Protein AF-0000000078763127 (afdb_homodimer)

Sequence (392 aa):
SCHGTSLQPAVGTAPSAMACILKPLQLDCDLCAIVSNSGQMVGQKVGSEIDRSSCIWRMNNAPTKGYEEDVGRMTMIRVVSHTSVPLLLKNPDYFFKEANTTIYVIWGPFRNMRKDGNGIVYNMLKKTVDVYPNAQIYVTTEKRMSYCDGIFKKETGKDRVQSGSYLSTGWFTFLLAMDACYGIHVYGMINDTYCKSCHGTSLQPAVGTAPSAMACILKPLQLDCDLCAIVSNSGQMVGQKVGSEIDRSSCIWRMNNAPTKGYEEDVGRMTMIRVVSHTSVPLLLKNPDYFFKEANTTIYVIWGPFRNMRKDGNGIVYNMLKKTVDVYPNAQIYVTTEKRMSYCDGIFKKETGKDRVQSGSYLSTGWFTFLLAMDACYGIHVYGMINDTYCK

Secondary structure (DSSP, 8-state):
----------------GGGTT-S-----EEEEEEE---GGGTT---HHHHHTSSEEEEETT---TT-HHHH-S--SEEEEEGGGHHHHHTSHIIIIIS---PEEEEE--HHHH-TTTT-HHHHHHHHHHHH-TT-EEEE--HHHHHHHHHHHHHHHSS-HHHHT----HHHHHHHHHHHHEEEEEEESSS-GGG--/----------------GGGTT-S-----EEEEEEE---GGGTT---HHHHHTSSEEEEETT---TT-HHHH-S--SEEEEEGGGHHHHHTSHIIIIIS---PEEEEE--HHHH-TTTT-HHHHHHHHHHHH-TT-EEEE--HHHHHHHHHHHHHHHSS-HHHHT----HHHHHHHHHHHHEEEEEEESSS-GGGT-

Radius of gyration: 25.95 Å; Cα contacts (8 Å, |Δi|>4): 675; chains: 2; bounding box: 50×141×51 Å

InterPro domains:
  IPR001675 Glycosyl transferase family 29 [PF00777] (26-191)
  IPR038578 GT29-like superfamiliy [G3DSA:3.90.1480.20] (5-196)

Foldseek 3Di:
DCPDDPPPPDPPPDPPLQVVFPPQPLQAFEEAEEEELAPLLQPQQCLVVNQPGRAYEYEQCRDCVVRNRRHHDAHAEYEYELVRLVVCVVCVCVPQPDLHNHAYEYEDDVQLCDDPPRRVSVVVVSVSCVVRVSHHYHYDDPVLVVVLQVVVCVVPVDRCVVVVHDDDSVSSRVVSCVVNYNHYDYHDPDNPPVVD/DCPDPPPPPPPPPDPPLQVVFPPLPLQAFEEAEEEELDPLLQPQQCLVVNQPGRAYEYEQCRDCVPRNRRHHDAHAEYEYELVRLVVCVVCVCVPQPDLRNHAYEYEDDVQLCDDPPRRVSVVVVSVSCVVRVSHHYHYDDPVLVVVLQVVVCVVPVDRCVVVVHDDDSVSSRVVSCVVNYNHYDYHDPDNPPVVD

Solvent-accessible surface area (backbone atoms only — not comparable to full-atom values): 21867 Å² total; per-residue (Å²): 136,85,87,75,84,82,75,78,78,80,80,77,76,73,80,61,71,62,68,67,22,71,56,47,71,80,45,89,32,48,53,22,30,38,42,48,66,39,76,66,35,68,84,59,62,41,2,68,65,46,57,66,36,68,35,30,36,34,38,56,82,53,77,30,85,95,34,35,57,26,62,8,77,68,59,40,32,34,38,27,38,59,86,44,48,67,63,49,60,73,47,41,58,77,73,41,53,60,90,49,84,33,34,35,39,36,38,71,62,57,68,36,54,33,84,84,76,72,2,62,54,36,52,53,50,52,54,48,38,70,76,28,72,79,47,43,54,21,54,64,49,63,68,56,51,49,49,54,42,50,53,44,21,68,41,24,74,41,53,42,75,83,69,67,39,48,80,28,61,66,56,52,45,48,58,52,44,60,73,31,24,59,22,39,25,75,40,43,76,64,71,72,64,69,61,100,138,84,83,75,81,82,74,76,75,77,80,72,74,72,78,60,71,63,69,66,22,71,56,48,72,79,45,90,32,48,52,22,32,38,40,48,67,39,76,66,35,67,84,59,62,41,2,69,64,47,57,66,37,69,35,30,37,35,37,57,83,54,77,31,86,96,36,36,58,26,63,8,76,67,57,40,33,35,39,27,40,57,85,43,47,67,64,50,58,73,47,40,59,78,71,41,53,58,93,48,82,33,35,34,40,37,38,68,62,57,70,36,56,32,83,86,76,72,3,61,54,37,53,54,50,53,54,47,40,71,76,28,72,78,46,43,54,20,53,62,50,64,68,57,52,50,49,54,42,49,52,45,21,69,41,25,73,40,53,41,77,85,68,69,39,48,80,28,61,65,56,53,47,49,57,51,44,61,72,33,24,58,22,41,25,75,39,43,77,64,69,73,63,71,63,100

Nearest PDB structures (foldseek):
  6qvs-assembly2_B  TM=7.611E-01  e=1.438E-09  Homo sapiens
  6qvt-assembly2_B  TM=7.717E-01  e=7.309E-09  Homo sapiens
  6qvt-assembly1_A  TM=7.559E-01  e=7.781E-09  Homo sapiens
  4mps-assembly2_B  TM=7.723E-01  e=6.059E-09  Rattus norvegicus
  4mps-assembly1_A  TM=7.742E-01  e=3.278E-08  Rattus norvegicus

pLDDT: mean 81.13, std 21.85, range [22.25, 97.31]

Organism: Ictidomys tridecemlineatus (NCBI:txid43179)

Structure (mmCIF, N/CA/C/O backbone):
data_AF-0000000078763127-model_v1
#
loop_
_entity.id
_entity.type
_entity.pdbx_description
1 polymer 'ST6 N-acetylgalactosaminide alpha-2,6-sialyltransferase 3'
#
loop_
_atom_site.group_PDB
_atom_site.id
_atom_site.type_symbol
_atom_site.label_atom_id
_atom_site.label_alt_id
_atom_site.label_comp_id
_atom_site.label_asym_id
_atom_site.label_entity_id
_atom_site.label_seq_id
_atom_site.pdbx_PDB_ins_code
_atom_site.Cartn_x
_atom_site.Cartn_y
_atom_site.Cartn_z
_atom_site.occupancy
_atom_site.B_iso_or_equiv
_atom_site.auth_seq_id
_atom_site.auth_comp_id
_atom_site.auth_asym_id
_atom_site.auth_atom_id
_atom_site.pdbx_PDB_model_num
ATOM 1 N N . SER A 1 1 ? 3.279 74.5 -10.93 1 23.67 1 SER A N 1
ATOM 2 C CA . SER A 1 1 ? 2.697 74.062 -9.672 1 23.67 1 SER A CA 1
ATOM 3 C C . SER A 1 1 ? 1.88 72.812 -9.844 1 23.67 1 SER A C 1
ATOM 5 O O . SER A 1 1 ? 0.742 72.875 -10.32 1 23.67 1 SER A O 1
ATOM 7 N N . CYS A 1 2 ? 2.537 71.688 -10.336 1 25.42 2 CYS A N 1
ATOM 8 C CA . CYS A 1 2 ? 2.113 70.375 -10.891 1 25.42 2 CYS A CA 1
ATOM 9 C C . CYS A 1 2 ? 1.298 69.625 -9.875 1 25.42 2 CYS A C 1
ATOM 11 O O . CYS A 1 2 ? 1.786 69.312 -8.789 1 25.42 2 CYS A O 1
ATOM 13 N N . HIS A 1 3 ? -0.023 69.812 -9.422 1 25.89 3 HIS A N 1
ATOM 14 C CA . HIS A 1 3 ? -1.045 69.375 -8.484 1 25.89 3 HIS A CA 1
ATOM 15 C C . HIS A 1 3 ? -1.305 67.875 -8.609 1 25.89 3 HIS A C 1
ATOM 17 O O . HIS A 1 3 ? -1.914 67.438 -9.586 1 25.89 3 HIS A O 1
ATOM 23 N N . GLY A 1 4 ? -0.318 66.875 -8.398 1 22.66 4 GLY A N 1
ATOM 24 C CA . GLY A 1 4 ? 0.001 65.5 -8.719 1 22.66 4 GLY A CA 1
ATOM 25 C C . GLY A 1 4 ? -0.936 64.5 -8.062 1 22.66 4 GLY A C 1
ATOM 26 O O . GLY A 1 4 ? -1.376 64.75 -6.93 1 22.66 4 GLY A O 1
ATOM 27 N N . THR A 1 5 ? -1.699 63.625 -8.773 1 28.03 5 THR A N 1
ATOM 28 C CA . THR A 1 5 ? -2.752 62.625 -8.617 1 28.03 5 THR A CA 1
ATOM 29 C C . THR A 1 5 ? -2.289 61.469 -7.715 1 28.03 5 THR A C 1
ATOM 31 O O . THR A 1 5 ? -1.273 60.844 -7.988 1 28.03 5 THR A O 1
ATOM 34 N N . SER A 1 6 ? -2.436 61.469 -6.379 1 25.45 6 SER A N 1
ATOM 35 C CA . SER A 1 6 ? -1.948 60.625 -5.281 1 25.45 6 SER A CA 1
ATOM 36 C C . SER A 1 6 ? -2.404 59.188 -5.434 1 25.45 6 SER A C 1
ATOM 38 O O . SER A 1 6 ? -3.592 58.875 -5.285 1 25.45 6 SER A O 1
ATOM 40 N N . LEU A 1 7 ? -1.985 58.375 -6.457 1 28.83 7 LEU A N 1
ATOM 41 C CA . LEU A 1 7 ? -2.375 57 -6.727 1 28.83 7 LEU A CA 1
ATOM 42 C C . LEU A 1 7 ? -2.062 56.094 -5.535 1 28.83 7 LEU A C 1
ATOM 44 O O . LEU A 1 7 ? -0.902 55.969 -5.141 1 28.83 7 LEU A O 1
ATOM 48 N N . GLN A 1 8 ? -2.994 55.938 -4.516 1 26.72 8 GLN A N 1
ATOM 49 C CA . GLN A 1 8 ? -2.818 55.094 -3.35 1 26.72 8 GLN A CA 1
ATOM 50 C C . GLN A 1 8 ? -2.434 53.656 -3.764 1 26.72 8 GLN A C 1
ATOM 52 O O . GLN A 1 8 ? -3.076 53.062 -4.633 1 26.72 8 GLN A O 1
ATOM 57 N N . PRO A 1 9 ? -1.165 53.156 -3.596 1 25.45 9 PRO A N 1
ATOM 58 C CA . PRO A 1 9 ? -0.71 51.844 -4.078 1 25.45 9 PRO A CA 1
ATOM 59 C C . PRO A 1 9 ? -1.559 50.688 -3.549 1 25.45 9 PRO A C 1
ATOM 61 O O . PRO A 1 9 ? -2.057 50.75 -2.422 1 25.45 9 PRO A O 1
ATOM 64 N N . ALA A 1 10 ? -2.217 49.906 -4.418 1 29.31 10 ALA A N 1
ATOM 65 C CA . ALA A 1 10 ? -3.047 48.719 -4.176 1 29.31 10 ALA A CA 1
ATOM 66 C C . ALA A 1 10 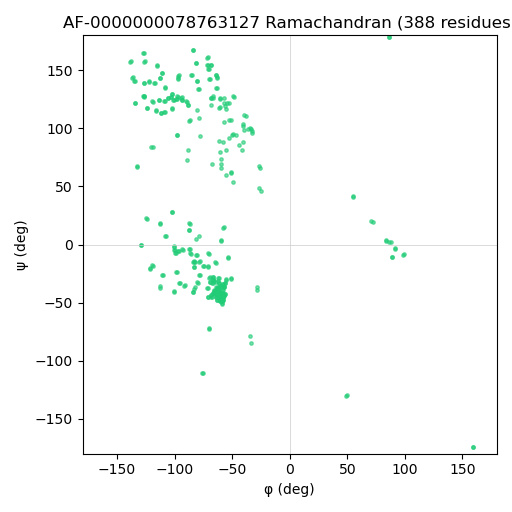? -2.363 47.75 -3.209 1 29.31 10 ALA A C 1
ATOM 68 O O . ALA A 1 10 ? -1.207 47.375 -3.414 1 29.31 10 ALA A O 1
ATOM 69 N N . VAL A 1 11 ? -2.582 47.75 -1.885 1 29.3 11 VAL A N 1
ATOM 70 C CA . VAL A 1 11 ? -2.102 46.812 -0.872 1 29.3 11 VAL A CA 1
ATOM 71 C C . VAL A 1 11 ? -2.258 45.406 -1.375 1 29.3 11 VAL A C 1
ATOM 73 O O . VAL A 1 11 ? -3.371 44.938 -1.652 1 29.3 11 VAL A O 1
ATOM 76 N N . GLY A 1 12 ? -1.366 44.781 -2.133 1 27.16 12 GLY A N 1
ATOM 77 C CA . GLY A 1 12 ? -1.33 43.406 -2.613 1 27.16 12 GLY A CA 1
ATOM 78 C C . GLY A 1 12 ? -1.547 42.375 -1.515 1 27.16 12 GLY A C 1
ATOM 79 O O . GLY A 1 12 ? -0.861 42.406 -0.491 1 27.16 12 GLY A O 1
ATOM 80 N N . THR A 1 13 ? -2.76 41.875 -1.244 1 28.45 13 THR A N 1
ATOM 81 C CA . THR A 1 13 ? -3.232 40.844 -0.329 1 28.45 13 THR A CA 1
ATOM 82 C C . THR A 1 13 ? -2.264 39.656 -0.298 1 28.45 13 THR A C 1
ATOM 84 O O . THR A 1 13 ? -1.812 39.188 -1.345 1 28.45 13 THR A O 1
ATOM 87 N N . ALA A 1 14 ? -1.562 39.438 0.807 1 30.5 14 ALA A N 1
ATOM 88 C CA . ALA A 1 14 ? -0.663 38.312 1.109 1 30.5 14 ALA A CA 1
ATOM 89 C C . ALA A 1 14 ? -1.241 37 0.62 1 30.5 14 ALA A C 1
ATOM 91 O O . ALA A 1 14 ? -2.422 36.719 0.833 1 30.5 14 ALA A O 1
ATOM 92 N N . PRO A 1 15 ? -0.805 36.375 -0.482 1 32.75 15 PRO A N 1
ATOM 93 C CA . PRO A 1 15 ? -1.324 35.094 -0.936 1 32.75 15 PRO A CA 1
ATOM 94 C C . PRO A 1 15 ? -1.583 34.125 0.215 1 32.75 15 PRO A C 1
ATOM 96 O O . PRO A 1 15 ? -0.762 34 1.13 1 32.75 15 PRO A O 1
ATOM 99 N N . SER A 1 16 ? -2.77 33.938 0.73 1 29.69 16 SER A N 1
ATOM 100 C CA . SER A 1 16 ? -3.275 33.094 1.817 1 29.69 16 SER A CA 1
ATOM 101 C C . SER A 1 16 ? -2.506 31.797 1.912 1 29.69 16 SER A C 1
ATOM 103 O O . SER A 1 16 ? -2.354 31.078 0.916 1 29.69 16 SER A O 1
ATOM 105 N N . ALA A 1 17 ? -1.456 31.578 2.756 1 33.31 17 ALA A N 1
ATOM 106 C CA . ALA A 1 17 ? -0.673 30.406 3.148 1 33.31 17 ALA A CA 1
ATOM 107 C C . ALA A 1 17 ? -1.505 29.141 3.051 1 33.31 17 ALA A C 1
ATOM 109 O O . ALA A 1 17 ? -0.969 28.047 2.795 1 33.31 17 ALA A O 1
ATOM 110 N N . MET A 1 18 ? -2.785 29.234 3.432 1 33.66 18 MET A N 1
ATOM 111 C CA . MET A 1 18 ? -3.631 28.047 3.426 1 33.66 18 MET A CA 1
ATOM 112 C C . MET A 1 18 ? -3.779 27.484 2.012 1 33.66 18 MET A C 1
ATOM 114 O O . MET A 1 18 ? -4.273 26.375 1.826 1 33.66 18 MET A O 1
ATOM 118 N N . ALA A 1 19 ? -3.734 28.438 0.986 1 33.75 19 ALA A N 1
ATOM 119 C CA . ALA A 1 19 ? -3.99 28.109 -0.414 1 33.75 19 ALA A CA 1
ATOM 120 C C . ALA A 1 19 ? -2.889 27.203 -0.978 1 33.75 19 ALA A C 1
ATOM 122 O O . ALA A 1 19 ? -2.963 26.766 -2.129 1 33.75 19 ALA A O 1
ATOM 123 N N . CYS A 1 20 ? -1.677 27.422 -0.365 1 33.25 20 CYS A N 1
ATOM 124 C CA . CYS A 1 20 ? -0.642 26.609 -0.999 1 33.25 20 CYS A CA 1
ATOM 125 C C . CYS A 1 20 ? -0.972 25.125 -0.896 1 33.25 20 CYS A C 1
ATOM 127 O O . CYS A 1 20 ? -0.252 24.359 -0.242 1 33.25 20 CYS A O 1
ATOM 129 N N . ILE A 1 21 ? -2.096 24.859 -0.34 1 35.88 21 ILE A N 1
ATOM 130 C CA . ILE A 1 21 ? -2.611 23.547 0.032 1 35.88 21 ILE A CA 1
ATOM 131 C C . ILE A 1 21 ? -2.156 22.5 -0.989 1 35.88 21 ILE A C 1
ATOM 133 O O . ILE A 1 21 ? -1.687 21.422 -0.618 1 35.88 21 ILE A O 1
ATOM 137 N N . LEU A 1 22 ? -2.869 22.438 -2.238 1 39.31 22 LEU A N 1
ATOM 138 C CA . LEU A 1 22 ? -2.834 21.266 -3.102 1 39.31 22 LEU A CA 1
ATOM 139 C C . LEU A 1 22 ? -1.568 21.25 -3.951 1 39.31 22 LEU A C 1
ATOM 141 O O . LEU A 1 22 ? -1.617 20.922 -5.141 1 39.31 22 LEU A O 1
ATOM 145 N N . LYS A 1 23 ? -0.681 22.188 -3.736 1 40.56 23 LYS A N 1
ATOM 146 C CA . LYS A 1 23 ? 0.364 21.781 -4.672 1 40.56 23 LYS A CA 1
ATOM 147 C C . LYS A 1 23 ? 0.786 20.344 -4.438 1 40.56 23 LYS A C 1
ATOM 149 O O . LYS A 1 23 ? 0.894 19.891 -3.293 1 40.56 23 LYS A O 1
ATOM 154 N N . PRO A 1 24 ? 0.656 19.547 -5.469 1 48.72 24 PRO A N 1
ATOM 155 C CA . PRO A 1 24 ? 1.229 18.203 -5.352 1 48.72 24 PRO A CA 1
ATOM 156 C C . PRO A 1 24 ? 2.508 18.172 -4.516 1 48.72 24 PRO A C 1
ATOM 158 O O . PRO A 1 24 ? 3.332 19.094 -4.617 1 48.72 24 PRO A O 1
ATOM 161 N N . LEU A 1 25 ? 2.33 17.766 -3.221 1 56.22 25 LEU A N 1
ATOM 162 C CA . LEU A 1 25 ? 3.562 17.562 -2.463 1 56.22 25 LEU A CA 1
ATOM 163 C C . LEU A 1 25 ? 4.723 17.234 -3.391 1 56.22 25 LEU A C 1
ATOM 165 O O . LEU A 1 25 ? 4.688 16.219 -4.098 1 56.22 25 LEU A O 1
ATOM 169 N N . GLN A 1 26 ? 5.152 18.141 -4.227 1 60.44 26 GLN A N 1
ATOM 170 C CA . GLN A 1 26 ? 6.32 17.844 -5.055 1 60.44 26 GLN A CA 1
ATOM 171 C C . GLN A 1 26 ? 7.477 17.328 -4.211 1 60.44 26 GLN A C 1
ATOM 173 O O . GLN A 1 26 ? 8.43 18.062 -3.928 1 60.44 26 GLN A O 1
ATOM 178 N N . LEU A 1 27 ? 7.191 16.219 -3.604 1 66.81 27 LEU A N 1
ATOM 179 C CA . LEU A 1 27 ? 8.25 15.57 -2.844 1 66.81 27 LEU A CA 1
ATOM 180 C C . LEU A 1 27 ? 9.055 14.617 -3.729 1 66.81 27 LEU A C 1
ATOM 182 O O . LEU A 1 27 ? 8.484 13.859 -4.516 1 66.81 27 LEU A O 1
ATOM 186 N N . ASP A 1 28 ? 10.023 15.133 -4.504 1 69.81 28 ASP A N 1
ATOM 187 C CA . ASP A 1 28 ? 10.883 14.219 -5.254 1 69.81 28 ASP A CA 1
ATOM 188 C C . ASP A 1 28 ? 11.766 13.406 -4.312 1 69.81 28 ASP A C 1
ATOM 190 O O . ASP A 1 28 ? 12.992 13.562 -4.309 1 69.81 28 ASP A O 1
ATOM 194 N N . CYS A 1 29 ? 11.008 12.5 -3.586 1 81.75 29 CYS A N 1
ATOM 195 C CA . CYS A 1 29 ? 11.734 11.711 -2.594 1 81.75 29 CYS A CA 1
ATOM 196 C C . CYS A 1 29 ? 12.117 10.344 -3.152 1 81.75 29 CYS A C 1
ATOM 198 O O . CYS A 1 29 ? 11.398 9.789 -3.982 1 81.75 29 CYS A O 1
ATOM 200 N N . ASP A 1 30 ? 13.219 9.859 -2.777 1 89.19 30 ASP A N 1
ATOM 201 C CA . ASP A 1 30 ? 13.672 8.523 -3.141 1 89.19 30 ASP A CA 1
ATOM 202 C C . ASP A 1 30 ? 12.922 7.457 -2.342 1 89.19 30 ASP A C 1
ATOM 204 O O . ASP A 1 30 ? 11.711 7.293 -2.5 1 89.19 30 ASP A O 1
ATOM 208 N N . LEU A 1 31 ? 13.672 6.773 -1.402 1 90.88 31 LEU A N 1
ATOM 209 C CA . LEU A 1 31 ? 13.016 5.809 -0.526 1 90.88 31 LEU A CA 1
ATOM 210 C C . LEU A 1 31 ? 12.492 6.488 0.735 1 90.88 31 LEU A C 1
ATOM 212 O O . LEU A 1 31 ? 13.273 7.055 1.508 1 90.88 31 LEU A O 1
ATOM 216 N N . CYS A 1 32 ? 11.195 6.367 0.866 1 94.56 32 CYS A N 1
ATOM 217 C CA . CYS A 1 32 ? 10.531 7.055 1.967 1 94.56 32 CYS A CA 1
ATOM 218 C C . CYS A 1 32 ? 10.008 6.055 2.994 1 94.56 32 CYS A C 1
ATOM 220 O O . CYS A 1 32 ? 9.711 4.91 2.656 1 94.56 32 CYS A O 1
ATOM 222 N N . ALA A 1 33 ? 10.031 6.523 4.207 1 95.62 33 ALA A N 1
ATOM 223 C CA . ALA A 1 33 ? 9.492 5.711 5.293 1 95.62 33 ALA A CA 1
ATOM 224 C C . ALA A 1 33 ? 8.07 6.129 5.645 1 95.62 33 ALA A C 1
ATOM 226 O O . ALA A 1 33 ? 7.793 7.316 5.836 1 95.62 33 ALA A O 1
ATOM 227 N N . ILE A 1 34 ? 7.168 5.16 5.605 1 94.81 34 ILE A N 1
ATOM 228 C CA . ILE A 1 34 ? 5.84 5.344 6.176 1 94.81 34 ILE A CA 1
ATOM 229 C C . ILE A 1 34 ? 5.758 4.648 7.535 1 94.81 34 ILE A C 1
ATOM 231 O O . ILE A 1 34 ? 5.895 3.426 7.621 1 94.81 34 ILE A O 1
ATOM 235 N N . VAL A 1 35 ? 5.547 5.426 8.578 1 94.69 35 VAL A N 1
ATOM 236 C CA . VAL A 1 35 ? 5.543 4.883 9.93 1 94.69 35 VAL A CA 1
ATOM 237 C C . VAL A 1 35 ? 4.121 4.871 10.477 1 94.69 35 VAL A C 1
ATOM 239 O O . VAL A 1 35 ? 3.504 5.926 10.648 1 94.69 35 VAL A O 1
ATOM 242 N N . SER A 1 36 ? 3.629 3.658 10.688 1 87.69 36 SER A N 1
ATOM 243 C CA . SER A 1 36 ? 2.275 3.535 11.219 1 87.69 36 SER A CA 1
ATOM 244 C C . SER A 1 36 ? 2.215 3.965 12.68 1 87.69 36 SER A C 1
ATOM 246 O O . SER A 1 36 ? 3.244 4.027 13.359 1 87.69 36 SER A O 1
ATOM 248 N N . ASN A 1 37 ? 0.956 4.262 13.102 1 80.06 37 ASN A N 1
ATOM 249 C CA . ASN A 1 37 ? 0.7 4.609 14.492 1 80.06 37 ASN A CA 1
ATOM 250 C C . ASN A 1 37 ? 0.438 3.367 15.344 1 80.06 37 ASN A C 1
ATOM 252 O O . ASN A 1 37 ? -0.054 3.471 16.469 1 80.06 37 ASN A O 1
ATOM 256 N N . SER A 1 38 ? 0.812 2.352 14.852 1 73.81 38 SER A N 1
ATOM 257 C CA . SER A 1 38 ? 0.461 1.114 15.539 1 73.81 38 SER A CA 1
ATOM 258 C C . SER A 1 38 ? 1.404 0.843 16.703 1 73.81 38 SER A C 1
ATOM 260 O O . SER A 1 38 ? 2.572 1.238 16.672 1 73.81 38 SER A O 1
ATOM 262 N N . GLY A 1 39 ? 0.829 0.349 17.781 1 76.25 39 GLY A N 1
ATOM 263 C CA . GLY A 1 39 ? 1.627 -0.127 18.906 1 76.25 39 GLY A CA 1
ATOM 264 C C . GLY A 1 39 ? 2.666 -1.156 18.5 1 76.25 39 GLY A C 1
ATOM 265 O O . GLY A 1 39 ? 3.59 -1.445 19.266 1 76.25 39 GLY A O 1
ATOM 266 N N . GLN A 1 40 ? 2.547 -1.598 17.312 1 74.88 40 GLN A N 1
ATOM 267 C CA . GLN A 1 40 ? 3.482 -2.598 16.812 1 74.88 40 GLN A CA 1
ATOM 268 C C . GLN A 1 40 ? 4.895 -2.031 16.719 1 74.88 40 GLN A C 1
ATOM 270 O O . GLN A 1 40 ? 5.867 -2.783 16.625 1 74.88 40 GLN A O 1
ATOM 275 N N . MET A 1 41 ? 5.043 -0.769 16.781 1 87.69 41 MET A N 1
ATOM 276 C CA . MET A 1 41 ? 6.359 -0.154 16.609 1 87.69 41 MET A CA 1
ATOM 277 C C . MET A 1 41 ? 7.137 -0.158 17.922 1 87.69 41 MET A C 1
ATOM 279 O O . MET A 1 41 ? 8.352 0.062 17.938 1 87.69 41 MET A O 1
ATOM 283 N N . VAL A 1 42 ? 6.414 -0.414 19.016 1 87.19 42 VAL A N 1
ATOM 284 C CA . VAL A 1 42 ? 7.098 -0.419 20.312 1 87.19 42 VAL A CA 1
ATOM 285 C C . VAL A 1 42 ? 8.078 -1.589 20.375 1 87.19 42 VAL A C 1
ATOM 287 O O . VAL A 1 42 ? 7.711 -2.73 20.078 1 87.19 42 VAL A O 1
ATOM 290 N N . GLY A 1 43 ? 9.281 -1.336 20.672 1 90.75 43 GLY A N 1
ATOM 291 C CA . GLY A 1 43 ? 10.305 -2.359 20.812 1 90.75 43 GLY A CA 1
ATOM 292 C C . GLY A 1 43 ? 11 -2.695 19.516 1 90.75 43 GLY A C 1
ATOM 293 O O . GLY A 1 43 ? 11.922 -3.516 19.484 1 90.75 43 GLY A O 1
ATOM 294 N N . GLN A 1 44 ? 10.727 -2.107 18.484 1 90.88 44 GLN A N 1
ATOM 295 C CA . GLN A 1 44 ? 11.273 -2.453 17.172 1 90.88 44 GLN A CA 1
ATOM 296 C C . GLN A 1 44 ? 12.695 -1.917 17.016 1 90.88 44 GLN A C 1
ATOM 298 O O . GLN A 1 44 ? 13.484 -2.449 16.234 1 90.88 44 GLN A O 1
ATOM 303 N N . LYS A 1 45 ? 13.055 -0.863 17.719 1 95.44 45 LYS A N 1
ATOM 304 C CA . LYS A 1 45 ? 14.406 -0.312 17.75 1 95.44 45 LYS A CA 1
ATOM 305 C C . LYS A 1 45 ? 14.898 0.005 16.344 1 95.44 45 LYS A C 1
ATOM 307 O O . LYS A 1 45 ? 16.047 -0.309 15.992 1 95.44 45 LYS A O 1
ATOM 312 N N . VAL A 1 46 ? 14.016 0.57 15.516 1 95.69 46 VAL A N 1
ATOM 313 C CA . VAL A 1 46 ? 14.375 0.882 14.141 1 95.69 46 VAL A CA 1
ATOM 314 C C . VAL A 1 46 ? 14.406 2.396 13.945 1 95.69 46 VAL A C 1
ATOM 316 O O . VAL A 1 46 ? 14.352 2.881 12.812 1 95.69 46 VAL A O 1
ATOM 319 N N . GLY A 1 47 ? 14.477 3.09 14.984 1 96.75 47 GLY A N 1
ATOM 320 C CA . GLY A 1 47 ? 14.414 4.543 14.93 1 96.75 47 GLY A CA 1
ATOM 321 C C . GLY A 1 47 ? 15.5 5.148 14.062 1 96.75 47 GLY A C 1
ATOM 322 O O . GLY A 1 47 ? 15.234 6.031 13.242 1 96.75 47 GLY A O 1
ATOM 323 N N . SER A 1 48 ? 16.688 4.68 14.203 1 97.31 48 SER A N 1
ATOM 324 C CA . SER A 1 48 ? 17.797 5.215 13.438 1 97.31 48 SER A CA 1
ATOM 325 C C . SER A 1 48 ? 17.625 4.953 11.945 1 97.31 48 SER A C 1
ATOM 327 O O . SER A 1 48 ? 17.953 5.805 11.117 1 97.31 48 SER A O 1
ATOM 329 N N . GLU A 1 49 ? 17.188 3.855 11.633 1 96.38 49 GLU A N 1
ATOM 330 C CA . GLU A 1 49 ? 16.922 3.508 10.242 1 96.38 49 GLU A CA 1
ATOM 331 C C . GLU A 1 49 ? 15.859 4.43 9.633 1 96.38 49 GLU A C 1
ATOM 333 O O . GLU A 1 49 ? 16.031 4.934 8.523 1 96.38 49 GLU A O 1
ATOM 338 N N . ILE A 1 50 ? 14.852 4.676 10.375 1 95.88 50 ILE A N 1
ATOM 339 C CA . ILE A 1 50 ? 13.773 5.543 9.914 1 95.88 50 ILE A CA 1
ATOM 340 C C . ILE A 1 50 ? 14.305 6.957 9.695 1 95.88 50 ILE A C 1
ATOM 342 O O . ILE A 1 50 ? 14.039 7.574 8.664 1 95.88 50 ILE A O 1
ATOM 346 N N . ASP A 1 51 ? 15.109 7.391 10.57 1 96.19 51 ASP A N 1
ATOM 347 C CA . ASP A 1 51 ? 15.594 8.766 10.516 1 96.19 51 ASP A CA 1
ATOM 348 C C . ASP A 1 51 ? 16.562 8.969 9.344 1 96.19 51 ASP A C 1
ATOM 350 O O . ASP A 1 51 ? 16.891 10.102 8.992 1 96.19 51 ASP A O 1
ATOM 354 N N . ARG A 1 52 ? 16.969 7.938 8.664 1 95.19 52 ARG A N 1
ATOM 355 C CA . ARG A 1 52 ? 17.875 8.039 7.527 1 95.19 52 ARG A CA 1
ATOM 356 C C . ARG A 1 52 ? 17.109 8.062 6.211 1 95.19 52 ARG A C 1
ATOM 358 O O . ARG A 1 52 ? 17.703 8.25 5.145 1 95.19 52 ARG A O 1
ATOM 365 N N . SER A 1 53 ? 15.883 7.883 6.277 1 94.12 53 SER A N 1
ATOM 366 C CA . SER A 1 53 ? 15.062 7.887 5.066 1 94.12 53 SER A CA 1
ATOM 367 C C . SER A 1 53 ? 14.992 9.281 4.453 1 94.12 53 SER A C 1
ATOM 369 O O . SER A 1 53 ? 15.18 10.281 5.148 1 94.12 53 SER A O 1
ATOM 371 N N . SER A 1 54 ? 14.734 9.266 3.072 1 91.19 54 SER A N 1
ATOM 372 C CA . SER A 1 54 ? 14.641 10.531 2.342 1 91.19 54 SER A CA 1
ATOM 373 C C . SER A 1 54 ? 13.461 11.367 2.83 1 91.19 54 SER A C 1
ATOM 375 O O . SER A 1 54 ? 13.57 12.578 2.98 1 91.19 54 SER A O 1
ATOM 377 N N . CYS A 1 55 ? 12.359 10.734 2.988 1 93.5 55 CYS A N 1
ATOM 378 C CA . CYS A 1 55 ? 11.172 11.352 3.557 1 93.5 55 CYS A CA 1
ATOM 379 C C . CYS A 1 55 ? 10.5 10.422 4.562 1 93.5 55 CYS A C 1
ATOM 381 O O . CYS A 1 55 ? 10.516 9.203 4.395 1 93.5 55 CYS A O 1
ATOM 383 N N . ILE A 1 56 ? 9.977 11.055 5.582 1 95 56 ILE A N 1
ATOM 384 C CA . ILE A 1 56 ? 9.359 10.281 6.652 1 95 56 ILE A CA 1
ATOM 385 C C . ILE A 1 56 ? 7.91 10.727 6.852 1 95 56 ILE A C 1
ATOM 387 O O . ILE A 1 56 ? 7.66 11.883 7.211 1 95 56 ILE A O 1
ATOM 391 N N . TRP A 1 57 ? 7.02 9.766 6.617 1 94.69 57 TRP A N 1
ATOM 392 C CA . TRP A 1 57 ? 5.582 9.992 6.738 1 94.69 57 TRP A CA 1
ATOM 393 C C . TRP A 1 57 ? 5.047 9.406 8.039 1 94.69 57 TRP A C 1
ATOM 395 O O . TRP A 1 57 ? 5.328 8.25 8.367 1 94.69 57 TRP A O 1
ATOM 405 N N . ARG A 1 58 ? 4.32 10.172 8.781 1 95.44 58 ARG A N 1
ATOM 406 C CA . ARG A 1 58 ? 3.617 9.695 9.969 1 95.44 58 ARG A CA 1
ATOM 407 C C . ARG A 1 58 ? 2.139 10.062 9.914 1 95.44 58 ARG A C 1
ATOM 409 O O . ARG A 1 58 ? 1.734 10.906 9.109 1 95.44 58 ARG A O 1
ATOM 416 N N . MET A 1 59 ? 1.384 9.391 10.797 1 95.06 59 MET A N 1
ATOM 417 C CA . MET A 1 59 ? -0.067 9.539 10.719 1 95.06 59 MET A CA 1
ATOM 418 C C . MET A 1 59 ? -0.633 10.055 12.039 1 95.06 59 MET A C 1
ATOM 420 O O . MET A 1 59 ? -0.174 9.664 13.109 1 95.06 59 MET A O 1
ATOM 424 N N . ASN A 1 60 ? -1.537 10.891 11.875 1 95.06 60 ASN A N 1
ATOM 425 C CA . ASN A 1 60 ? -2.297 11.445 12.992 1 95.06 60 ASN A CA 1
ATOM 426 C C . ASN A 1 60 ? -1.379 11.93 14.109 1 95.06 60 ASN A C 1
ATOM 428 O O . ASN A 1 60 ? -0.51 12.773 13.883 1 95.06 60 ASN A O 1
ATOM 432 N N . ASN A 1 61 ? -1.627 11.539 15.328 1 92.81 61 ASN A N 1
ATOM 433 C CA . ASN A 1 61 ? -0.822 12.039 16.438 1 92.81 61 ASN A CA 1
ATOM 434 C C . ASN A 1 61 ? 0.213 11.008 16.891 1 92.81 61 ASN A C 1
ATOM 436 O O . ASN A 1 61 ? 0.573 10.953 18.062 1 92.81 61 ASN A O 1
ATOM 440 N N . ALA A 1 62 ? 0.645 10.164 15.977 1 90.81 62 ALA A N 1
ATOM 441 C CA . ALA A 1 62 ? 1.676 9.188 16.312 1 90.81 62 ALA A CA 1
ATOM 442 C C . ALA A 1 62 ? 2.848 9.852 17.031 1 90.81 62 ALA A C 1
ATOM 444 O O . ALA A 1 62 ? 3.465 10.781 16.5 1 90.81 62 ALA A O 1
ATOM 445 N N . PRO A 1 63 ? 3.184 9.336 18.125 1 89.88 63 PRO A N 1
ATOM 446 C CA . PRO A 1 63 ? 4.207 10.023 18.922 1 89.88 63 PRO A CA 1
ATOM 447 C C . PRO A 1 63 ? 5.629 9.641 18.516 1 89.88 63 PRO A C 1
ATOM 449 O O . PRO A 1 63 ? 5.863 8.516 18.062 1 89.88 63 PRO A O 1
ATOM 452 N N . THR A 1 64 ? 6.547 10.578 18.609 1 92.69 64 THR A N 1
ATOM 453 C CA . THR A 1 64 ? 7.969 10.273 18.484 1 92.69 64 THR A CA 1
ATOM 454 C C . THR A 1 64 ? 8.695 10.484 19.797 1 92.69 64 THR A C 1
ATOM 456 O O . THR A 1 64 ? 9.594 9.719 20.141 1 92.69 64 THR A O 1
ATOM 459 N N . LYS A 1 65 ? 8.25 11.508 20.516 1 91.06 65 LYS A N 1
ATOM 460 C CA . LYS A 1 65 ? 8.898 11.812 21.797 1 91.06 65 LYS A CA 1
ATOM 461 C C . LYS A 1 65 ? 8.789 10.641 22.766 1 91.06 65 LYS A C 1
ATOM 463 O O . LYS A 1 65 ? 7.688 10.141 23 1 91.06 65 LYS A O 1
ATOM 468 N N . GLY A 1 66 ? 9.891 10.172 23.281 1 93.19 66 GLY A N 1
ATOM 469 C CA . GLY A 1 66 ? 9.906 9.047 24.203 1 93.19 66 GLY A CA 1
ATOM 470 C C . GLY A 1 66 ? 10.016 7.703 23.516 1 93.19 66 GLY A C 1
ATOM 471 O O . GLY A 1 66 ? 10.211 6.68 24.172 1 93.19 66 GLY A O 1
ATOM 472 N N . TYR A 1 67 ? 9.852 7.758 22.203 1 94.5 67 TYR A N 1
ATOM 473 C CA . TYR A 1 67 ? 9.883 6.516 21.438 1 94.5 67 TYR A CA 1
ATOM 474 C C . TYR A 1 67 ? 10.938 6.574 20.344 1 94.5 67 TYR A C 1
ATOM 476 O O . TYR A 1 67 ? 10.875 5.809 19.375 1 94.5 67 TYR A O 1
ATOM 484 N N . GLU A 1 68 ? 11.898 7.398 20.469 1 96.19 68 GLU A N 1
ATOM 485 C CA . GLU A 1 68 ? 12.852 7.711 19.406 1 96.19 68 GLU A CA 1
ATOM 486 C C . GLU A 1 68 ? 13.633 6.473 18.984 1 96.19 68 GLU A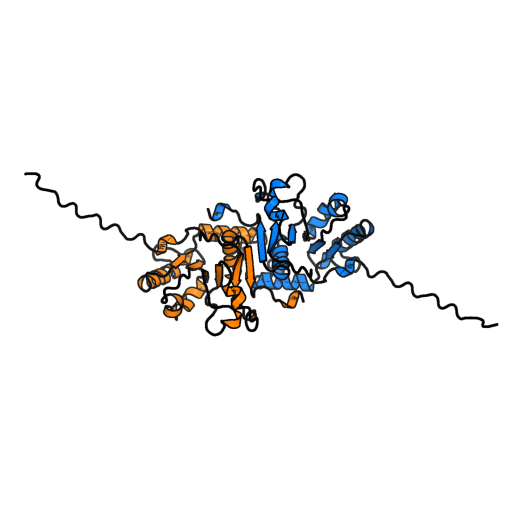 C 1
ATOM 488 O O . GLU A 1 68 ? 13.953 6.297 17.812 1 96.19 68 GLU A O 1
ATOM 493 N N . GLU A 1 69 ? 13.875 5.648 19.875 1 96.88 69 GLU A N 1
ATOM 494 C CA . GLU A 1 69 ? 14.633 4.438 19.562 1 96.88 69 GLU A CA 1
ATOM 495 C C . GLU A 1 69 ? 13.836 3.512 18.656 1 96.88 69 GLU A C 1
ATOM 497 O O . GLU A 1 69 ? 14.414 2.826 17.812 1 96.88 69 GLU A O 1
ATOM 502 N N . ASP A 1 70 ? 12.594 3.549 18.859 1 95.69 70 ASP A N 1
ATOM 503 C CA . ASP A 1 70 ? 11.734 2.611 18.141 1 95.69 70 ASP A CA 1
ATOM 504 C C . ASP A 1 70 ? 11.242 3.213 16.828 1 95.69 70 ASP A C 1
ATOM 506 O O . ASP A 1 70 ? 11.164 2.52 15.805 1 95.69 70 ASP A O 1
ATOM 510 N N . VAL A 1 71 ? 10.992 4.5 16.797 1 96 71 VAL A N 1
ATOM 511 C CA . VAL A 1 71 ? 10.242 5.008 15.648 1 96 71 VAL A CA 1
ATOM 512 C C . VAL A 1 71 ? 10.977 6.203 15.047 1 96 71 VAL A C 1
ATOM 514 O O . VAL A 1 71 ? 10.555 6.75 14.023 1 96 71 VAL A O 1
ATOM 517 N N . GLY A 1 72 ? 12.055 6.617 15.539 1 95.75 72 GLY A N 1
ATOM 518 C CA . GLY A 1 72 ? 12.781 7.766 15.031 1 95.75 72 GLY A CA 1
ATOM 519 C C . GLY A 1 72 ? 12.312 9.086 15.617 1 95.75 72 GLY 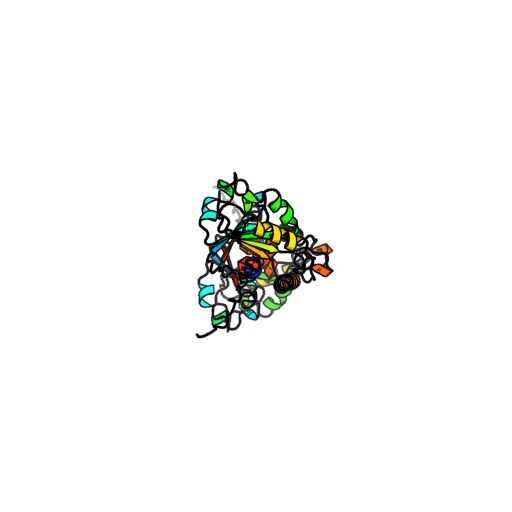A C 1
ATOM 520 O O . GLY A 1 72 ? 11.367 9.109 16.406 1 95.75 72 GLY A O 1
ATOM 521 N N . ARG A 1 73 ? 12.961 10.148 15.203 1 93.88 73 ARG A N 1
ATOM 522 C CA . ARG A 1 73 ? 12.727 11.477 15.75 1 93.88 73 ARG A CA 1
ATOM 523 C C . ARG A 1 73 ? 12.047 12.383 14.727 1 93.88 73 ARG A C 1
ATOM 525 O O . ARG A 1 73 ? 11.297 13.289 15.094 1 93.88 73 ARG A O 1
ATOM 532 N N . MET A 1 74 ? 12.266 12.07 13.539 1 92.75 74 MET A N 1
ATOM 533 C CA . MET A 1 74 ? 11.93 13.031 12.492 1 92.75 74 MET A CA 1
ATOM 534 C C . MET A 1 74 ? 10.562 12.719 11.891 1 92.75 74 MET A C 1
ATOM 536 O O . MET A 1 74 ? 10.18 11.555 11.766 1 92.75 74 MET A O 1
ATOM 540 N N . THR A 1 75 ? 9.836 13.766 11.578 1 93.75 75 THR A N 1
ATOM 541 C CA . THR A 1 75 ? 8.617 13.719 10.781 1 93.75 75 THR A CA 1
ATOM 542 C C . THR A 1 75 ? 8.617 14.812 9.719 1 93.75 75 THR A C 1
ATOM 544 O O . THR A 1 75 ? 8.758 16 10.039 1 93.75 75 THR A O 1
ATOM 547 N N . MET A 1 76 ? 8.508 14.367 8.508 1 92 76 MET A N 1
ATOM 548 C CA . MET A 1 76 ? 8.508 15.352 7.434 1 92 76 MET A CA 1
ATOM 549 C C . MET A 1 76 ? 7.09 15.625 6.941 1 92 76 MET A C 1
ATOM 551 O O . MET A 1 76 ? 6.746 16.766 6.621 1 92 76 MET A O 1
ATOM 555 N N . ILE A 1 77 ? 6.352 14.602 6.852 1 93.38 77 ILE A N 1
ATOM 556 C CA . ILE A 1 77 ? 4.949 14.734 6.461 1 93.38 77 ILE A CA 1
ATOM 557 C C . ILE A 1 77 ? 4.062 14.039 7.488 1 93.38 77 ILE A C 1
ATOM 559 O O . ILE A 1 77 ? 4.312 12.891 7.855 1 93.38 77 ILE A O 1
ATOM 563 N N . ARG A 1 78 ? 3.105 14.734 7.98 1 94.81 78 ARG A N 1
ATOM 564 C CA . ARG A 1 78 ? 2.105 14.156 8.867 1 94.81 78 ARG A CA 1
ATOM 565 C C . ARG A 1 78 ? 0.719 14.203 8.242 1 94.81 78 ARG A C 1
ATOM 567 O O . ARG A 1 78 ? 0.195 15.281 7.953 1 94.81 78 ARG A O 1
ATOM 574 N N . VAL A 1 79 ? 0.224 12.969 8 1 94.88 79 VAL A N 1
ATOM 575 C CA . VAL A 1 79 ? -1.113 12.859 7.426 1 94.88 79 VAL A CA 1
ATOM 576 C C . VAL A 1 79 ? -2.143 12.695 8.547 1 94.88 79 VAL A C 1
ATOM 578 O O . VAL A 1 79 ? -2.043 11.773 9.359 1 94.88 79 VAL A O 1
ATOM 581 N N . VAL A 1 80 ? -3.129 13.625 8.516 1 95.75 80 VAL A N 1
ATOM 582 C CA . VAL A 1 80 ? -4.043 13.703 9.648 1 95.75 80 VAL A CA 1
ATOM 583 C C . VAL A 1 80 ? -5.488 13.617 9.148 1 95.75 80 VAL A C 1
ATOM 585 O O . VAL A 1 80 ? -5.891 14.375 8.266 1 95.75 80 VAL A O 1
ATOM 588 N N . SER A 1 81 ? -6.188 12.672 9.781 1 96.06 81 SER A N 1
ATOM 589 C CA . SER A 1 81 ? -7.617 12.617 9.492 1 96.06 81 SER A CA 1
ATOM 590 C C . SER A 1 81 ? -8.352 13.805 10.109 1 96.06 81 SER A C 1
ATOM 592 O O . SER A 1 81 ? -7.965 14.297 11.172 1 96.06 81 SER A O 1
ATOM 594 N N . HIS A 1 82 ? -9.422 14.195 9.5 1 95.81 82 HIS A N 1
ATOM 595 C CA . HIS A 1 82 ? -10.25 15.273 10.016 1 95.81 82 HIS A CA 1
ATOM 596 C C . HIS A 1 82 ? -10.695 14.984 11.453 1 95.81 82 HIS A C 1
ATOM 598 O O . HIS A 1 82 ? -10.797 15.898 12.266 1 95.81 82 HIS A O 1
ATOM 604 N N . THR A 1 83 ? -10.844 13.75 11.812 1 95.69 83 THR A N 1
ATOM 605 C CA . THR A 1 83 ? -11.32 13.367 13.141 1 95.69 83 THR A CA 1
ATOM 606 C C . THR A 1 83 ? -10.195 13.477 14.164 1 95.69 83 THR A C 1
ATOM 608 O O . THR A 1 83 ? -10.453 13.477 15.375 1 95.69 83 THR A O 1
ATOM 611 N N . SER A 1 84 ? -9.016 13.578 13.742 1 96.12 84 SER A N 1
ATOM 612 C CA . SER A 1 84 ? -7.871 13.641 14.648 1 96.12 84 SER A CA 1
ATOM 613 C C . SER A 1 84 ? -7.406 15.078 14.859 1 96.12 84 SER A C 1
ATOM 615 O O . SER A 1 84 ? -6.574 15.344 15.727 1 96.12 84 SER A O 1
ATOM 617 N N . VAL A 1 85 ? -7.961 16.016 14.117 1 96.94 85 VAL A N 1
ATOM 618 C CA . VAL A 1 85 ? -7.516 17.406 14.18 1 96.94 85 VAL A CA 1
ATOM 619 C C . VAL A 1 85 ? -7.738 17.953 15.578 1 96.94 85 VAL A C 1
ATOM 621 O O . VAL A 1 85 ? -6.832 18.547 16.172 1 96.94 85 VAL A O 1
ATOM 624 N N . PRO A 1 86 ? -8.914 17.734 16.172 1 96.62 86 PRO A N 1
ATOM 625 C CA . PRO A 1 86 ? -9.102 18.25 17.531 1 96.62 86 PRO A CA 1
ATOM 626 C C . PRO A 1 86 ? -8.055 17.734 18.516 1 96.62 86 PRO A C 1
ATOM 628 O O . PRO A 1 86 ? -7.633 18.453 19.422 1 96.62 86 PRO A O 1
ATOM 631 N N . LEU A 1 87 ? -7.672 16.516 18.359 1 95.31 87 LEU A N 1
ATOM 632 C CA . LEU A 1 87 ? -6.672 15.93 19.25 1 95.31 87 LEU A CA 1
ATOM 633 C C . LEU A 1 87 ? -5.328 16.625 19.078 1 95.31 87 LEU A C 1
ATOM 635 O O . LEU A 1 87 ? -4.641 16.906 20.062 1 95.31 87 LEU A O 1
ATOM 639 N N . LEU A 1 88 ? -4.898 16.953 17.859 1 93.94 88 LEU A N 1
ATOM 640 C CA . LEU A 1 88 ? -3.672 17.703 17.625 1 93.94 88 LEU A CA 1
ATOM 641 C C . LEU A 1 88 ? -3.738 19.078 18.297 1 93.94 88 LEU A C 1
ATOM 643 O O . LEU A 1 88 ? -2.738 19.547 18.828 1 93.94 88 LEU A O 1
ATOM 647 N N . LEU A 1 89 ? -4.922 19.578 18.266 1 95.25 89 LEU A N 1
ATOM 648 C CA . LEU A 1 89 ? -5.082 20.953 18.719 1 95.25 89 LEU A CA 1
ATOM 649 C C . LEU A 1 89 ? -5.152 21.016 20.25 1 95.25 89 LEU A C 1
ATOM 651 O O . LEU A 1 89 ? -5.137 22.109 20.828 1 95.25 89 LEU A O 1
ATOM 655 N N . LYS A 1 90 ? -5.238 19.906 20.891 1 95.38 90 LYS A N 1
ATOM 656 C CA . LYS A 1 90 ? -5.113 19.875 22.344 1 95.38 90 LYS A CA 1
ATOM 657 C C . LYS A 1 90 ? -3.711 20.281 22.781 1 95.38 90 LYS A C 1
ATOM 659 O O . LYS A 1 90 ? -3.52 20.781 23.891 1 95.38 90 LYS A O 1
ATOM 664 N N . ASN A 1 91 ? -2.727 19.984 21.984 1 92 91 ASN A N 1
ATOM 665 C CA . ASN A 1 91 ? -1.351 20.406 22.219 1 92 91 ASN A CA 1
ATOM 666 C C . ASN A 1 91 ? -0.73 21 20.953 1 92 91 ASN A C 1
ATOM 668 O O . ASN A 1 91 ? 0.25 20.469 20.422 1 92 91 ASN A O 1
ATOM 672 N N . PRO A 1 92 ? -1.276 22.141 20.578 1 92.69 92 PRO A N 1
ATOM 673 C CA . PRO A 1 92 ? -0.865 22.688 19.281 1 92.69 92 PRO A CA 1
ATOM 674 C C . PRO A 1 92 ? 0.599 23.125 19.266 1 92.69 92 PRO A C 1
ATOM 676 O O . PRO A 1 92 ? 1.248 23.062 18.219 1 92.69 92 PRO A O 1
ATOM 679 N N . ASP A 1 93 ? 1.114 23.5 20.422 1 91.12 93 ASP A N 1
ATOM 680 C CA . ASP A 1 93 ? 2.516 23.906 20.469 1 91.12 93 ASP A CA 1
ATOM 681 C C . ASP A 1 93 ? 3.436 22.75 20.094 1 91.12 93 ASP A C 1
ATOM 683 O O . ASP A 1 93 ? 4.465 22.938 19.453 1 91.12 93 ASP A O 1
ATOM 687 N N . TYR A 1 94 ? 3.035 21.641 20.531 1 89 94 TYR A N 1
ATOM 688 C CA . TYR A 1 94 ? 3.82 20.453 20.219 1 89 94 TYR A CA 1
ATOM 689 C C . TYR A 1 94 ? 3.865 20.219 18.719 1 89 94 TYR A C 1
ATOM 691 O O . TYR A 1 94 ? 4.914 19.859 18.172 1 89 94 TYR A O 1
ATOM 699 N N . PHE A 1 95 ? 2.887 20.469 18.062 1 91.75 95 PHE A N 1
ATOM 700 C CA . PHE A 1 95 ? 2.783 20.094 16.656 1 91.75 95 PHE A CA 1
ATOM 701 C C . PHE A 1 95 ? 3.168 21.25 15.75 1 91.75 95 PHE A C 1
ATOM 703 O O . PHE A 1 95 ? 3.791 21.062 14.703 1 91.75 95 PHE A O 1
ATOM 710 N N . PHE A 1 96 ? 2.857 22.516 16.219 1 90.25 96 PHE A N 1
ATOM 711 C CA . PHE A 1 96 ? 2.916 23.578 15.227 1 90.25 96 PHE A CA 1
ATOM 712 C C . PHE A 1 96 ? 3.951 24.625 15.609 1 90.25 96 PHE A C 1
ATOM 714 O O . PHE A 1 96 ? 4.27 25.516 14.82 1 90.25 96 PHE A O 1
ATOM 721 N N . LYS A 1 97 ? 4.336 24.656 16.797 1 80.19 97 LYS A N 1
ATOM 722 C CA . LYS A 1 97 ? 5.215 25.734 17.234 1 80.19 97 LYS A CA 1
ATOM 723 C C . LYS A 1 97 ? 6.605 25.594 16.625 1 80.19 97 LYS A C 1
ATOM 725 O O . LYS A 1 97 ? 7.152 26.547 16.078 1 80.19 97 LYS A O 1
ATOM 730 N N . GLU A 1 98 ? 7.324 24.547 17.172 1 58.22 98 GLU A N 1
ATOM 731 C CA . GLU A 1 98 ? 8.719 24.547 16.734 1 58.22 98 GLU A CA 1
ATOM 732 C C . GLU A 1 98 ? 8.828 24.484 15.211 1 58.22 98 GLU A C 1
ATOM 734 O O . GLU A 1 98 ? 8 23.844 14.555 1 58.22 98 GLU A O 1
ATOM 739 N N . ALA A 1 99 ? 9.523 25.562 14.602 1 51.34 99 ALA A N 1
ATOM 740 C CA . ALA A 1 99 ? 9.867 25.672 13.188 1 51.34 99 ALA A CA 1
ATOM 741 C C . ALA A 1 99 ? 9.969 24.297 12.539 1 51.34 99 ALA A C 1
ATOM 743 O O . ALA A 1 99 ? 11.055 23.719 12.453 1 51.34 99 ALA A O 1
ATOM 744 N N . ASN A 1 100 ? 9.008 23.578 12.859 1 60.81 100 ASN A N 1
ATOM 745 C CA . ASN A 1 100 ? 9.125 22.219 12.336 1 60.81 100 ASN A CA 1
ATOM 746 C C . ASN A 1 100 ? 8.703 22.141 10.875 1 60.81 100 ASN A C 1
ATOM 748 O O . ASN A 1 100 ? 7.879 22.938 10.422 1 60.81 100 ASN A O 1
ATOM 752 N N . THR A 1 101 ? 9.703 21.797 10.016 1 80.5 101 THR A N 1
ATOM 753 C CA . THR A 1 101 ? 9.641 21.594 8.57 1 80.5 101 THR A CA 1
ATOM 754 C C . THR A 1 101 ? 8.609 20.531 8.211 1 80.5 101 THR A C 1
ATOM 756 O O . THR A 1 101 ? 8.469 20.172 7.043 1 80.5 101 THR A O 1
ATOM 759 N N . THR A 1 102 ? 7.77 20.281 9.289 1 91.38 102 THR A N 1
ATOM 760 C CA . THR A 1 102 ? 6.801 19.234 9 1 91.38 102 THR A CA 1
ATOM 761 C C . THR A 1 102 ? 5.637 19.781 8.188 1 91.38 102 THR A C 1
ATOM 763 O O . THR A 1 102 ? 5.121 20.859 8.477 1 91.38 102 THR A O 1
ATOM 766 N N . ILE A 1 103 ? 5.316 19.047 7.195 1 91.81 103 ILE A N 1
ATOM 767 C CA . ILE A 1 103 ? 4.133 19.344 6.391 1 91.81 103 ILE A CA 1
ATOM 768 C C . ILE A 1 103 ? 2.941 18.547 6.906 1 91.81 103 ILE A C 1
ATOM 770 O O . ILE A 1 103 ? 3.031 17.328 7.07 1 91.81 103 ILE A O 1
ATOM 774 N N . TYR A 1 104 ? 1.87 19.266 7.199 1 93.38 104 TYR A N 1
ATOM 775 C CA . TYR A 1 104 ? 0.641 18.609 7.633 1 93.38 104 TYR A CA 1
ATOM 776 C C . TYR A 1 104 ? -0.363 18.516 6.488 1 93.38 104 TYR A C 1
ATOM 778 O O . TYR A 1 104 ? -0.713 19.531 5.883 1 93.38 104 TYR A O 1
ATOM 786 N N . VAL A 1 105 ? -0.774 17.25 6.238 1 93.19 105 VAL A N 1
ATOM 787 C CA . VAL A 1 105 ? -1.814 17.031 5.238 1 93.19 105 VAL A CA 1
ATOM 788 C C . VAL A 1 105 ? -3.09 16.547 5.922 1 93.19 105 VAL A C 1
ATOM 790 O O . VAL A 1 105 ? -3.137 15.422 6.434 1 93.19 105 VAL A O 1
ATOM 793 N N . ILE A 1 106 ? -4.09 17.391 5.863 1 95.5 106 ILE A N 1
ATOM 794 C CA . ILE A 1 106 ? -5.359 17.078 6.512 1 95.5 106 ILE A CA 1
ATOM 795 C C . ILE A 1 106 ? -6.336 16.5 5.484 1 95.5 106 ILE A C 1
ATOM 797 O O . ILE A 1 106 ? -6.57 17.109 4.438 1 95.5 106 ILE A O 1
ATOM 801 N N . TRP A 1 107 ? -6.871 15.312 5.859 1 94.25 107 TRP A N 1
ATOM 802 C CA . TRP A 1 107 ? -7.812 14.711 4.93 1 94.25 107 TRP A CA 1
ATOM 803 C C . TRP A 1 107 ? -9.133 14.391 5.617 1 94.25 107 TRP A C 1
ATOM 805 O O . TRP A 1 107 ? -9.195 14.297 6.848 1 94.25 107 TRP A O 1
ATOM 815 N N . GLY A 1 108 ? -10.258 14.266 4.828 1 93.44 108 GLY A N 1
ATOM 816 C CA . GLY A 1 108 ? -11.594 13.984 5.309 1 93.44 108 GLY A CA 1
ATOM 817 C C . GLY A 1 108 ? -12.68 14.398 4.336 1 93.44 108 GLY A C 1
ATOM 818 O O . GLY A 1 108 ? -12.391 14.828 3.219 1 93.44 108 GLY A O 1
ATOM 819 N N . PRO A 1 109 ? -13.898 14.258 4.824 1 91.75 109 PRO A N 1
ATOM 820 C CA . PRO A 1 109 ? -15.016 14.641 3.959 1 91.75 109 PRO A CA 1
ATOM 821 C C . PRO A 1 109 ? -15.008 16.125 3.604 1 91.75 109 PRO A C 1
ATOM 823 O O . PRO A 1 109 ? -14.664 16.953 4.441 1 91.75 109 PRO A O 1
ATOM 826 N N . PHE A 1 110 ? -15.422 16.344 2.371 1 90 110 PHE A N 1
ATOM 827 C CA . PHE A 1 110 ? -15.406 17.703 1.844 1 90 110 PHE A CA 1
ATOM 828 C C . PHE A 1 110 ? -16.234 18.625 2.721 1 90 110 PHE A C 1
ATOM 830 O O . PHE A 1 110 ? -15.875 19.797 2.906 1 90 110 PHE A O 1
ATOM 837 N N . ARG A 1 111 ? -17.281 18.203 3.262 1 94 111 ARG A N 1
ATOM 838 C CA . ARG A 1 111 ? -18.172 19.031 4.066 1 94 111 ARG A CA 1
ATOM 839 C C . ARG A 1 111 ? -17.422 19.688 5.219 1 94 111 ARG A C 1
ATOM 841 O O . ARG A 1 111 ? -17.734 20.797 5.633 1 94 111 ARG A O 1
ATOM 848 N N . ASN A 1 112 ? -16.422 19 5.75 1 95.44 112 ASN A N 1
ATOM 849 C CA . ASN A 1 112 ? -15.648 19.516 6.875 1 95.44 112 ASN A CA 1
ATOM 850 C C . ASN A 1 112 ? -14.547 20.453 6.41 1 95.44 112 ASN A C 1
ATOM 852 O O . ASN A 1 112 ? -13.961 21.188 7.219 1 95.44 112 ASN A O 1
ATOM 856 N N . MET A 1 113 ? -14.273 20.422 5.074 1 93.81 113 MET A N 1
ATOM 857 C CA . MET A 1 113 ? -13.102 21.109 4.551 1 93.81 113 MET A CA 1
ATOM 858 C C . MET A 1 113 ? -13.516 22.359 3.76 1 93.81 113 MET A C 1
ATOM 860 O O . MET A 1 113 ? -12.664 23.016 3.158 1 93.81 113 MET A O 1
ATOM 864 N N . ARG A 1 114 ? -14.789 22.656 3.832 1 93.19 114 ARG A N 1
ATOM 865 C CA . ARG A 1 114 ? -15.297 23.781 3.055 1 93.19 114 ARG A CA 1
ATOM 866 C C . ARG A 1 114 ? -14.672 25.094 3.529 1 93.19 114 ARG A C 1
ATOM 868 O O . ARG A 1 114 ? -14.492 25.312 4.73 1 93.19 114 ARG A O 1
ATOM 875 N N . LYS A 1 115 ? -14.477 25.984 2.564 1 91.69 115 LYS A N 1
ATOM 876 C CA . LYS A 1 115 ? -13.766 27.234 2.842 1 91.69 115 LYS A CA 1
ATOM 877 C C . LYS A 1 115 ? -14.742 28.391 3.029 1 91.69 115 LYS A C 1
ATOM 879 O O . LYS A 1 115 ? -14.336 29.516 3.328 1 91.69 115 LYS A O 1
ATOM 884 N N . ASP A 1 116 ? -15.938 28.188 2.904 1 93.62 116 ASP A N 1
ATOM 885 C CA . ASP A 1 116 ? -16.938 29.266 2.939 1 93.62 116 ASP A CA 1
ATOM 886 C C . ASP A 1 116 ? -17.391 29.547 4.371 1 93.62 116 ASP A C 1
ATOM 888 O O . ASP A 1 116 ? -18.391 30.219 4.586 1 93.62 116 ASP A O 1
ATOM 892 N N . GLY A 1 117 ? -16.719 29.031 5.289 1 93.38 117 GLY A N 1
ATOM 893 C CA . GLY A 1 117 ? -17.062 29.266 6.684 1 93.38 117 GLY A CA 1
ATOM 894 C C . GLY A 1 117 ? -17.859 28.125 7.297 1 93.38 117 GLY A C 1
ATOM 895 O O . GLY A 1 117 ? -18.016 28.047 8.516 1 93.38 117 GLY A O 1
ATOM 896 N N . ASN A 1 118 ? -18.281 27.172 6.523 1 96.44 118 ASN A N 1
ATOM 897 C CA . ASN A 1 118 ? -19.141 26.094 7.023 1 96.44 118 ASN A CA 1
ATOM 898 C C . ASN A 1 118 ? -18.328 24.828 7.277 1 96.44 118 ASN A C 1
ATOM 900 O O . ASN A 1 118 ? -18.875 23.844 7.789 1 96.44 118 ASN A O 1
ATOM 904 N N . GLY A 1 119 ? -17.109 24.812 6.969 1 95.94 119 GLY A N 1
ATOM 905 C CA . GLY A 1 119 ? -16.25 23.672 7.234 1 95.94 119 GLY A CA 1
ATOM 906 C C . GLY A 1 119 ? -15.625 23.703 8.617 1 95.94 119 GLY A C 1
ATOM 907 O O . GLY A 1 119 ? -14.633 24.406 8.844 1 95.94 119 GLY A O 1
ATOM 908 N N . ILE A 1 120 ? -16.078 22.922 9.414 1 96.88 120 ILE A N 1
ATOM 909 C CA . ILE A 1 120 ? -15.703 22.969 10.82 1 96.88 120 ILE A CA 1
ATOM 910 C C . ILE A 1 120 ? -14.195 22.734 10.961 1 96.88 120 ILE A C 1
ATOM 912 O O . ILE A 1 120 ? -13.516 23.469 11.688 1 96.88 120 ILE A O 1
ATOM 916 N N . VAL A 1 121 ? -13.703 21.781 10.242 1 96.62 121 VAL A N 1
ATOM 917 C CA . VAL A 1 121 ? -12.281 21.469 10.344 1 96.62 121 VAL A CA 1
ATOM 918 C C . VAL A 1 121 ? -11.461 22.578 9.703 1 96.62 121 VAL A C 1
ATOM 920 O O . VAL A 1 121 ? -10.461 23.031 10.266 1 96.62 121 VAL A O 1
ATOM 923 N N . TYR A 1 122 ? -11.891 23 8.539 1 94.62 122 TYR A N 1
ATOM 924 C CA . TYR A 1 122 ? -11.195 24.094 7.883 1 94.62 122 TYR A CA 1
ATOM 925 C C . TYR A 1 122 ? -11.133 25.328 8.789 1 94.62 122 TYR A C 1
ATOM 927 O O . TYR A 1 122 ? -10.086 25.969 8.898 1 94.62 122 TYR A O 1
ATOM 935 N N . ASN A 1 123 ? -12.195 25.625 9.438 1 95.44 123 ASN A N 1
ATOM 936 C CA . ASN A 1 123 ? -12.25 26.766 10.344 1 95.44 123 ASN A CA 1
ATOM 937 C C . ASN A 1 123 ? -11.258 26.609 11.492 1 95.44 123 ASN A C 1
ATOM 939 O O . ASN A 1 123 ? -10.602 27.562 11.891 1 95.44 123 ASN A O 1
ATOM 943 N N . MET A 1 124 ? -11.211 25.406 12.062 1 96.38 124 MET A N 1
ATOM 944 C CA . MET A 1 124 ? -10.242 25.109 13.109 1 96.38 124 MET A CA 1
ATOM 945 C C . MET A 1 124 ? -8.82 25.359 12.625 1 96.38 124 MET A C 1
ATOM 947 O O . MET A 1 124 ? -8.016 25.969 13.328 1 96.38 124 MET A O 1
ATOM 951 N N . LEU A 1 125 ? -8.539 24.938 11.445 1 94.81 125 LEU A N 1
ATOM 952 C CA . LEU A 1 125 ? -7.191 25.031 10.891 1 94.81 125 LEU A CA 1
ATOM 953 C C . LEU A 1 125 ? -6.84 26.484 10.555 1 94.81 125 LEU A C 1
ATOM 955 O O . LEU A 1 125 ? -5.691 26.906 10.719 1 94.81 125 LEU A O 1
ATOM 959 N N . LYS A 1 126 ? -7.809 27.188 10.086 1 94.06 126 LYS A N 1
ATOM 960 C CA . LYS A 1 126 ? -7.594 28.609 9.82 1 94.06 126 LYS A CA 1
ATOM 961 C C . LYS A 1 126 ? -7.168 29.359 11.086 1 94.06 126 LYS A C 1
ATOM 963 O O . LYS A 1 126 ? -6.223 30.141 11.055 1 94.06 126 LYS A O 1
ATOM 968 N N . LYS A 1 127 ? -7.84 29.094 12.156 1 94.44 127 LYS A N 1
ATOM 969 C CA . LYS A 1 127 ? -7.465 29.703 13.43 1 94.44 127 LYS A CA 1
ATOM 970 C C . LYS A 1 127 ? -6.055 29.281 13.844 1 94.44 127 LYS A C 1
ATOM 972 O O . LYS A 1 127 ? -5.293 30.094 14.375 1 94.44 127 LYS A O 1
ATOM 977 N N . THR A 1 128 ? -5.754 28.047 13.648 1 93.38 128 THR A N 1
ATOM 978 C CA . THR A 1 128 ? -4.441 27.516 14 1 93.38 128 THR A CA 1
ATOM 979 C C . THR A 1 128 ? -3.34 28.25 13.234 1 93.38 128 THR A C 1
ATOM 981 O O . THR A 1 128 ? -2.316 28.609 13.812 1 93.38 128 THR A O 1
ATOM 984 N N . VAL A 1 129 ? -3.545 28.5 11.953 1 91.69 129 VAL A N 1
ATOM 985 C CA . VAL A 1 129 ? -2.537 29.156 11.133 1 91.69 129 VAL A CA 1
ATOM 986 C C . VAL A 1 129 ? -2.391 30.609 11.555 1 91.69 129 VAL A C 1
ATOM 988 O O . VAL A 1 129 ? -1.322 31.219 11.391 1 91.69 129 VAL A O 1
ATOM 991 N N . ASP A 1 130 ? -3.436 31.188 12.078 1 92.06 130 ASP A N 1
ATOM 992 C CA . ASP A 1 130 ? -3.334 32.562 12.617 1 92.06 130 ASP A CA 1
ATOM 993 C C . ASP A 1 130 ? -2.375 32.594 13.805 1 92.06 130 ASP A C 1
ATOM 995 O O . ASP A 1 130 ? -1.644 33.562 13.977 1 92.06 130 ASP A O 1
ATOM 999 N N . VAL A 1 131 ? -2.4 31.578 14.562 1 92.06 131 VAL A N 1
ATOM 1000 C CA . VAL A 1 131 ? -1.575 31.5 15.766 1 92.06 131 VAL A CA 1
ATOM 1001 C C . VAL A 1 131 ? -0.172 31.031 15.398 1 92.06 131 VAL A C 1
ATOM 1003 O O . VAL A 1 131 ? 0.817 31.484 15.969 1 92.06 131 VAL A O 1
ATOM 1006 N N . TYR A 1 132 ? -0.135 30.109 14.461 1 91.31 132 TYR A N 1
ATOM 1007 C CA . TYR A 1 132 ? 1.131 29.562 13.992 1 91.31 132 TYR A CA 1
ATOM 1008 C C . TYR A 1 132 ? 1.334 29.828 12.508 1 91.31 132 TYR A C 1
ATOM 1010 O O . TYR A 1 132 ? 1.164 28.938 11.672 1 91.31 132 TYR A O 1
ATOM 1018 N N . PRO A 1 133 ? 1.815 30.969 12.148 1 88.06 133 PRO A N 1
ATOM 1019 C CA . PRO A 1 133 ? 1.834 31.406 10.75 1 88.06 133 PRO A CA 1
ATOM 1020 C C . PRO A 1 133 ? 2.844 30.641 9.906 1 88.06 133 PRO A C 1
ATOM 1022 O O . PRO A 1 133 ? 2.75 30.641 8.672 1 88.06 133 PRO A O 1
ATOM 1025 N N . ASN A 1 134 ? 3.791 30 10.555 1 87.56 134 ASN A N 1
ATOM 1026 C CA . ASN A 1 134 ? 4.793 29.266 9.781 1 87.56 134 ASN A CA 1
ATOM 1027 C C . ASN A 1 134 ? 4.406 27.812 9.609 1 87.56 134 ASN A C 1
ATOM 1029 O O . ASN A 1 134 ? 5.117 27.047 8.945 1 87.56 134 ASN A O 1
ATOM 1033 N N . ALA A 1 135 ? 3.305 27.422 10.219 1 89.81 135 ALA A N 1
ATOM 1034 C CA . ALA A 1 135 ? 2.848 26.047 10.07 1 89.81 135 ALA A CA 1
ATOM 1035 C C . ALA A 1 135 ? 2.48 25.75 8.617 1 89.81 135 ALA A C 1
ATOM 1037 O O . ALA A 1 135 ? 1.868 26.578 7.941 1 89.81 135 ALA A O 1
ATOM 1038 N N . GLN A 1 136 ? 2.965 24.562 8.141 1 89.81 136 GLN A N 1
ATOM 1039 C CA . GLN A 1 136 ? 2.625 24.109 6.801 1 89.81 136 GLN A CA 1
ATOM 1040 C C . GLN A 1 136 ? 1.477 23.109 6.832 1 89.81 136 GLN A C 1
ATOM 1042 O O . GLN A 1 136 ? 1.699 21.906 7.016 1 89.81 136 GLN A O 1
ATOM 1047 N N . ILE A 1 137 ? 0.286 23.672 6.641 1 91.75 137 ILE A N 1
ATOM 1048 C CA . ILE A 1 137 ? -0.917 22.859 6.734 1 91.75 137 ILE A CA 1
ATOM 1049 C C . ILE A 1 137 ? -1.661 22.875 5.402 1 91.75 137 ILE A C 1
ATOM 1051 O O . ILE A 1 137 ? -2.027 23.953 4.906 1 91.75 137 ILE A O 1
ATOM 1055 N N . TYR A 1 138 ? -1.857 21.656 4.883 1 90.38 138 TYR A N 1
ATOM 1056 C CA . TYR A 1 138 ? -2.576 21.5 3.625 1 90.38 138 TYR A CA 1
ATOM 1057 C C . TYR A 1 138 ? -3.85 20.688 3.822 1 90.38 138 TYR A C 1
ATOM 1059 O O . TYR A 1 138 ? -3.85 19.688 4.543 1 90.38 138 TYR A O 1
ATOM 1067 N N . VAL A 1 139 ? -4.852 21.156 3.162 1 91.88 139 VAL A N 1
ATOM 1068 C CA . VAL A 1 139 ? -6.129 20.453 3.217 1 91.88 139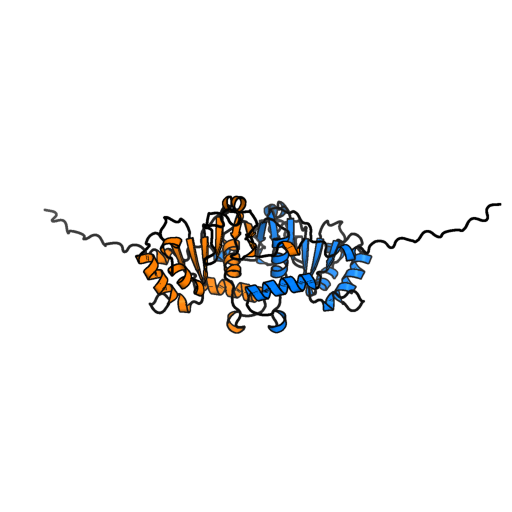 VAL A CA 1
ATOM 1069 C C . VAL A 1 139 ? -6.402 19.766 1.876 1 91.88 139 VAL A C 1
ATOM 1071 O O . VAL A 1 139 ? -6.199 20.375 0.817 1 91.88 139 VAL A O 1
ATOM 1074 N N . THR A 1 140 ? -6.844 18.547 2.004 1 89 140 THR A N 1
ATOM 1075 C CA . THR A 1 140 ? -7.078 17.781 0.781 1 89 140 THR A CA 1
ATOM 1076 C C . THR A 1 140 ? -8.281 18.328 0.026 1 89 140 THR A C 1
ATOM 1078 O O . THR A 1 140 ? -9.289 18.703 0.636 1 89 140 THR A O 1
ATOM 1081 N N . THR A 1 141 ? -8.18 18.328 -1.259 1 86 141 THR A N 1
ATOM 1082 C CA . THR A 1 141 ? -9.25 18.812 -2.115 1 86 141 THR A CA 1
ATOM 1083 C C . THR A 1 141 ? -10.289 17.719 -2.359 1 86 141 THR A C 1
ATOM 1085 O O . THR A 1 141 ? -10.039 16.547 -2.094 1 86 141 THR A O 1
ATOM 1088 N N . GLU A 1 142 ? -11.391 18.219 -2.896 1 87.12 142 GLU A N 1
ATOM 1089 C CA . GLU A 1 142 ? -12.438 17.281 -3.293 1 87.12 142 GLU A CA 1
ATOM 1090 C C . GLU A 1 142 ? -11.953 16.344 -4.406 1 87.12 142 GLU A C 1
ATOM 1092 O O . GLU A 1 142 ? -12.281 15.156 -4.414 1 87.12 142 GLU A O 1
ATOM 1097 N N . LYS A 1 143 ? -11.289 16.891 -5.34 1 87.12 143 LYS A N 1
ATOM 1098 C CA . LYS A 1 143 ? -10.773 16.109 -6.457 1 87.12 143 LYS A CA 1
ATOM 1099 C C . LYS A 1 143 ? -9.852 14.992 -5.965 1 87.12 143 LYS A C 1
ATOM 1101 O O . LYS A 1 143 ? -9.945 13.852 -6.434 1 87.12 143 LYS A O 1
ATOM 1106 N N . ARG A 1 144 ? -9 15.289 -5.008 1 84.69 144 ARG A N 1
ATOM 1107 C CA . ARG A 1 144 ? -8.094 14.289 -4.461 1 84.69 144 ARG A CA 1
ATOM 1108 C C . ARG A 1 144 ? -8.859 13.203 -3.713 1 84.69 144 ARG A C 1
ATOM 1110 O O . ARG A 1 144 ? -8.539 12.016 -3.832 1 84.69 144 ARG A O 1
ATOM 1117 N N . MET A 1 145 ? -9.859 13.617 -2.951 1 88.75 145 MET A N 1
ATOM 1118 C CA . MET A 1 145 ? -10.672 12.641 -2.23 1 88.75 145 MET A CA 1
ATOM 1119 C C . MET A 1 145 ? -11.414 11.727 -3.199 1 88.75 145 MET A C 1
ATOM 1121 O O . MET A 1 145 ? -11.508 10.523 -2.973 1 88.75 145 MET A O 1
ATOM 1125 N N . SER A 1 146 ? -11.859 12.336 -4.25 1 88.94 146 SER A N 1
ATOM 1126 C CA . SER A 1 146 ? -12.562 11.555 -5.266 1 88.94 146 SER A CA 1
ATOM 1127 C C . SER A 1 146 ? -11.625 10.547 -5.93 1 88.94 146 SER A C 1
ATOM 1129 O O . SER A 1 146 ? -12.023 9.422 -6.227 1 88.94 146 SER A O 1
ATOM 1131 N N . TYR A 1 147 ? -10.484 11.016 -6.172 1 87.62 147 TYR A N 1
ATOM 1132 C CA . TYR A 1 147 ? -9.477 10.125 -6.734 1 87.62 147 TYR A CA 1
ATOM 1133 C C . TYR A 1 147 ? -9.227 8.938 -5.805 1 87.62 147 TYR A C 1
ATOM 1135 O O . TYR A 1 147 ? -9.234 7.785 -6.246 1 87.62 147 TYR A O 1
ATOM 1143 N N . CYS A 1 148 ? -8.977 9.141 -4.566 1 88.25 148 CYS A N 1
ATOM 1144 C CA . CYS A 1 148 ? -8.75 8.078 -3.592 1 88.25 148 CYS A CA 1
ATOM 1145 C C . CYS A 1 148 ? -9.953 7.145 -3.521 1 88.25 148 CYS A C 1
ATOM 1147 O O . CYS A 1 148 ? -9.789 5.926 -3.428 1 88.25 148 CYS A O 1
ATOM 1149 N N . ASP A 1 149 ? -11.117 7.727 -3.605 1 89.56 149 ASP A N 1
ATOM 1150 C CA . ASP A 1 149 ? -12.336 6.914 -3.611 1 89.56 149 ASP A CA 1
ATOM 1151 C C . ASP A 1 149 ? -12.391 6.016 -4.844 1 89.56 149 ASP A C 1
ATOM 1153 O O . ASP A 1 149 ? -12.875 4.887 -4.773 1 89.56 149 ASP A O 1
ATOM 1157 N N . GLY A 1 150 ? -12.016 6.566 -5.926 1 89.62 150 GLY A N 1
ATOM 1158 C CA . GLY A 1 150 ? -11.961 5.762 -7.137 1 89.62 150 GLY A CA 1
ATOM 1159 C C . GLY A 1 150 ? -11.031 4.566 -7.012 1 89.62 150 GLY A C 1
ATOM 1160 O O . GLY A 1 150 ? -11.383 3.457 -7.422 1 89.62 150 GLY A O 1
ATOM 1161 N N . ILE A 1 151 ? -9.836 4.801 -6.449 1 86.31 151 ILE A N 1
ATOM 1162 C CA . ILE A 1 151 ? -8.891 3.715 -6.234 1 86.31 151 ILE A CA 1
ATOM 1163 C C . ILE A 1 151 ? -9.492 2.684 -5.285 1 86.31 151 ILE A C 1
ATOM 1165 O O . ILE A 1 151 ? -9.383 1.478 -5.512 1 86.31 151 ILE A O 1
ATOM 1169 N N . PHE A 1 152 ? -10.164 3.18 -4.254 1 88.94 152 PHE A N 1
ATOM 1170 C CA . PHE A 1 152 ? -10.828 2.307 -3.297 1 88.94 152 PHE A CA 1
ATOM 1171 C C . PHE A 1 152 ? -11.844 1.403 -3.996 1 88.94 152 PHE A C 1
ATOM 1173 O O . PHE A 1 152 ? -11.867 0.194 -3.756 1 88.94 152 PHE A O 1
ATOM 1180 N N . LYS A 1 153 ? -12.602 1.989 -4.793 1 91.19 153 LYS A N 1
ATOM 1181 C CA . LYS A 1 153 ? -13.617 1.227 -5.516 1 91.19 153 LYS A CA 1
ATOM 1182 C C . LYS A 1 153 ? -12.977 0.186 -6.426 1 91.19 153 LYS A C 1
ATOM 1184 O O . LYS A 1 153 ? -13.438 -0.954 -6.5 1 91.19 153 LYS A O 1
ATOM 1189 N N . LYS A 1 154 ? -11.969 0.575 -7.086 1 87.12 154 LYS A N 1
ATOM 1190 C CA . LYS A 1 154 ? -11.273 -0.346 -7.98 1 87.12 154 LYS A CA 1
ATOM 1191 C C . LYS A 1 154 ? -10.695 -1.53 -7.211 1 87.12 154 LYS A C 1
ATOM 1193 O O . LYS A 1 154 ? -10.766 -2.672 -7.672 1 87.12 154 LYS A O 1
ATOM 1198 N N . GLU A 1 155 ? -10.164 -1.28 -6.031 1 84 155 GLU A N 1
ATOM 1199 C CA . GLU A 1 155 ? -9.453 -2.299 -5.262 1 84 155 GLU A CA 1
ATOM 1200 C C . GLU A 1 155 ? -10.422 -3.164 -4.465 1 84 155 GLU A C 1
ATOM 1202 O O . GLU A 1 155 ? -10.086 -4.281 -4.07 1 84 155 GLU A O 1
ATOM 1207 N N . THR A 1 156 ? -11.656 -2.654 -4.242 1 87.44 156 THR A N 1
ATOM 1208 C CA . THR A 1 156 ? -12.531 -3.383 -3.334 1 87.44 156 THR A CA 1
ATOM 1209 C C . THR A 1 156 ? -13.828 -3.783 -4.035 1 87.44 156 THR A C 1
ATOM 1211 O O . THR A 1 156 ? -14.578 -4.621 -3.535 1 87.44 156 THR A O 1
ATOM 1214 N N . GLY A 1 157 ? -14.141 -3.105 -5.102 1 88.88 157 GLY A N 1
ATOM 1215 C CA . GLY A 1 157 ? -15.375 -3.338 -5.828 1 88.88 157 GLY A CA 1
ATOM 1216 C C . GLY A 1 157 ? -16.562 -2.596 -5.242 1 88.88 157 GLY A C 1
ATOM 1217 O O . GLY A 1 157 ? -17.688 -2.742 -5.719 1 88.88 157 GLY A O 1
ATOM 1218 N N . LYS A 1 158 ? -16.297 -1.784 -4.191 1 92.69 158 LYS A N 1
ATOM 1219 C CA . LYS A 1 158 ? -17.391 -1.095 -3.512 1 92.69 158 LYS A CA 1
ATOM 1220 C C . LYS A 1 158 ? -17.125 0.406 -3.436 1 92.69 158 LYS A C 1
ATOM 1222 O O . LYS A 1 158 ? -15.992 0.834 -3.217 1 92.69 158 LYS A O 1
ATOM 1227 N N . ASP A 1 159 ? -18.219 1.127 -3.67 1 92.81 159 ASP A N 1
ATOM 1228 C CA . ASP A 1 159 ? -18.156 2.559 -3.391 1 92.81 159 ASP A CA 1
ATOM 1229 C C . ASP A 1 159 ? -18.047 2.82 -1.892 1 92.81 159 ASP A C 1
ATOM 1231 O O . ASP A 1 159 ? -18.875 2.367 -1.107 1 92.81 159 ASP A O 1
ATOM 1235 N N . ARG A 1 160 ? -17.062 3.555 -1.589 1 90.75 160 ARG A N 1
ATOM 1236 C CA . ARG A 1 160 ? -16.75 3.746 -0.178 1 90.75 160 ARG A CA 1
ATOM 1237 C C . ARG A 1 160 ? -17.906 4.395 0.562 1 90.75 160 ARG A C 1
ATOM 1239 O O . ARG A 1 160 ? -18.328 3.922 1.625 1 90.75 160 ARG A O 1
ATOM 1246 N N . VAL A 1 161 ? -18.422 5.449 0.019 1 89.75 161 VAL A N 1
ATOM 1247 C CA . VAL A 1 161 ? -19.484 6.211 0.677 1 89.75 161 VAL A CA 1
ATOM 1248 C C . VAL A 1 161 ? -20.766 5.391 0.708 1 89.75 161 VAL A C 1
ATOM 1250 O O . VAL A 1 161 ? -21.391 5.246 1.76 1 89.75 161 VAL A O 1
ATOM 1253 N N . GLN A 1 162 ? -21.109 4.73 -0.395 1 91.69 162 GLN A N 1
ATOM 1254 C CA . GLN A 1 162 ? -22.344 3.963 -0.493 1 91.69 162 GLN A CA 1
ATOM 1255 C C . GLN A 1 162 ? -22.297 2.723 0.395 1 91.69 162 GLN A C 1
ATOM 1257 O O . GLN A 1 162 ? -23.312 2.311 0.949 1 91.69 162 GLN A O 1
ATOM 1262 N N . SER A 1 163 ? -21.141 2.164 0.563 1 92.25 163 SER A N 1
ATOM 1263 C CA . SER A 1 163 ? -21 0.939 1.346 1 92.25 163 SER A CA 1
ATOM 1264 C C . SER A 1 163 ? -20.828 1.249 2.828 1 92.25 163 SER A C 1
ATOM 1266 O O . SER A 1 163 ? -20.859 0.342 3.664 1 92.25 163 SER A O 1
ATOM 1268 N N . GLY A 1 164 ? -20.688 2.523 3.158 1 90.38 164 GLY A N 1
ATOM 1269 C CA . GLY A 1 164 ? -20.453 2.912 4.543 1 90.38 164 GLY A CA 1
ATOM 1270 C C . GLY A 1 164 ? -19.078 2.531 5.059 1 90.38 164 GLY A C 1
ATOM 1271 O O . GLY A 1 164 ? -18.891 2.346 6.262 1 90.38 164 GLY A O 1
ATOM 1272 N N . SER A 1 165 ? -18.188 2.305 4.105 1 89.62 165 SER A N 1
ATOM 1273 C CA . SER A 1 165 ? -16.797 2.02 4.477 1 89.62 165 SER A CA 1
ATOM 1274 C C . SER A 1 165 ? -16.031 3.305 4.781 1 89.62 165 SER A C 1
ATOM 1276 O O . SER A 1 165 ? -16.484 4.398 4.441 1 89.62 165 SER A O 1
ATOM 1278 N N . TYR A 1 166 ? -15.016 3.152 5.547 1 85.12 166 TYR A N 1
ATOM 1279 C CA . TYR A 1 166 ? -14.141 4.305 5.738 1 85.12 166 TYR A CA 1
ATOM 1280 C C . TYR A 1 166 ? -12.758 4.039 5.164 1 85.12 166 TYR A C 1
ATOM 1282 O O . TYR A 1 166 ? -12.391 2.887 4.91 1 85.12 166 TYR A O 1
ATOM 1290 N N . LEU A 1 167 ? -12.117 5.113 4.816 1 86.5 167 LEU A N 1
ATOM 1291 C CA . LEU A 1 167 ? -10.688 5.066 4.508 1 86.5 167 LEU A CA 1
ATOM 1292 C C . LEU A 1 167 ? -9.852 5.316 5.758 1 86.5 167 LEU A C 1
ATOM 1294 O O . LEU A 1 167 ? -10.062 6.309 6.461 1 86.5 167 LEU A O 1
ATOM 1298 N N . SER A 1 168 ? -9 4.375 6.055 1 89.81 168 SER A N 1
ATOM 1299 C CA . SER A 1 168 ? -8.078 4.668 7.148 1 89.81 168 SER A CA 1
ATOM 1300 C C . SER A 1 168 ? -7.039 5.699 6.738 1 89.81 168 SER A C 1
ATOM 1302 O O . SER A 1 168 ? -6.793 5.902 5.547 1 89.81 168 SER A O 1
ATOM 1304 N N . THR A 1 169 ? -6.527 6.395 7.773 1 93.19 169 THR A N 1
ATOM 1305 C CA . THR A 1 169 ? -5.449 7.328 7.473 1 93.19 169 THR A CA 1
ATOM 1306 C C . THR A 1 169 ? -4.273 6.605 6.816 1 93.19 169 THR A C 1
ATOM 1308 O O . THR A 1 169 ? -3.605 7.16 5.945 1 93.19 169 THR A O 1
ATOM 1311 N N . GLY A 1 170 ? -4.07 5.375 7.219 1 90.06 170 GLY A N 1
ATOM 1312 C CA . GLY A 1 170 ? -3.021 4.574 6.605 1 90.06 170 GLY A CA 1
ATOM 1313 C C . GLY A 1 170 ? -3.217 4.383 5.113 1 90.06 170 GLY A C 1
ATOM 1314 O O . GLY A 1 170 ? -2.271 4.531 4.336 1 90.06 170 GLY A O 1
ATOM 1315 N N . TRP A 1 171 ? -4.414 4.066 4.742 1 87.81 171 TRP A N 1
ATOM 1316 C CA . TRP A 1 171 ? -4.73 3.9 3.328 1 87.81 171 TRP A CA 1
ATOM 1317 C C . TRP A 1 171 ? -4.477 5.195 2.561 1 87.81 171 TRP A C 1
ATOM 1319 O O . TRP A 1 171 ? -3.846 5.184 1.503 1 87.81 171 TRP A O 1
ATOM 1329 N N . PHE A 1 172 ? -4.934 6.234 3.049 1 90.12 172 PHE A N 1
ATOM 1330 C CA . PHE A 1 172 ? -4.758 7.535 2.416 1 90.12 172 PHE A CA 1
ATOM 1331 C C . PHE A 1 172 ? -3.277 7.883 2.297 1 90.12 172 PHE A C 1
ATOM 1333 O O . PHE A 1 172 ? -2.822 8.328 1.242 1 90.12 172 PHE A O 1
ATOM 1340 N N . THR A 1 173 ? -2.547 7.699 3.352 1 91.88 173 THR A N 1
ATOM 1341 C CA . THR A 1 173 ? -1.116 7.98 3.369 1 91.88 173 THR A CA 1
ATOM 1342 C C . THR A 1 173 ? -0.392 7.168 2.301 1 91.88 173 THR A C 1
ATOM 1344 O O . THR A 1 173 ? 0.449 7.695 1.572 1 91.88 173 THR A O 1
ATOM 1347 N N . PHE A 1 174 ? -0.754 5.977 2.227 1 88.25 174 PHE A N 1
ATOM 1348 C CA . PHE A 1 174 ? -0.144 5.086 1.243 1 88.25 174 PHE A CA 1
ATOM 1349 C C . PHE A 1 174 ? -0.344 5.625 -0.169 1 88.25 174 PHE A C 1
ATOM 1351 O O . PHE A 1 174 ? 0.601 5.68 -0.958 1 88.25 174 PHE A O 1
ATOM 1358 N N . LEU A 1 175 ? -1.507 5.992 -0.487 1 87.5 175 LEU A N 1
ATOM 1359 C CA . LEU A 1 175 ? -1.808 6.5 -1.821 1 87.5 175 LEU A CA 1
ATOM 1360 C C . LEU A 1 175 ? -1.021 7.773 -2.107 1 87.5 175 LEU A C 1
ATOM 1362 O O . LEU A 1 175 ? -0.466 7.934 -3.197 1 87.5 175 LEU A O 1
ATOM 1366 N N . LEU A 1 176 ? -0.939 8.602 -1.138 1 88.31 176 LEU A N 1
ATOM 1367 C CA . LEU A 1 176 ? -0.206 9.844 -1.323 1 88.31 176 LEU A CA 1
ATOM 1368 C C . LEU A 1 176 ? 1.287 9.578 -1.484 1 88.31 176 LEU A C 1
ATOM 1370 O O . LEU A 1 176 ? 1.936 10.172 -2.354 1 88.31 176 LEU A O 1
ATOM 1374 N N . ALA A 1 177 ? 1.796 8.734 -0.644 1 90.12 177 ALA A N 1
ATOM 1375 C CA . ALA A 1 177 ? 3.227 8.438 -0.669 1 90.12 177 ALA A CA 1
ATOM 1376 C C . ALA A 1 177 ? 3.621 7.742 -1.968 1 90.12 177 ALA A C 1
ATOM 1378 O O . ALA A 1 177 ? 4.691 8 -2.52 1 90.12 177 ALA A O 1
ATOM 1379 N N . MET A 1 178 ? 2.766 6.844 -2.406 1 86.94 178 MET A N 1
ATOM 1380 C CA . MET A 1 178 ? 3.057 6.152 -3.656 1 86.94 178 MET A CA 1
ATOM 1381 C C . MET A 1 178 ? 3.127 7.133 -4.82 1 86.94 178 MET A C 1
ATOM 1383 O O . MET A 1 178 ? 3.861 6.91 -5.785 1 86.94 178 MET A O 1
ATOM 1387 N N . ASP A 1 179 ? 2.445 8.141 -4.711 1 82.19 179 ASP A N 1
ATOM 1388 C CA . ASP A 1 179 ? 2.432 9.172 -5.742 1 82.19 179 ASP A CA 1
ATOM 1389 C C . ASP A 1 179 ? 3.652 10.086 -5.625 1 82.19 179 ASP A C 1
ATOM 1391 O O . ASP A 1 179 ? 4.207 10.523 -6.637 1 82.19 179 ASP A O 1
ATOM 1395 N N . ALA A 1 180 ? 4.086 10.281 -4.445 1 85.69 180 ALA A N 1
ATOM 1396 C CA . ALA A 1 180 ? 5.098 11.305 -4.199 1 85.69 180 ALA A CA 1
ATOM 1397 C C . ALA A 1 180 ? 6.488 10.688 -4.113 1 85.69 180 ALA A C 1
ATOM 1399 O O . ALA A 1 180 ? 7.492 11.375 -4.332 1 85.69 180 ALA A O 1
ATOM 1400 N N . CYS A 1 181 ? 6.555 9.414 -3.779 1 88.69 181 CYS A N 1
ATOM 1401 C CA . CYS A 1 181 ? 7.836 8.789 -3.484 1 88.69 181 CYS A CA 1
ATOM 1402 C C . CYS A 1 181 ? 8.195 7.75 -4.543 1 88.69 181 CYS A C 1
ATOM 1404 O O . CYS A 1 181 ? 7.324 7.023 -5.023 1 88.69 181 CYS A O 1
ATOM 1406 N N . TYR A 1 182 ? 9.508 7.688 -4.844 1 88.12 182 TYR A N 1
ATOM 1407 C CA . TYR A 1 182 ? 9.953 6.637 -5.754 1 88.12 182 TYR A CA 1
ATOM 1408 C C . TYR A 1 182 ? 9.711 5.258 -5.156 1 88.12 182 TYR A C 1
ATOM 1410 O O . TYR A 1 182 ? 9.18 4.367 -5.824 1 88.12 182 TYR A O 1
ATOM 1418 N N . GLY A 1 183 ? 10.094 5.121 -3.947 1 91.06 183 GLY A N 1
ATOM 1419 C CA . GLY A 1 183 ? 9.875 3.9 -3.188 1 91.06 183 GLY A CA 1
ATOM 1420 C C . GLY A 1 183 ? 9.445 4.16 -1.757 1 91.06 183 GLY A C 1
ATOM 1421 O O . GLY A 1 183 ? 9.75 5.211 -1.191 1 91.06 183 GLY A O 1
ATOM 1422 N N . ILE A 1 184 ? 8.789 3.105 -1.229 1 92.56 184 ILE A N 1
ATOM 1423 C CA . ILE A 1 184 ? 8.32 3.291 0.141 1 92.56 184 ILE A CA 1
ATOM 1424 C C . ILE A 1 184 ? 8.656 2.055 0.973 1 92.56 184 ILE A C 1
ATOM 1426 O O . ILE A 1 184 ? 8.656 0.935 0.458 1 92.56 184 ILE A O 1
ATOM 1430 N N . HIS A 1 185 ? 9.039 2.303 2.18 1 93.25 185 HIS A N 1
ATOM 1431 C CA . HIS A 1 185 ? 9.125 1.292 3.227 1 93.25 185 HIS A CA 1
ATOM 1432 C C . HIS A 1 185 ? 8.109 1.561 4.332 1 93.25 185 HIS A C 1
ATOM 1434 O O . HIS A 1 185 ? 8.102 2.641 4.93 1 93.25 185 HIS A O 1
ATOM 1440 N N . VAL A 1 186 ? 7.289 0.519 4.566 1 90.81 186 VAL A N 1
ATOM 1441 C CA . VAL A 1 186 ? 6.211 0.695 5.535 1 90.81 186 VAL A CA 1
ATOM 1442 C C . VAL A 1 186 ? 6.578 0.008 6.848 1 90.81 186 VAL A C 1
ATOM 1444 O O . VAL A 1 186 ? 6.922 -1.176 6.859 1 90.81 186 VAL A O 1
ATOM 1447 N N . TYR A 1 187 ? 6.484 0.797 7.906 1 91.31 187 TYR A N 1
ATOM 1448 C CA . TYR A 1 187 ? 6.785 0.282 9.234 1 91.31 187 TYR A CA 1
ATOM 1449 C C . TYR A 1 187 ? 5.516 0.157 10.07 1 91.31 187 TYR A C 1
ATOM 1451 O O . TYR A 1 187 ? 4.758 1.122 10.211 1 91.31 187 TYR A O 1
ATOM 1459 N N . GLY A 1 188 ? 5.254 -1.072 10.578 1 83.81 188 GLY A N 1
ATOM 1460 C CA . GLY A 1 188 ? 4.23 -1.23 11.602 1 83.81 188 GLY A CA 1
ATOM 1461 C C . GLY A 1 188 ? 2.857 -1.527 11.031 1 83.81 188 GLY A C 1
ATOM 1462 O O . GLY A 1 188 ? 1.863 -1.526 11.758 1 83.81 188 GLY A O 1
ATOM 1463 N N . MET A 1 189 ? 2.648 -1.554 9.781 1 73.75 189 MET A N 1
ATOM 1464 C CA . MET A 1 189 ? 1.327 -1.849 9.234 1 73.75 189 MET A CA 1
ATOM 1465 C C . MET A 1 189 ? 1.098 -3.354 9.141 1 73.75 189 MET A C 1
ATOM 1467 O O . MET A 1 189 ? -0.035 -3.822 9.273 1 73.75 189 MET A O 1
ATOM 1471 N N . ILE A 1 190 ? 2.096 -4.039 8.75 1 62.12 190 ILE A N 1
ATOM 1472 C CA . ILE A 1 190 ? 1.992 -5.488 8.641 1 62.12 190 ILE A CA 1
ATOM 1473 C C . ILE A 1 190 ? 2.756 -6.152 9.781 1 62.12 190 ILE A C 1
ATOM 1475 O O . ILE A 1 190 ? 3.816 -5.672 10.188 1 62.12 190 ILE A O 1
ATOM 1479 N N . ASN A 1 191 ? 1.989 -7.035 10.477 1 57.19 191 ASN A N 1
ATOM 1480 C CA . ASN A 1 191 ? 2.639 -7.75 11.57 1 57.19 191 ASN A CA 1
ATOM 1481 C C . ASN A 1 191 ? 3.799 -8.609 11.07 1 57.19 191 ASN A C 1
ATOM 1483 O O . ASN A 1 191 ? 3.668 -9.312 10.07 1 57.19 191 ASN A O 1
ATOM 1487 N N . ASP A 1 192 ? 4.984 -8.219 11.578 1 51.53 192 ASP A N 1
ATOM 1488 C CA . ASP A 1 192 ? 6.207 -8.938 11.227 1 51.53 192 ASP A CA 1
ATOM 1489 C C . ASP A 1 192 ? 6.039 -10.438 11.445 1 51.53 192 ASP A C 1
ATOM 1491 O O . ASP A 1 192 ? 6.688 -11.242 10.773 1 51.53 192 ASP A O 1
ATOM 1495 N N . THR A 1 193 ? 5.238 -10.812 12.336 1 43.25 193 THR A N 1
ATOM 1496 C CA . THR A 1 193 ? 5.211 -12.219 12.711 1 43.25 193 THR A CA 1
ATOM 1497 C C . THR A 1 193 ? 4.516 -13.055 11.641 1 43.25 193 THR A C 1
ATOM 1499 O O . THR A 1 193 ? 4.562 -14.289 11.672 1 43.25 193 THR A O 1
ATOM 1502 N N . TYR A 1 194 ? 3.887 -12.43 10.961 1 40.75 194 TYR A N 1
ATOM 1503 C CA . TYR A 1 194 ? 3.123 -13.289 10.062 1 40.75 194 TYR A CA 1
ATOM 1504 C C . TYR A 1 194 ? 4.047 -14.039 9.117 1 40.75 194 TYR A C 1
ATOM 1506 O O . TYR A 1 194 ? 3.773 -15.188 8.758 1 40.75 194 TYR A O 1
ATOM 1514 N N . CYS A 1 195 ? 5.078 -13.523 8.578 1 37.44 195 CYS A N 1
ATOM 1515 C CA . CYS A 1 195 ? 5.93 -14.297 7.672 1 37.44 195 CYS A CA 1
ATOM 1516 C C . CYS A 1 195 ? 6.988 -15.07 8.445 1 37.44 195 CYS A C 1
ATOM 1518 O O . CYS A 1 195 ? 7.785 -15.797 7.855 1 37.44 195 CYS A O 1
ATOM 1520 N N . LYS A 1 196 ? 7.043 -14.906 9.594 1 33.97 196 LYS A N 1
ATOM 1521 C CA . LYS A 1 196 ? 8.047 -15.734 10.258 1 33.97 196 LYS A CA 1
ATOM 1522 C C . LYS A 1 196 ? 7.492 -17.125 10.562 1 33.97 196 LYS A C 1
ATOM 1524 O O . LYS A 1 196 ? 6.309 -17.266 10.883 1 33.97 196 LYS A O 1
ATOM 1529 N N . SER B 1 1 ? 28.734 -67.062 9.445 1 22.34 1 SER B N 1
ATOM 1530 C CA . SER B 1 1 ? 27.812 -67.125 8.312 1 22.34 1 SER B CA 1
ATOM 1531 C C . SER B 1 1 ? 26.594 -66.25 8.562 1 22.34 1 SER B C 1
ATOM 1533 O O . SER B 1 1 ? 25.672 -66.688 9.273 1 22.34 1 SER B O 1
ATOM 1535 N N . CYS B 1 2 ? 26.797 -64.875 8.797 1 23.22 2 CYS B N 1
ATOM 1536 C CA . CYS B 1 2 ? 26.094 -63.594 8.898 1 23.22 2 CYS B CA 1
ATOM 1537 C C . CYS B 1 2 ? 25.172 -63.406 7.711 1 23.22 2 CYS B C 1
ATOM 1539 O O . CYS B 1 2 ? 25.625 -63.062 6.613 1 23.22 2 CYS B O 1
ATOM 1541 N N . HIS B 1 3 ? 24.219 -64.25 7.27 1 24.2 3 HIS B N 1
ATOM 1542 C CA . HIS B 1 3 ? 23.234 -64.25 6.188 1 24.2 3 HIS B CA 1
ATOM 1543 C C . HIS B 1 3 ? 22.391 -62.969 6.219 1 24.2 3 HIS B C 1
ATOM 1545 O O . HIS B 1 3 ? 21.766 -62.656 7.242 1 24.2 3 HIS B O 1
ATOM 1551 N N . GLY B 1 4 ? 22.672 -61.781 5.516 1 22.25 4 GLY B N 1
ATOM 1552 C CA . GLY B 1 4 ? 22.5 -60.344 5.535 1 22.25 4 GLY B CA 1
ATOM 1553 C C . GLY B 1 4 ? 21.109 -59.906 5.098 1 22.25 4 GLY B C 1
ATOM 1554 O O . GLY B 1 4 ? 20.641 -60.281 4.023 1 22.25 4 GLY B O 1
ATOM 1555 N N . THR B 1 5 ? 20.109 -59.688 5.934 1 28.89 5 THR B N 1
ATOM 1556 C CA . THR B 1 5 ? 18.703 -59.438 5.688 1 28.89 5 THR B CA 1
ATOM 1557 C C . THR B 1 5 ? 18.531 -58.219 4.781 1 28.89 5 THR B C 1
ATOM 1559 O O . THR B 1 5 ? 19.141 -57.156 5.02 1 28.89 5 THR B O 1
ATOM 1562 N N . SER B 1 6 ? 18.188 -58.312 3.479 1 26.06 6 SER B N 1
ATOM 1563 C CA . SER B 1 6 ? 18.094 -57.375 2.375 1 26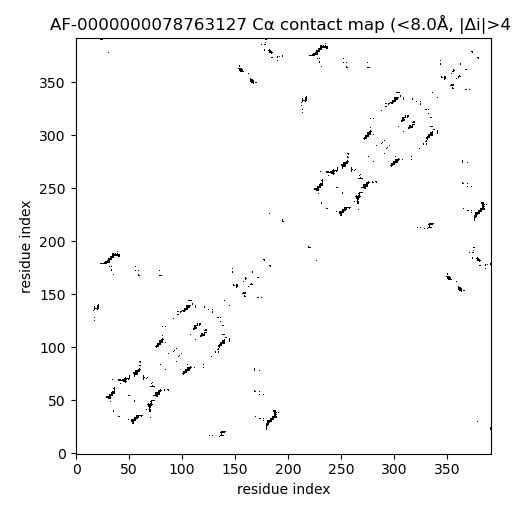.06 6 SER B CA 1
ATOM 1564 C C . SER B 1 6 ? 17.078 -56.281 2.686 1 26.06 6 SER B C 1
ATOM 1566 O O . SER B 1 6 ? 15.898 -56.562 2.869 1 26.06 6 SER B O 1
ATOM 1568 N N . LEU B 1 7 ? 17.406 -55.219 3.5 1 27.45 7 LEU B N 1
ATOM 1569 C CA . LEU B 1 7 ? 16.656 -54.031 3.896 1 27.45 7 LEU B CA 1
ATOM 1570 C C . LEU B 1 7 ? 16.172 -53.25 2.674 1 27.45 7 LEU B C 1
ATOM 1572 O O . LEU B 1 7 ? 16.969 -52.75 1.881 1 27.45 7 LEU B O 1
ATOM 1576 N N . GLN B 1 8 ? 15.031 -53.656 2.031 1 27.27 8 GLN B N 1
ATOM 1577 C CA . GLN B 1 8 ? 14.508 -52.875 0.916 1 27.27 8 GLN B CA 1
ATOM 1578 C C . GLN B 1 8 ? 14.375 -51.406 1.292 1 27.27 8 GLN B C 1
ATOM 1580 O O . GLN B 1 8 ? 13.828 -51.094 2.346 1 27.27 8 GLN B O 1
ATOM 1585 N N . PRO B 1 9 ? 15.25 -50.5 0.783 1 25.14 9 PRO B N 1
ATOM 1586 C CA . PRO B 1 9 ? 15.266 -49.094 1.201 1 25.14 9 PRO B CA 1
ATOM 1587 C C . PRO B 1 9 ? 13.914 -48.406 1.029 1 25.14 9 PRO B C 1
ATOM 1589 O O . PRO B 1 9 ? 13.148 -48.75 0.125 1 25.14 9 PRO B O 1
ATOM 1592 N N . ALA B 1 10 ? 13.312 -47.969 2.127 1 31.91 10 ALA B N 1
ATOM 1593 C CA . ALA B 1 10 ? 12.086 -47.156 2.182 1 31.91 10 ALA B CA 1
ATOM 1594 C C . ALA B 1 10 ? 12.078 -46.094 1.101 1 31.91 10 ALA B C 1
ATOM 1596 O O . ALA B 1 10 ? 13.008 -45.281 1.011 1 31.91 10 ALA B O 1
ATOM 1597 N N . VAL B 1 11 ? 11.57 -46.344 -0.169 1 28.97 11 VAL B N 1
ATOM 1598 C CA . VAL B 1 11 ? 11.383 -45.344 -1.213 1 28.97 11 VAL B CA 1
ATOM 1599 C C . VAL B 1 11 ? 10.828 -44.062 -0.605 1 28.97 11 VAL B C 1
ATOM 1601 O O . VAL B 1 11 ? 9.727 -44.031 -0.059 1 28.97 11 VAL B O 1
ATOM 1604 N N . GLY B 1 12 ? 11.57 -43.188 -0.008 1 26.94 12 GLY B N 1
ATOM 1605 C CA . GLY B 1 12 ? 11.203 -41.875 0.553 1 26.94 12 GLY B CA 1
ATOM 1606 C C . GLY B 1 12 ? 10.414 -41.031 -0.412 1 26.94 12 GLY B C 1
ATOM 1607 O O . GLY B 1 12 ? 10.836 -40.812 -1.55 1 26.94 12 GLY B O 1
ATOM 1608 N N . THR B 1 13 ? 9.07 -41 -0.395 1 27.91 13 THR B N 1
ATOM 1609 C CA . THR B 1 13 ? 8.109 -40.188 -1.137 1 27.91 13 THR B CA 1
ATOM 1610 C C . THR B 1 13 ? 8.625 -38.781 -1.295 1 27.91 13 THR B C 1
ATOM 1612 O O . THR B 1 13 ? 9.086 -38.156 -0.328 1 27.91 13 THR B O 1
ATOM 1615 N N . ALA B 1 14 ? 8.992 -38.375 -2.494 1 30.92 14 ALA B N 1
ATOM 1616 C CA . ALA B 1 14 ? 9.414 -37.031 -2.883 1 30.92 14 ALA B CA 1
ATOM 1617 C C . ALA B 1 14 ? 8.555 -35.969 -2.213 1 30.92 14 ALA B C 1
ATOM 1619 O O . ALA B 1 14 ? 7.324 -36.094 -2.191 1 30.92 14 ALA B O 1
ATOM 1620 N N . PRO B 1 15 ? 8.969 -35.281 -1.153 1 32.53 15 PRO B N 1
ATOM 1621 C CA . PRO B 1 15 ? 8.164 -34.219 -0.55 1 32.53 15 PRO B CA 1
ATOM 1622 C C . PRO B 1 15 ? 7.387 -33.406 -1.586 1 32.53 15 PRO B C 1
ATOM 1624 O O . PRO B 1 15 ? 7.934 -33.062 -2.641 1 32.53 15 PRO B O 1
ATOM 1627 N N . SER B 1 16 ? 6.113 -33.625 -1.838 1 29.16 16 SER B N 1
ATOM 1628 C CA . SER B 1 16 ? 5.18 -33.031 -2.771 1 29.16 16 SER B CA 1
ATOM 1629 C C . SER B 1 16 ? 5.504 -31.547 -2.994 1 29.16 16 SER B C 1
ATOM 1631 O O . SER B 1 16 ? 5.672 -30.797 -2.035 1 29.16 16 SER B O 1
ATOM 1633 N N . ALA B 1 17 ? 6.223 -31.078 -4.051 1 32.97 17 ALA B N 1
ATOM 1634 C CA . ALA B 1 17 ? 6.527 -29.75 -4.562 1 32.97 17 ALA B CA 1
ATOM 1635 C C . ALA B 1 17 ? 5.414 -28.766 -4.219 1 32.97 17 ALA B C 1
ATOM 1637 O O . ALA B 1 17 ? 5.66 -27.562 -4.062 1 32.97 17 ALA B O 1
ATOM 1638 N N . MET B 1 18 ? 4.164 -29.25 -4.262 1 33.59 18 MET B N 1
ATOM 1639 C CA . MET B 1 18 ? 3.039 -28.344 -4 1 33.59 18 MET B CA 1
ATOM 1640 C C . MET B 1 18 ? 3.086 -27.812 -2.572 1 33.59 18 MET B C 1
ATOM 1642 O O . MET B 1 18 ? 2.367 -26.875 -2.23 1 33.59 18 MET B O 1
ATOM 1646 N N . ALA B 1 19 ? 3.619 -28.688 -1.638 1 33.66 19 ALA B N 1
ATOM 1647 C CA . ALA B 1 19 ? 3.627 -28.406 -0.206 1 33.66 19 ALA B CA 1
ATOM 1648 C C . ALA B 1 19 ? 4.543 -27.234 0.111 1 33.66 19 ALA B C 1
ATOM 1650 O O . ALA B 1 19 ? 4.609 -26.781 1.257 1 33.66 19 ALA B O 1
ATOM 1651 N N . CYS B 1 20 ? 5.605 -27.125 -0.75 1 33.34 20 CYS B N 1
ATOM 1652 C CA . CYS B 1 20 ? 6.5 -26.047 -0.355 1 33.34 20 CYS B CA 1
ATOM 1653 C C . CYS B 1 20 ? 5.762 -24.719 -0.333 1 33.34 20 CYS B C 1
ATOM 1655 O O . CYS B 1 20 ? 6.066 -23.828 -1.127 1 33.34 20 CYS B O 1
ATOM 1657 N N . ILE B 1 21 ? 4.496 -24.797 -0.582 1 35.75 21 ILE B N 1
ATOM 1658 C CA . ILE B 1 21 ? 3.596 -23.656 -0.75 1 35.75 21 ILE B CA 1
ATOM 1659 C C . ILE B 1 21 ? 4.039 -22.516 0.153 1 35.75 21 ILE B C 1
ATOM 1661 O O . ILE B 1 21 ? 4.148 -21.375 -0.296 1 35.75 21 ILE B O 1
ATOM 1665 N N . LEU B 1 22 ? 3.568 -22.531 1.527 1 39.03 22 LEU B N 1
ATOM 1666 C CA . LEU B 1 22 ? 3.545 -21.344 2.359 1 39.03 22 LEU B CA 1
ATOM 1667 C C . LEU B 1 22 ? 4.934 -21.031 2.9 1 39.03 22 LEU B C 1
ATOM 1669 O O . LEU B 1 22 ? 5.137 -20.984 4.117 1 39.03 22 LEU B O 1
ATOM 1673 N N . LYS B 1 23 ? 5.961 -21.734 2.465 1 40.66 23 LYS B N 1
ATOM 1674 C CA . LYS B 1 23 ? 7.055 -21.047 3.145 1 40.66 23 LYS B CA 1
ATOM 1675 C C . LYS B 1 23 ? 7.008 -19.547 2.875 1 40.66 23 LYS B C 1
ATOM 1677 O O . LYS B 1 23 ? 6.734 -19.125 1.75 1 40.66 23 LYS B O 1
ATOM 1682 N N . PRO B 1 24 ? 6.906 -18.797 3.953 1 48.91 24 PRO B N 1
ATOM 1683 C CA . PRO B 1 24 ? 7.059 -17.359 3.754 1 48.91 24 PRO B CA 1
ATOM 1684 C C . PRO B 1 24 ? 8.062 -17.016 2.656 1 48.91 24 PRO B C 1
ATOM 1686 O O . PRO B 1 24 ? 9.094 -17.688 2.527 1 48.91 24 PRO B O 1
ATOM 1689 N N . LEU B 1 25 ? 7.508 -16.688 1.449 1 57.03 25 LEU B N 1
ATOM 1690 C CA . LEU B 1 25 ? 8.43 -16.203 0.433 1 57.03 25 LEU B CA 1
ATOM 1691 C C . LEU B 1 25 ? 9.648 -15.555 1.077 1 57.03 25 LEU B C 1
ATOM 1693 O O . LEU B 1 25 ? 9.523 -14.57 1.816 1 57.03 25 LEU B O 1
ATOM 1697 N N . GLN B 1 26 ? 10.492 -16.281 1.747 1 60.97 26 GLN B N 1
ATOM 1698 C CA . GLN B 1 26 ? 11.703 -15.68 2.291 1 60.97 26 GLN B CA 1
ATOM 1699 C C . GLN B 1 26 ? 12.461 -14.906 1.219 1 60.97 26 GLN B C 1
ATOM 1701 O O . GLN B 1 26 ? 13.469 -15.375 0.697 1 60.97 26 GLN B O 1
ATOM 1706 N N . LEU B 1 27 ? 11.789 -13.906 0.728 1 67.25 27 LEU B N 1
ATOM 1707 C CA . LEU B 1 27 ? 12.43 -13.039 -0.258 1 67.25 27 LEU B CA 1
ATOM 1708 C C . LEU B 1 27 ? 13.156 -11.883 0.422 1 67.25 27 LEU B C 1
ATOM 1710 O O . LEU B 1 27 ? 12.617 -11.25 1.328 1 67.25 27 LEU B O 1
ATOM 1714 N N . ASP B 1 28 ? 14.297 -12.109 1.084 1 70.31 28 ASP B N 1
ATOM 1715 C CA . ASP B 1 28 ? 15.031 -10.984 1.644 1 70.31 28 ASP B CA 1
ATOM 1716 C C . ASP B 1 28 ? 15.438 -10 0.552 1 70.31 28 ASP B C 1
ATOM 1718 O O . ASP B 1 28 ? 16.625 -9.828 0.268 1 70.31 28 ASP B O 1
ATOM 1722 N N . CYS B 1 29 ? 14.367 -9.336 0.022 1 82.06 29 CYS B N 1
ATOM 1723 C CA . CYS B 1 29 ? 14.609 -8.422 -1.085 1 82.06 29 CYS B CA 1
ATOM 1724 C C . CYS B 1 29 ? 14.742 -6.988 -0.585 1 82.06 29 CYS B C 1
ATOM 1726 O O . CYS B 1 29 ? 14.117 -6.613 0.409 1 82.06 29 CYS B O 1
ATOM 1728 N N . ASP B 1 30 ? 15.555 -6.238 -1.203 1 89.31 30 ASP B N 1
ATOM 1729 C CA . ASP B 1 30 ? 15.719 -4.816 -0.907 1 89.31 30 ASP B CA 1
ATOM 1730 C C . ASP B 1 30 ? 14.555 -4.004 -1.48 1 89.31 30 ASP B C 1
ATOM 1732 O O . ASP B 1 30 ? 13.414 -4.152 -1.047 1 89.31 30 ASP B O 1
ATOM 1736 N N . LEU B 1 31 ? 14.875 -3.178 -2.541 1 90.88 31 LEU B N 1
ATOM 1737 C CA . LEU B 1 31 ? 13.812 -2.443 -3.217 1 90.88 31 LEU B CA 1
ATOM 1738 C C . LEU B 1 31 ? 13.211 -3.273 -4.348 1 90.88 31 LEU B C 1
ATOM 1740 O O . LEU B 1 31 ? 13.914 -3.635 -5.297 1 90.88 31 LEU B O 1
ATOM 1744 N N . CYS B 1 32 ? 11.938 -3.498 -4.176 1 94.56 32 CYS B N 1
ATOM 1745 C CA . CYS B 1 32 ? 11.242 -4.371 -5.121 1 94.56 32 CYS B CA 1
ATOM 1746 C C . CYS B 1 32 ? 10.258 -3.576 -5.969 1 94.56 32 CYS B C 1
ATOM 1748 O O . CYS B 1 32 ? 9.75 -2.541 -5.539 1 94.56 32 CYS B O 1
ATOM 1750 N N . ALA B 1 33 ? 10.125 -4.051 -7.176 1 95.62 33 ALA B N 1
ATOM 1751 C CA . ALA B 1 33 ? 9.164 -3.439 -8.086 1 95.62 33 ALA B CA 1
ATOM 1752 C C . ALA B 1 33 ? 7.859 -4.227 -8.117 1 95.62 33 ALA B C 1
ATOM 1754 O O . ALA B 1 33 ? 7.867 -5.449 -8.281 1 95.62 33 ALA B O 1
ATOM 1755 N N . ILE B 1 34 ? 6.766 -3.529 -7.855 1 94.81 34 ILE B N 1
ATOM 1756 C CA . ILE B 1 34 ? 5.438 -4.07 -8.117 1 94.81 34 ILE B CA 1
ATOM 1757 C C . ILE B 1 34 ? 4.879 -3.463 -9.406 1 94.81 34 ILE B C 1
ATOM 1759 O O . ILE B 1 34 ? 4.676 -2.25 -9.484 1 94.81 34 ILE B O 1
ATOM 1763 N N . VAL B 1 35 ? 4.645 -4.305 -10.391 1 94.69 35 VAL B N 1
ATOM 1764 C CA . VAL B 1 35 ? 4.199 -3.82 -11.688 1 94.69 35 VAL B CA 1
ATOM 1765 C C . VAL B 1 35 ? 2.734 -4.195 -11.906 1 94.69 35 VAL B C 1
ATOM 1767 O O . VAL B 1 35 ? 2.393 -5.379 -11.961 1 94.69 35 VAL B O 1
ATOM 1770 N N . SER B 1 36 ? 1.904 -3.164 -11.961 1 87.62 36 SER B N 1
ATOM 1771 C CA . SER B 1 36 ? 0.482 -3.414 -12.172 1 87.62 36 SER B CA 1
ATOM 1772 C C . SER B 1 36 ? 0.209 -3.875 -13.602 1 87.62 36 SER B C 1
ATOM 1774 O O . SER B 1 36 ? 1.041 -3.684 -14.492 1 87.62 36 SER B O 1
ATOM 1776 N N . ASN B 1 37 ? -0.984 -4.504 -13.734 1 79.75 37 ASN B N 1
ATOM 1777 C CA . ASN B 1 37 ? -1.444 -4.941 -15.055 1 79.75 37 ASN B CA 1
ATOM 1778 C C . ASN B 1 37 ? -2.197 -3.83 -15.781 1 79.75 37 ASN B C 1
ATOM 1780 O O . ASN B 1 37 ? -2.879 -4.086 -16.781 1 79.75 37 ASN B O 1
ATOM 1784 N N . SER B 1 38 ? -2.008 -2.748 -15.352 1 73.62 38 SER B N 1
ATOM 1785 C CA . SER B 1 38 ? -2.814 -1.666 -15.906 1 73.62 38 SER B CA 1
ATOM 1786 C C . SER B 1 38 ? -2.26 -1.191 -17.25 1 73.62 38 SER B C 1
ATOM 1788 O O . SER B 1 38 ? -1.052 -1.261 -17.484 1 73.62 38 SER B O 1
ATOM 1790 N N . GLY B 1 39 ? -3.17 -0.908 -18.156 1 76.12 39 GLY B N 1
ATOM 1791 C CA . GLY B 1 39 ? -2.795 -0.272 -19.406 1 76.12 39 GLY B CA 1
ATOM 1792 C C . GLY B 1 39 ? -1.997 1.003 -19.219 1 76.12 39 GLY B C 1
ATOM 1793 O O . GLY B 1 39 ? -1.372 1.499 -20.156 1 76.12 39 GLY B O 1
ATOM 1794 N N . GLN B 1 40 ? -1.969 1.44 -18.031 1 74.69 40 GLN B N 1
ATOM 1795 C CA . GLN B 1 40 ? -1.238 2.664 -17.719 1 74.69 40 GLN B CA 1
ATOM 1796 C C . GLN B 1 40 ? 0.259 2.488 -17.969 1 74.69 40 GLN B C 1
ATOM 1798 O O . GLN B 1 40 ? 0.998 3.471 -18.062 1 74.69 40 GLN B O 1
ATOM 1803 N N . MET B 1 41 ? 0.712 1.3 -18.094 1 87.62 41 MET B N 1
ATOM 1804 C CA . MET B 1 41 ? 2.145 1.053 -18.234 1 87.62 41 MET B CA 1
ATOM 1805 C C . MET B 1 41 ? 2.582 1.222 -19.688 1 87.62 41 MET B C 1
ATOM 1807 O O . MET B 1 41 ? 3.777 1.329 -19.969 1 87.62 41 MET B O 1
ATOM 1811 N N . VAL B 1 42 ? 1.594 1.241 -20.578 1 87.12 42 VAL B N 1
ATOM 1812 C CA . VAL B 1 42 ? 1.945 1.385 -22 1 87.12 42 VAL B CA 1
ATOM 1813 C C . VAL B 1 42 ? 2.545 2.768 -22.234 1 87.12 42 VAL B C 1
ATOM 1815 O O . VAL B 1 42 ? 1.968 3.781 -21.844 1 87.12 42 VAL B O 1
ATOM 1818 N N . GLY B 1 43 ? 3.682 2.826 -22.828 1 90.69 43 GLY B N 1
ATOM 1819 C CA . GLY B 1 43 ? 4.344 4.078 -23.156 1 90.69 43 GLY B CA 1
ATOM 1820 C C . GLY B 1 43 ? 5.199 4.621 -22.031 1 90.69 43 GLY B C 1
ATOM 1821 O O . GLY B 1 43 ? 5.859 5.652 -22.188 1 90.69 43 GLY B O 1
ATOM 1822 N N . GLN B 1 44 ? 5.328 4.02 -20.984 1 90.81 44 GLN B N 1
ATOM 1823 C CA . GLN B 1 44 ? 6.047 4.535 -19.812 1 90.81 44 GLN B CA 1
ATOM 1824 C C . GLN B 1 44 ? 7.555 4.395 -20 1 90.81 44 GLN B C 1
ATOM 1826 O O . GLN B 1 44 ? 8.328 5.133 -19.391 1 90.81 44 GLN B O 1
ATOM 1831 N N . LYS B 1 45 ? 8.008 3.443 -20.812 1 95.44 45 LYS B N 1
ATOM 1832 C CA . LYS B 1 45 ? 9.414 3.266 -21.156 1 95.44 45 LYS B CA 1
ATOM 1833 C C . LYS B 1 45 ? 10.273 3.129 -19.906 1 95.44 45 LYS B C 1
ATOM 1835 O O . LYS B 1 45 ? 11.344 3.74 -19.812 1 95.44 45 LYS B O 1
ATOM 1840 N N . VAL B 1 46 ? 9.773 2.381 -18.922 1 95.56 46 VAL B N 1
ATOM 1841 C CA . VAL B 1 46 ? 10.508 2.217 -17.672 1 95.56 46 VAL B CA 1
ATOM 1842 C C . VAL B 1 46 ? 10.969 0.768 -17.531 1 95.56 46 VAL B C 1
ATOM 1844 O O . VAL B 1 46 ? 11.297 0.322 -16.422 1 95.56 46 VAL B O 1
ATOM 1847 N N . GLY B 1 47 ? 10.984 0.086 -18.578 1 96.75 47 GLY B N 1
ATOM 1848 C CA . GLY B 1 47 ? 11.312 -1.329 -18.547 1 96.75 47 GLY B CA 1
ATOM 1849 C C . GLY B 1 47 ? 12.688 -1.607 -17.969 1 96.75 47 GLY B C 1
ATOM 1850 O O . GLY B 1 47 ? 12.844 -2.5 -17.125 1 96.75 47 GLY B O 1
ATOM 1851 N N . SER B 1 48 ? 13.641 -0.85 -18.359 1 97.31 48 SER B N 1
ATOM 1852 C CA . SER B 1 48 ? 15 -1.053 -17.875 1 97.31 48 SER B CA 1
ATOM 1853 C C . SER B 1 48 ? 15.109 -0.793 -16.375 1 97.31 48 SER B C 1
ATOM 1855 O O . SER B 1 48 ? 15.812 -1.511 -15.664 1 97.31 48 SER B O 1
ATOM 1857 N N . GLU B 1 49 ? 14.484 0.149 -15.945 1 96.31 49 GLU B N 1
ATOM 1858 C CA . GLU B 1 49 ? 14.453 0.46 -14.516 1 96.31 49 GLU B CA 1
ATOM 1859 C C . GLU B 1 49 ? 13.844 -0.684 -13.711 1 96.31 49 GLU B C 1
ATOM 1861 O O . GLU B 1 49 ? 14.391 -1.09 -12.688 1 96.31 49 GLU B O 1
ATOM 1866 N N . ILE B 1 50 ? 12.781 -1.196 -14.211 1 95.81 50 ILE B N 1
ATOM 1867 C CA . ILE B 1 50 ? 12.102 -2.299 -13.539 1 95.81 50 ILE B CA 1
ATOM 1868 C C . ILE B 1 50 ? 13.016 -3.52 -13.492 1 95.81 50 ILE B C 1
ATOM 1870 O O . ILE B 1 50 ? 13.156 -4.152 -12.445 1 95.81 50 ILE B O 1
ATOM 1874 N N . ASP B 1 51 ? 13.688 -3.754 -14.547 1 96.25 51 ASP B N 1
ATOM 1875 C CA . ASP B 1 51 ? 14.508 -4.957 -14.641 1 96.25 51 ASP B CA 1
ATOM 1876 C C . ASP B 1 51 ? 15.727 -4.863 -13.727 1 96.25 51 ASP B C 1
ATOM 1878 O O . ASP B 1 51 ? 16.406 -5.863 -13.492 1 96.25 51 ASP B O 1
ATOM 1882 N N . ARG B 1 52 ? 16 -3.762 -13.117 1 95.19 52 ARG B N 1
ATOM 1883 C CA . ARG B 1 52 ? 17.141 -3.586 -12.227 1 95.19 52 ARG B CA 1
ATOM 1884 C C . ARG B 1 52 ? 16.719 -3.766 -10.766 1 95.19 52 ARG B C 1
ATOM 1886 O O . ARG B 1 52 ? 17.562 -3.756 -9.867 1 95.19 52 ARG B O 1
ATOM 1893 N N . SER B 1 53 ? 15.516 -3.91 -10.555 1 94.12 53 SER B N 1
ATOM 1894 C CA . SER B 1 53 ? 15.023 -4.09 -9.195 1 94.12 53 SER B CA 1
ATOM 1895 C C . SER B 1 53 ? 15.453 -5.438 -8.625 1 94.12 53 SER B C 1
ATOM 1897 O O . SER B 1 53 ? 15.727 -6.375 -9.375 1 94.12 53 SER B O 1
ATOM 1899 N N . SER B 1 54 ? 15.516 -5.449 -7.219 1 91.19 54 SER B N 1
ATOM 1900 C CA . SER B 1 54 ? 15.922 -6.668 -6.523 1 91.19 54 SER B CA 1
ATOM 1901 C C . SER B 1 54 ? 14.922 -7.793 -6.754 1 91.19 54 SER B C 1
ATOM 1903 O O . SER B 1 54 ? 15.305 -8.945 -6.953 1 91.19 54 SER B O 1
ATOM 1905 N N . CYS B 1 55 ? 13.688 -7.48 -6.645 1 93.56 55 CYS B N 1
ATOM 1906 C CA . CYS B 1 55 ? 12.602 -8.406 -6.941 1 93.56 55 CYS B CA 1
ATOM 1907 C C . CYS B 1 55 ? 11.5 -7.715 -7.738 1 93.56 55 CYS B C 1
ATOM 1909 O O . CYS B 1 55 ? 11.234 -6.527 -7.539 1 93.56 55 CYS B O 1
ATOM 1911 N N . ILE B 1 56 ? 10.945 -8.492 -8.633 1 95 56 ILE B N 1
ATOM 1912 C CA . ILE B 1 56 ? 9.922 -7.934 -9.516 1 95 56 ILE B CA 1
ATOM 1913 C C . ILE B 1 56 ? 8.633 -8.75 -9.398 1 95 56 ILE B C 1
ATOM 1915 O O . ILE B 1 56 ? 8.617 -9.938 -9.727 1 95 56 ILE B O 1
ATOM 1919 N N . TRP B 1 57 ? 7.598 -8.047 -8.93 1 94.69 57 TRP B N 1
ATOM 1920 C CA . TRP B 1 57 ? 6.281 -8.648 -8.734 1 94.69 57 TRP B CA 1
ATOM 1921 C C . TRP B 1 57 ? 5.336 -8.258 -9.867 1 94.69 57 TRP B C 1
ATOM 1923 O O . TRP B 1 57 ? 5.219 -7.082 -10.211 1 94.69 57 TRP B O 1
ATOM 1933 N N . ARG B 1 58 ? 4.691 -9.211 -10.453 1 95.44 58 ARG B N 1
ATOM 1934 C CA . ARG B 1 58 ? 3.637 -8.969 -11.438 1 95.44 58 ARG B CA 1
ATOM 1935 C C . ARG B 1 58 ? 2.359 -9.711 -11.062 1 95.44 58 ARG B C 1
ATOM 1937 O O . ARG B 1 58 ? 2.383 -10.609 -10.219 1 95.44 58 ARG B O 1
ATOM 1944 N N . MET B 1 59 ? 1.277 -9.289 -11.727 1 95.06 59 MET B N 1
ATOM 1945 C CA . MET B 1 59 ? -0.026 -9.82 -11.328 1 95.06 59 MET B CA 1
ATOM 1946 C C . MET B 1 59 ? -0.715 -10.508 -12.5 1 95.06 59 MET B C 1
ATOM 1948 O O . MET B 1 59 ? -0.628 -10.047 -13.641 1 95.06 59 MET B O 1
ATOM 1952 N N . ASN B 1 60 ? -1.305 -11.547 -12.172 1 95 60 ASN B N 1
ATOM 1953 C CA . ASN B 1 60 ? -2.123 -12.312 -13.102 1 95 60 ASN B CA 1
ATOM 1954 C C . ASN B 1 60 ? -1.387 -12.578 -14.414 1 95 60 ASN B C 1
ATOM 1956 O O . ASN B 1 60 ? -0.298 -13.156 -14.414 1 95 60 ASN B O 1
ATOM 1960 N N . ASN B 1 61 ? -1.997 -12.297 -15.523 1 92.75 61 ASN B N 1
ATOM 1961 C CA . ASN B 1 61 ? -1.361 -12.602 -16.812 1 92.75 61 ASN B CA 1
ATOM 1962 C C . ASN B 1 61 ? -0.765 -11.352 -17.453 1 92.75 61 ASN B C 1
ATOM 1964 O O . ASN B 1 61 ? -0.71 -11.242 -18.672 1 92.75 61 ASN B O 1
ATOM 1968 N N . ALA B 1 62 ? -0.38 -10.398 -16.625 1 90.69 62 ALA B N 1
ATOM 1969 C CA . ALA B 1 62 ? 0.25 -9.195 -17.172 1 90.69 62 ALA B CA 1
ATOM 1970 C C . ALA B 1 62 ? 1.363 -9.547 -18.156 1 90.69 62 ALA B C 1
ATOM 1972 O O . ALA B 1 62 ? 2.305 -10.266 -17.797 1 90.69 62 ALA B O 1
ATOM 1973 N N . PRO B 1 63 ? 1.299 -9 -19.266 1 89.88 63 PRO B N 1
ATOM 1974 C CA . PRO B 1 63 ? 2.258 -9.406 -20.297 1 89.88 63 PRO B CA 1
ATOM 1975 C C . PRO B 1 63 ? 3.586 -8.664 -20.203 1 89.88 63 PRO B C 1
ATOM 1977 O O . PRO B 1 63 ? 3.613 -7.5 -19.781 1 89.88 63 PRO B O 1
ATOM 1980 N N . THR B 1 64 ? 4.664 -9.328 -20.531 1 92.69 64 THR B N 1
ATOM 1981 C CA . THR B 1 64 ? 5.949 -8.664 -20.703 1 92.69 64 THR B CA 1
ATOM 1982 C C . THR B 1 64 ? 6.387 -8.711 -22.172 1 92.69 64 THR B C 1
ATOM 1984 O O . THR B 1 64 ? 6.953 -7.742 -22.688 1 92.69 64 THR B O 1
ATOM 1987 N N . LYS B 1 65 ? 6.086 -9.844 -22.812 1 91 65 LYS B N 1
ATOM 1988 C CA . LYS B 1 65 ? 6.492 -10.008 -24.203 1 91 65 LYS B CA 1
ATOM 1989 C C . LYS B 1 65 ? 5.855 -8.938 -25.078 1 91 65 LYS B C 1
ATOM 1991 O O . LYS B 1 65 ? 4.637 -8.75 -25.062 1 91 65 LYS B O 1
ATOM 1996 N N . GLY B 1 66 ? 6.648 -8.211 -25.828 1 93.12 66 GLY B N 1
ATOM 1997 C CA . GLY B 1 66 ? 6.164 -7.152 -26.703 1 93.12 66 GLY B CA 1
ATOM 1998 C C . GLY B 1 66 ? 6.07 -5.805 -26.016 1 93.12 66 GLY B C 1
ATOM 1999 O O . GLY B 1 66 ? 5.844 -4.781 -26.672 1 93.12 66 GLY B O 1
ATOM 2000 N N . TYR B 1 67 ? 6.227 -5.852 -24.703 1 94.5 67 TYR B N 1
ATOM 2001 C CA . TYR B 1 67 ? 6.102 -4.617 -23.938 1 94.5 67 TYR B CA 1
ATOM 2002 C C . TYR B 1 67 ? 7.352 -4.363 -23.094 1 94.5 67 TYR B C 1
ATOM 2004 O O . TYR B 1 67 ? 7.316 -3.605 -22.125 1 94.5 67 TYR B O 1
ATOM 2012 N N . GLU B 1 68 ? 8.438 -4.914 -23.453 1 96.19 68 GLU B N 1
ATOM 2013 C CA . GLU B 1 68 ? 9.656 -4.934 -22.641 1 96.19 68 GLU B CA 1
ATOM 2014 C C . GLU B 1 68 ? 10.164 -3.52 -22.375 1 96.19 68 GLU B C 1
ATOM 2016 O O . GLU B 1 68 ? 10.672 -3.232 -21.297 1 96.19 68 GLU B O 1
ATOM 2021 N N . GLU B 1 69 ? 9.977 -2.691 -23.281 1 96.88 69 GLU B N 1
ATOM 2022 C CA . GLU B 1 69 ? 10.438 -1.319 -23.109 1 96.88 69 GLU B CA 1
ATOM 2023 C C . GLU B 1 69 ? 9.664 -0.604 -22.016 1 96.88 69 GLU B C 1
ATOM 2025 O O . GLU B 1 69 ? 10.211 0.233 -21.297 1 96.88 69 GLU B O 1
ATOM 2030 N N . ASP B 1 70 ? 8.461 -0.966 -21.922 1 95.56 70 ASP B N 1
ATOM 2031 C CA . ASP B 1 70 ? 7.566 -0.265 -21 1 95.56 70 ASP B CA 1
ATOM 2032 C C . ASP B 1 70 ? 7.555 -0.934 -19.625 1 95.56 70 ASP B C 1
ATOM 2034 O O . ASP B 1 70 ? 7.527 -0.254 -18.594 1 95.56 70 ASP B O 1
ATOM 2038 N N . VAL B 1 71 ? 7.656 -2.25 -19.578 1 95.94 71 VAL B N 1
ATOM 2039 C CA . VAL B 1 71 ? 7.348 -2.9 -18.312 1 95.94 71 VAL B CA 1
ATOM 2040 C C . VAL B 1 71 ? 8.484 -3.84 -17.922 1 95.94 71 VAL B C 1
ATOM 2042 O O . VAL B 1 71 ? 8.461 -4.453 -16.859 1 95.94 71 VAL B O 1
ATOM 2045 N N . GLY B 1 72 ? 9.492 -3.965 -18.656 1 95.69 72 GLY B N 1
ATOM 2046 C CA . GLY B 1 72 ? 10.594 -4.867 -18.359 1 95.69 72 GLY B CA 1
ATOM 2047 C C . GLY B 1 72 ? 10.367 -6.277 -18.875 1 95.69 72 GLY B C 1
ATOM 2048 O O . GLY B 1 72 ? 9.305 -6.578 -19.422 1 95.69 72 GLY B O 1
ATOM 2049 N N . ARG B 1 73 ? 11.359 -7.121 -18.656 1 93.88 73 ARG B N 1
ATOM 2050 C CA . ARG B 1 73 ? 11.359 -8.484 -19.172 1 93.88 73 ARG B CA 1
ATOM 2051 C C . ARG B 1 73 ? 11.188 -9.5 -18.062 1 93.88 73 ARG B C 1
ATOM 2053 O O . ARG B 1 73 ? 10.656 -10.594 -18.281 1 93.88 73 ARG B O 1
ATOM 2060 N N . MET B 1 74 ? 11.586 -9.117 -16.922 1 92.75 74 MET B N 1
ATOM 2061 C CA . MET B 1 74 ? 11.75 -10.094 -15.859 1 92.75 74 MET B CA 1
ATOM 2062 C C . MET B 1 74 ? 10.523 -10.133 -14.961 1 92.75 74 MET B C 1
ATOM 2064 O O . MET B 1 74 ? 9.891 -9.109 -14.719 1 92.75 74 MET B O 1
ATOM 2068 N N . THR B 1 75 ? 10.188 -11.32 -14.516 1 93.69 75 THR B N 1
ATOM 2069 C CA . THR B 1 75 ? 9.203 -11.57 -13.469 1 93.69 75 THR B CA 1
ATOM 2070 C C . THR B 1 75 ? 9.734 -12.594 -12.469 1 93.69 75 THR B C 1
ATOM 2072 O O . THR B 1 75 ? 10.102 -13.703 -12.844 1 93.69 75 THR B O 1
ATOM 2075 N N . MET B 1 76 ? 9.781 -12.156 -11.258 1 92.06 76 MET B N 1
ATOM 2076 C CA . MET B 1 76 ? 10.281 -13.07 -10.242 1 92.06 76 MET B CA 1
ATOM 2077 C C . MET B 1 76 ? 9.125 -13.688 -9.453 1 92.06 76 MET B C 1
ATOM 2079 O O . MET B 1 76 ? 9.172 -14.867 -9.094 1 92.06 76 MET B O 1
ATOM 2083 N N . ILE B 1 77 ? 8.188 -12.898 -9.164 1 93.38 77 ILE B N 1
ATOM 2084 C CA . ILE B 1 77 ? 6.992 -13.383 -8.477 1 93.38 77 ILE B CA 1
ATOM 2085 C C . ILE B 1 77 ? 5.746 -12.977 -9.258 1 93.38 77 ILE B C 1
ATOM 2087 O O . ILE B 1 77 ? 5.598 -11.812 -9.641 1 93.38 77 ILE B O 1
ATOM 2091 N N . ARG B 1 78 ? 4.926 -13.914 -9.531 1 94.88 78 ARG B N 1
ATOM 2092 C CA . ARG B 1 78 ? 3.635 -13.641 -10.156 1 94.88 78 ARG B CA 1
ATOM 2093 C C . ARG B 1 78 ? 2.488 -14.031 -9.227 1 94.88 78 ARG B C 1
ATOM 2095 O O . ARG B 1 78 ? 2.342 -15.195 -8.867 1 94.88 78 ARG B O 1
ATOM 2102 N N . VAL B 1 79 ? 1.752 -12.961 -8.844 1 94.81 79 VAL B N 1
ATOM 2103 C CA . VAL B 1 79 ? 0.596 -13.188 -7.98 1 94.81 79 VAL B CA 1
ATOM 2104 C C . VAL B 1 79 ? -0.663 -13.336 -8.836 1 94.81 79 VAL B C 1
ATOM 2106 O O . VAL B 1 79 ? -0.996 -12.445 -9.617 1 94.81 79 VAL B O 1
ATOM 2109 N N . VAL B 1 80 ? -1.331 -14.484 -8.609 1 95.75 80 VAL B N 1
ATOM 2110 C CA . VAL B 1 80 ? -2.424 -14.836 -9.516 1 95.75 80 VAL B CA 1
ATOM 2111 C C . VAL B 1 80 ? -3.689 -15.117 -8.703 1 95.75 80 VAL B C 1
ATOM 2113 O O . VAL B 1 80 ? -3.672 -15.922 -7.77 1 95.75 80 VAL B O 1
ATOM 2116 N N . SER B 1 81 ? -4.734 -14.398 -9.125 1 96.06 81 SER B N 1
ATOM 2117 C CA . SER B 1 81 ? -6.027 -14.711 -8.523 1 96.06 81 SER B CA 1
ATOM 2118 C C . SER B 1 81 ? -6.543 -16.062 -8.992 1 96.06 81 SER B C 1
ATOM 2120 O O . SER B 1 81 ? -6.293 -16.469 -10.125 1 96.06 81 SER B O 1
ATOM 2122 N N . HIS B 1 82 ? -7.309 -16.703 -8.18 1 95.75 82 HIS B N 1
ATOM 2123 C CA . HIS B 1 82 ? -7.926 -17.984 -8.523 1 95.75 82 HIS B CA 1
ATOM 2124 C C . HIS B 1 82 ? -8.734 -17.859 -9.812 1 95.75 82 HIS B C 1
ATOM 2126 O O . HIS B 1 82 ? -8.773 -18.797 -10.609 1 95.75 82 HIS B O 1
ATOM 2132 N N . THR B 1 83 ? -9.289 -16.719 -10.086 1 95.62 83 THR B N 1
ATOM 2133 C CA . THR B 1 83 ? -10.133 -16.516 -11.258 1 95.62 83 THR B CA 1
ATOM 2134 C C . THR B 1 83 ? -9.281 -16.359 -12.516 1 95.62 83 THR B C 1
ATOM 2136 O O . THR B 1 83 ? -9.789 -16.484 -13.633 1 95.62 83 THR B O 1
ATOM 2139 N N . SER B 1 84 ? -8.055 -16.141 -12.367 1 96.12 84 SER B N 1
ATOM 2140 C CA . SER B 1 84 ? -7.168 -15.938 -13.516 1 96.12 84 SER B CA 1
ATOM 2141 C C . SER B 1 84 ? -6.398 -17.203 -13.859 1 96.12 84 SER B C 1
ATOM 2143 O O . SER B 1 84 ? -5.746 -17.281 -14.898 1 96.12 84 SER B O 1
ATOM 2145 N N . VAL B 1 85 ? -6.496 -18.234 -13.031 1 96.88 85 VAL B N 1
ATOM 2146 C CA . VAL B 1 85 ? -5.727 -19.453 -13.227 1 96.88 85 VAL B CA 1
ATOM 2147 C C . VAL B 1 85 ? -6.105 -20.094 -14.562 1 96.88 85 VAL B C 1
ATOM 2149 O O . VAL B 1 8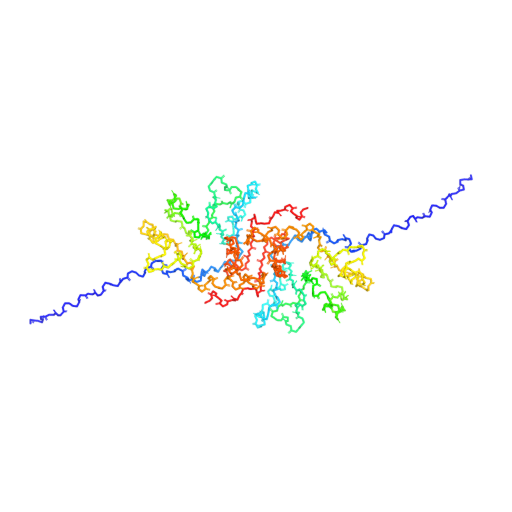5 ? -5.23 -20.453 -15.359 1 96.88 85 VAL B O 1
ATOM 2152 N N . PRO B 1 86 ? -7.402 -20.203 -14.883 1 96.62 86 PRO B N 1
ATOM 2153 C CA . PRO B 1 86 ? -7.742 -20.797 -16.172 1 96.62 86 PRO B CA 1
ATOM 2154 C C . PRO B 1 86 ? -7.121 -20.047 -17.359 1 96.62 86 PRO B C 1
ATOM 2156 O O . PRO B 1 86 ? -6.742 -20.672 -18.344 1 96.62 86 PRO B O 1
ATOM 2159 N N . LEU B 1 87 ? -7.047 -18.781 -17.25 1 95.31 87 LEU B N 1
ATOM 2160 C CA . LEU B 1 87 ? -6.461 -17.984 -18.312 1 95.31 87 LEU B CA 1
ATOM 2161 C C . LEU B 1 87 ? -4.977 -18.297 -18.484 1 95.31 87 LEU B C 1
ATOM 2163 O 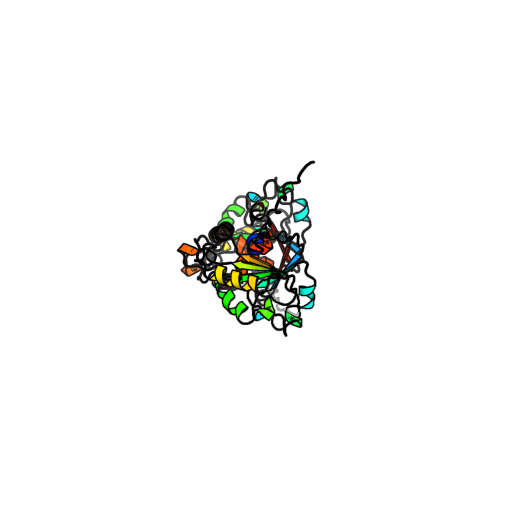O . LEU B 1 87 ? -4.484 -18.422 -19.609 1 95.31 87 LEU B O 1
ATOM 2167 N N . LEU B 1 88 ? -4.215 -18.453 -17.391 1 93.94 88 LEU B N 1
ATOM 2168 C CA . LEU B 1 88 ? -2.814 -18.859 -17.469 1 93.94 88 LEU B CA 1
ATOM 2169 C C . LEU B 1 88 ? -2.67 -20.203 -18.141 1 93.94 88 LEU B C 1
ATOM 2171 O O . LEU B 1 88 ? -1.731 -20.422 -18.922 1 93.94 88 LEU B O 1
ATOM 2175 N N . LEU B 1 89 ? -3.633 -21.016 -17.859 1 95.25 89 LEU B N 1
ATOM 2176 C CA . LEU B 1 89 ? -3.527 -22.391 -18.312 1 95.25 89 LEU B CA 1
ATOM 2177 C C . LEU B 1 89 ? -3.918 -22.531 -19.781 1 95.25 89 LEU B C 1
ATOM 2179 O O . LEU B 1 89 ? -3.748 -23.594 -20.375 1 95.25 89 LEU B O 1
ATOM 2183 N N . LYS B 1 90 ? -4.438 -21.484 -20.344 1 95.38 90 LYS B N 1
ATOM 2184 C CA . LYS B 1 90 ? -4.656 -21.484 -21.797 1 95.38 90 LYS B CA 1
ATOM 2185 C C . LYS B 1 90 ? -3.334 -21.516 -22.547 1 95.38 90 LYS B C 1
ATOM 2187 O O . LYS B 1 90 ? -3.277 -21.984 -23.688 1 95.38 90 LYS B O 1
ATOM 2192 N N . ASN B 1 91 ? -2.309 -20.953 -21.984 1 92 91 ASN B N 1
ATOM 2193 C CA . ASN B 1 91 ? -0.958 -21.016 -22.531 1 92 91 ASN B CA 1
ATOM 2194 C C . ASN B 1 91 ? 0.064 -21.391 -21.453 1 92 91 ASN B C 1
ATOM 2196 O O . ASN B 1 91 ? 0.964 -20.594 -21.156 1 92 91 ASN B O 1
ATOM 2200 N N . PRO B 1 92 ? -0.064 -22.625 -21 1 92.75 92 PRO B N 1
ATOM 2201 C CA . PRO B 1 92 ? 0.755 -23 -19.844 1 92.75 92 PRO B CA 1
ATOM 2202 C C . PRO B 1 92 ? 2.248 -23.031 -20.172 1 92.75 92 PRO B C 1
ATOM 2204 O O . PRO B 1 92 ? 3.078 -22.781 -19.297 1 92.75 92 PRO B O 1
ATOM 2207 N N . ASP B 1 93 ? 2.578 -23.297 -21.422 1 91.06 93 ASP B N 1
ATOM 2208 C CA . ASP B 1 93 ? 3.99 -23.328 -21.797 1 91.06 93 ASP B CA 1
ATOM 2209 C C . ASP B 1 93 ? 4.633 -21.953 -21.609 1 91.06 93 ASP B C 1
ATOM 2211 O O . ASP B 1 93 ? 5.793 -21.859 -21.219 1 91.06 93 ASP B O 1
ATOM 2215 N N . TYR B 1 94 ? 3.869 -21.016 -21.938 1 88.94 94 TYR B N 1
ATOM 2216 C CA . TYR B 1 94 ? 4.367 -19.656 -21.766 1 88.94 94 TYR B CA 1
ATOM 2217 C C . TYR B 1 94 ? 4.68 -19.359 -20.312 1 88.94 94 TYR B C 1
ATOM 2219 O O . TYR B 1 94 ? 5.691 -18.719 -20 1 88.94 94 TYR B O 1
ATOM 2227 N N . PHE B 1 95 ? 3.967 -19.828 -19.453 1 91.81 95 PHE B N 1
ATOM 2228 C CA . PHE B 1 95 ? 4.082 -19.453 -18.047 1 91.81 95 PHE B CA 1
ATOM 2229 C C . PHE B 1 95 ? 4.949 -20.438 -17.281 1 91.81 95 PHE B C 1
ATOM 2231 O O . PHE B 1 95 ? 5.711 -20.047 -16.406 1 91.81 95 PHE B O 1
ATOM 2238 N N . PHE B 1 96 ? 4.883 -21.75 -17.703 1 90.12 96 PHE B N 1
ATOM 2239 C CA . PHE B 1 96 ? 5.438 -22.719 -16.781 1 90.12 96 PHE B CA 1
ATOM 2240 C C . PHE B 1 96 ? 6.598 -23.484 -17.422 1 90.12 96 PHE B C 1
ATOM 2242 O O . PHE B 1 96 ? 7.305 -24.234 -16.75 1 90.12 96 PHE B O 1
ATOM 2249 N N . LYS B 1 97 ? 6.703 -23.453 -18.656 1 79.94 97 LYS B N 1
ATOM 2250 C CA . LYS B 1 97 ? 7.711 -24.281 -19.312 1 79.94 97 LYS B CA 1
ATOM 2251 C C . LYS B 1 97 ? 9.117 -23.766 -19.031 1 79.94 97 LYS B C 1
ATOM 2253 O O . LYS B 1 97 ? 10 -24.531 -18.625 1 79.94 97 LYS B O 1
ATOM 2258 N N . GLU B 1 98 ? 9.422 -22.594 -19.703 1 58.34 98 GLU B N 1
ATOM 2259 C CA . GLU B 1 98 ? 10.836 -22.219 -19.609 1 58.34 98 GLU B CA 1
ATOM 2260 C C . GLU B 1 98 ? 11.281 -22.078 -18.156 1 58.34 98 GLU B C 1
ATOM 2262 O O . GLU B 1 98 ? 10.492 -21.672 -17.297 1 58.34 98 GLU B O 1
ATOM 2267 N N . ALA B 1 99 ? 12.422 -22.844 -17.766 1 51.47 99 ALA B N 1
ATOM 2268 C CA . ALA B 1 99 ? 13.086 -22.797 -16.469 1 51.47 99 ALA B CA 1
ATOM 2269 C C . ALA B 1 99 ? 12.891 -21.438 -15.812 1 51.47 99 ALA B C 1
ATOM 2271 O O . ALA B 1 99 ? 13.711 -20.531 -15.977 1 51.47 99 ALA B O 1
ATOM 2272 N N . ASN B 1 100 ? 11.688 -21.094 -15.844 1 60.88 100 ASN B N 1
ATOM 2273 C CA . ASN B 1 100 ? 11.414 -19.75 -15.328 1 60.88 100 ASN B CA 1
ATOM 2274 C C . ASN B 1 100 ? 11.383 -19.734 -13.797 1 60.88 100 ASN B C 1
ATOM 2276 O O . ASN B 1 100 ? 10.938 -20.703 -13.172 1 60.88 100 ASN B O 1
ATOM 2280 N N . THR B 1 101 ? 12.453 -19.094 -13.219 1 80.38 101 THR B N 1
ATOM 2281 C CA . THR B 1 101 ? 12.68 -18.875 -11.797 1 80.38 101 THR B CA 1
ATOM 2282 C C . THR B 1 101 ? 11.523 -18.094 -11.172 1 80.38 101 THR B C 1
ATOM 2284 O O . THR B 1 101 ? 11.547 -17.781 -9.984 1 80.38 101 THR B O 1
ATOM 2287 N N . THR B 1 102 ? 10.453 -18.078 -12.023 1 91.38 102 THR B N 1
ATOM 2288 C CA . THR B 1 102 ? 9.336 -17.312 -11.484 1 91.38 102 THR B CA 1
ATOM 2289 C C . THR B 1 102 ? 8.562 -18.109 -10.445 1 91.38 102 THR B C 1
ATOM 2291 O O . THR B 1 102 ? 8.297 -19.297 -10.641 1 91.38 102 THR B O 1
ATOM 2294 N N . ILE B 1 103 ? 8.305 -17.453 -9.383 1 91.75 103 ILE B N 1
ATOM 2295 C CA . ILE B 1 103 ? 7.453 -18.031 -8.344 1 91.75 103 ILE B CA 1
ATOM 2296 C C . ILE B 1 103 ? 6.008 -17.578 -8.562 1 91.75 103 ILE B C 1
ATOM 2298 O O . ILE B 1 103 ? 5.734 -16.391 -8.711 1 91.75 103 ILE B O 1
ATOM 2302 N N . TYR B 1 104 ? 5.133 -18.578 -8.617 1 93.25 104 TYR B N 1
ATOM 2303 C CA . TYR B 1 104 ? 3.709 -18.281 -8.742 1 93.25 104 TYR B CA 1
ATOM 2304 C C . TYR B 1 104 ? 3.002 -18.422 -7.402 1 93.25 104 TYR B C 1
ATOM 2306 O O . TYR B 1 104 ? 3.076 -19.469 -6.762 1 93.25 104 TYR B O 1
ATOM 2314 N N . VAL B 1 105 ? 2.336 -17.297 -7.023 1 93.19 105 VAL B N 1
ATOM 2315 C CA . VAL B 1 105 ? 1.525 -17.328 -5.812 1 93.19 105 VAL B CA 1
ATOM 2316 C C . VAL B 1 105 ? 0.047 -17.203 -6.176 1 93.19 105 VAL B C 1
ATOM 2318 O O . VAL B 1 105 ? -0.407 -16.156 -6.625 1 93.19 105 VAL B O 1
ATOM 2321 N N . ILE B 1 106 ? -0.654 -18.281 -5.918 1 95.44 106 ILE B N 1
ATOM 2322 C CA . ILE B 1 106 ? -2.072 -18.328 -6.254 1 95.44 106 ILE B CA 1
ATOM 2323 C C . ILE B 1 106 ? -2.908 -18.016 -5.02 1 95.44 106 ILE B C 1
ATOM 2325 O O . ILE B 1 106 ? -2.734 -18.625 -3.965 1 95.44 106 ILE B O 1
ATOM 2329 N N . TRP B 1 107 ? -3.814 -17.016 -5.238 1 94.19 107 TRP B N 1
ATOM 2330 C CA . TRP B 1 107 ? -4.645 -16.641 -4.098 1 94.19 107 TRP B CA 1
ATOM 2331 C C . TRP B 1 107 ? -6.125 -16.688 -4.465 1 94.19 107 TRP B C 1
ATOM 2333 O O . TRP B 1 107 ? -6.484 -16.656 -5.645 1 94.19 107 TRP B O 1
ATOM 2343 N N . GLY B 1 108 ? -7.027 -16.844 -3.43 1 93.31 108 GLY B N 1
ATOM 2344 C CA . GLY B 1 108 ? -8.469 -16.922 -3.59 1 93.31 108 GLY B CA 1
ATOM 2345 C C . GLY B 1 108 ? -9.164 -17.578 -2.41 1 93.31 108 GLY B C 1
ATOM 2346 O O . GLY B 1 108 ? -8.531 -17.875 -1.399 1 93.31 108 GLY B O 1
ATOM 2347 N N . PRO B 1 109 ? -10.445 -17.766 -2.605 1 91.81 109 PRO B N 1
ATOM 2348 C CA . PRO B 1 109 ? -11.203 -18.391 -1.521 1 91.81 109 PRO B CA 1
ATOM 2349 C C . PRO B 1 109 ? -10.727 -19.812 -1.221 1 91.81 109 PRO B C 1
ATOM 2351 O O . PRO B 1 109 ? -10.375 -20.562 -2.139 1 91.81 109 PRO B O 1
ATOM 2354 N N . PHE B 1 110 ? -10.773 -20.094 0.064 1 89.94 110 PHE B N 1
ATOM 2355 C CA . PHE B 1 110 ? -10.281 -21.375 0.535 1 89.94 110 PHE B CA 1
ATOM 2356 C C . PHE B 1 110 ? -11.016 -22.516 -0.16 1 89.94 110 PHE B C 1
ATOM 2358 O O . PHE B 1 110 ? -10.414 -23.547 -0.46 1 89.94 110 PHE B O 1
ATOM 2365 N N . ARG B 1 111 ? -12.242 -22.406 -0.428 1 93.94 111 ARG B N 1
ATOM 2366 C CA . ARG B 1 111 ? -13.031 -23.469 -1.037 1 93.94 111 ARG B CA 1
ATOM 2367 C C . ARG B 1 111 ? -12.414 -23.922 -2.352 1 93.94 111 ARG B C 1
ATOM 2369 O O . ARG B 1 111 ? -12.516 -25.109 -2.715 1 93.94 111 ARG B O 1
ATOM 2376 N N . ASN B 1 112 ? -11.789 -23.031 -3.078 1 95.38 112 ASN B N 1
ATOM 2377 C CA . ASN B 1 112 ? -11.172 -23.359 -4.363 1 95.38 112 ASN B CA 1
ATOM 2378 C C . ASN B 1 112 ? -9.789 -23.984 -4.188 1 95.38 112 ASN B C 1
ATOM 2380 O O . ASN B 1 112 ? -9.234 -24.547 -5.129 1 95.38 112 ASN B O 1
ATOM 2384 N N . MET B 1 113 ? -9.242 -23.828 -2.947 1 93.69 113 MET B N 1
ATOM 2385 C CA . MET B 1 113 ? -7.844 -24.172 -2.721 1 93.69 113 MET B CA 1
ATOM 2386 C C . MET B 1 113 ? -7.73 -25.453 -1.899 1 93.69 113 MET B C 1
ATOM 2388 O O . MET B 1 113 ? -6.633 -25.859 -1.522 1 93.69 113 MET B O 1
ATOM 2392 N N . ARG B 1 114 ? -8.867 -26.078 -1.684 1 93.19 114 ARG B N 1
ATOM 2393 C CA . ARG B 1 114 ? -8.867 -27.281 -0.846 1 93.19 114 ARG B CA 1
ATOM 2394 C C . ARG B 1 114 ? -8.055 -28.391 -1.481 1 93.19 114 ARG B C 1
ATOM 2396 O O . ARG B 1 114 ? -8.094 -28.578 -2.699 1 93.19 114 ARG B O 1
ATOM 2403 N N . LYS B 1 115 ? -7.418 -29.172 -0.613 1 91.62 115 LYS B N 1
ATOM 2404 C CA . LYS B 1 115 ? -6.492 -30.203 -1.076 1 91.62 115 LYS B CA 1
ATOM 2405 C C . LYS B 1 115 ? -7.148 -31.578 -1.069 1 91.62 115 LYS B C 1
ATOM 2407 O O . LYS B 1 115 ? -6.535 -32.562 -1.48 1 91.62 115 LYS B O 1
ATOM 2412 N N . ASP B 1 116 ? -8.289 -31.688 -0.68 1 93.62 116 ASP B N 1
ATOM 2413 C CA . ASP B 1 116 ? -8.953 -32.969 -0.518 1 93.62 116 ASP B CA 1
ATOM 2414 C C . ASP B 1 116 ? -9.625 -33.406 -1.818 1 93.62 116 ASP B C 1
ATOM 2416 O O . ASP B 1 116 ? -10.445 -34.312 -1.82 1 93.62 116 ASP B O 1
ATOM 2420 N N . GLY B 1 117 ? -9.336 -32.781 -2.852 1 93.31 117 GLY B N 1
ATOM 2421 C CA . GLY B 1 117 ? -9.914 -33.125 -4.137 1 93.31 117 GLY B CA 1
ATOM 2422 C C . GLY B 1 117 ? -11.094 -32.25 -4.527 1 93.31 117 GLY B C 1
ATOM 2423 O O . GLY B 1 117 ? -11.539 -32.281 -5.676 1 93.31 117 GLY B O 1
ATOM 2424 N N . ASN B 1 118 ? -11.57 -31.438 -3.646 1 96.38 118 ASN B N 1
ATOM 2425 C CA . ASN B 1 118 ? -12.758 -30.625 -3.918 1 96.38 118 ASN B CA 1
ATOM 2426 C C . ASN B 1 118 ? -12.391 -29.203 -4.312 1 96.38 118 ASN B C 1
ATOM 2428 O O . ASN B 1 118 ? -13.266 -28.406 -4.664 1 96.38 118 ASN B O 1
ATOM 2432 N N . GLY B 1 119 ? -11.18 -28.859 -4.277 1 95.88 119 GLY B N 1
ATOM 2433 C CA . GLY B 1 119 ? -10.727 -27.547 -4.703 1 95.88 119 GLY B CA 1
ATOM 2434 C C . GLY B 1 119 ? -10.445 -27.469 -6.195 1 95.88 119 GLY B C 1
ATOM 2435 O O . GLY B 1 119 ? -9.383 -27.891 -6.652 1 95.88 119 GLY B O 1
ATOM 2436 N N . ILE B 1 120 ? -11.258 -26.844 -6.844 1 96.88 120 ILE B N 1
ATOM 2437 C CA . ILE B 1 120 ? -11.203 -26.844 -8.305 1 96.88 120 ILE B CA 1
ATOM 2438 C C . ILE B 1 120 ? -9.883 -26.219 -8.766 1 96.88 120 ILE B C 1
ATOM 2440 O O . ILE B 1 120 ? -9.211 -26.766 -9.648 1 96.88 120 ILE B O 1
ATOM 2444 N N . VAL B 1 121 ? -9.508 -25.156 -8.148 1 96.62 121 VAL B N 1
ATOM 2445 C CA . VAL B 1 121 ? -8.281 -24.484 -8.555 1 96.62 121 VAL B CA 1
ATOM 2446 C C . VAL B 1 121 ? -7.074 -25.328 -8.148 1 96.62 121 VAL B C 1
ATOM 2448 O O . VAL B 1 121 ? -6.141 -25.516 -8.93 1 96.62 121 VAL B O 1
ATOM 2451 N N . TYR B 1 122 ? -7.113 -25.812 -6.926 1 94.5 122 TYR B N 1
ATOM 2452 C CA . TYR B 1 122 ? -6.023 -26.672 -6.473 1 94.5 122 TYR B CA 1
ATOM 2453 C C . TYR B 1 122 ? -5.848 -27.859 -7.402 1 94.5 122 TYR B C 1
ATOM 2455 O O . TYR B 1 122 ? -4.719 -28.219 -7.766 1 94.5 122 TYR B O 1
ATOM 2463 N N . ASN B 1 123 ? -6.902 -28.438 -7.801 1 95.44 123 ASN B N 1
ATOM 2464 C CA . ASN B 1 123 ? -6.852 -29.594 -8.703 1 95.44 123 ASN B CA 1
ATOM 2465 C C . ASN B 1 123 ? -6.227 -29.219 -10.047 1 95.44 123 ASN B C 1
ATOM 2467 O O . ASN B 1 123 ? -5.438 -29.984 -10.602 1 95.44 123 ASN B O 1
ATOM 2471 N N . MET B 1 124 ? -6.633 -28.062 -10.57 1 96.31 124 MET B N 1
ATOM 2472 C CA . MET B 1 124 ? -6.035 -27.562 -11.805 1 96.31 124 MET B CA 1
ATOM 2473 C C . MET B 1 124 ? -4.523 -27.422 -11.656 1 96.31 124 MET B C 1
ATOM 2475 O O . MET B 1 124 ? -3.766 -27.812 -12.539 1 96.31 124 MET B O 1
ATOM 2479 N N . LEU B 1 125 ? -4.105 -26.891 -10.562 1 94.75 125 LEU B N 1
ATOM 2480 C CA . LEU B 1 125 ? -2.693 -26.609 -10.328 1 94.75 125 LEU B CA 1
ATOM 2481 C C . LEU B 1 125 ? -1.911 -27.906 -10.125 1 94.75 125 LEU B C 1
ATOM 2483 O O . LEU B 1 125 ? -0.759 -28.016 -10.555 1 94.75 125 LEU B O 1
ATOM 2487 N N . LYS B 1 126 ? -2.527 -28.828 -9.461 1 94.06 126 LYS B N 1
ATOM 2488 C CA . LYS B 1 126 ? -1.893 -30.141 -9.289 1 94.06 126 LYS B CA 1
ATOM 2489 C C . LYS B 1 126 ? -1.58 -30.781 -10.633 1 94.06 126 LYS B C 1
ATOM 2491 O O . LYS B 1 126 ? -0.479 -31.297 -10.836 1 94.06 126 LYS B O 1
ATOM 2496 N N . LYS B 1 127 ? -2.516 -30.75 -11.516 1 94.38 127 LYS B N 1
ATOM 2497 C CA . LYS B 1 127 ? -2.295 -31.281 -12.859 1 94.38 127 LYS B CA 1
ATOM 2498 C C . LYS B 1 127 ? -1.172 -30.516 -13.562 1 94.38 127 LYS B C 1
ATOM 2500 O O . LYS B 1 127 ? -0.362 -31.125 -14.273 1 94.38 127 LYS B O 1
ATOM 2505 N N . THR B 1 128 ? -1.175 -29.234 -13.414 1 93.25 128 THR B N 1
ATOM 2506 C CA . THR B 1 128 ? -0.159 -28.391 -14.039 1 93.25 128 THR B CA 1
ATOM 2507 C C . THR B 1 128 ? 1.235 -28.781 -13.555 1 93.25 128 THR B C 1
ATOM 2509 O O . THR B 1 128 ? 2.166 -28.891 -14.359 1 93.25 128 THR B O 1
ATOM 2512 N N . VAL B 1 129 ? 1.398 -29.047 -12.281 1 91.62 129 VAL B N 1
ATOM 2513 C CA . VAL B 1 129 ? 2.701 -29.391 -11.719 1 91.62 129 VAL B CA 1
ATOM 2514 C C . VAL B 1 129 ? 3.129 -30.766 -12.203 1 91.62 129 VAL B C 1
ATOM 2516 O O . VAL B 1 129 ? 4.324 -31.062 -12.305 1 91.62 129 VAL B O 1
ATOM 2519 N N . ASP B 1 130 ? 2.188 -31.625 -12.492 1 91.94 130 ASP B N 1
ATOM 2520 C CA . ASP B 1 130 ? 2.518 -32.906 -13.07 1 91.94 130 ASP B CA 1
ATOM 2521 C C . ASP B 1 130 ? 3.168 -32.75 -14.445 1 91.94 130 ASP B C 1
ATOM 2523 O O . ASP B 1 130 ? 4.07 -33.531 -14.805 1 91.94 130 ASP B O 1
ATOM 2527 N N . VAL B 1 131 ? 2.691 -31.812 -15.156 1 92.06 131 VAL B N 1
ATOM 2528 C CA . VAL B 1 131 ? 3.182 -31.562 -16.5 1 92.06 131 VAL B CA 1
ATOM 2529 C C . VAL B 1 131 ? 4.457 -30.719 -16.453 1 92.06 131 VAL B C 1
ATOM 2531 O O . VAL B 1 131 ? 5.379 -30.922 -17.234 1 92.06 131 VAL B O 1
ATOM 2534 N N . TYR B 1 132 ? 4.469 -29.797 -15.508 1 91.31 132 TYR B N 1
ATOM 2535 C CA . TYR B 1 132 ? 5.613 -28.922 -15.328 1 91.31 132 TYR B CA 1
ATOM 2536 C C . TYR B 1 132 ? 6.207 -29.078 -13.93 1 91.31 132 TYR B C 1
ATOM 2538 O O . TYR B 1 132 ? 6.004 -28.234 -13.062 1 91.31 132 TYR B O 1
ATOM 2546 N N . PRO B 1 133 ? 7.031 -30.031 -13.727 1 88.06 133 PRO B N 1
ATOM 2547 C CA . PRO B 1 133 ? 7.477 -30.406 -12.383 1 88.06 133 PRO B CA 1
ATOM 2548 C C . PRO B 1 133 ? 8.414 -29.359 -11.766 1 88.06 133 PRO B C 1
ATOM 2550 O O . PRO B 1 133 ? 8.594 -29.344 -10.547 1 88.06 133 PRO B O 1
ATOM 2553 N N . ASN B 1 134 ? 8.992 -28.531 -12.594 1 87.56 134 ASN B N 1
ATOM 2554 C CA . ASN B 1 134 ? 9.914 -27.531 -12.055 1 87.56 134 ASN B CA 1
ATOM 2555 C C . ASN B 1 134 ? 9.203 -26.219 -11.758 1 87.56 134 ASN B C 1
ATOM 2557 O O . ASN B 1 134 ? 9.82 -25.266 -11.258 1 87.56 134 ASN B O 1
ATOM 2561 N N . ALA B 1 135 ? 7.941 -26.156 -12.102 1 89.88 135 ALA B N 1
ATOM 2562 C CA . ALA B 1 135 ? 7.184 -24.938 -11.812 1 89.88 135 ALA B CA 1
ATOM 2563 C C . ALA B 1 135 ? 7.086 -24.688 -10.312 1 89.88 135 ALA B C 1
ATOM 2565 O O . ALA B 1 135 ? 6.883 -25.641 -9.539 1 89.88 135 ALA B O 1
ATOM 2566 N N . GLN B 1 136 ? 7.336 -23.422 -9.93 1 89.69 136 GLN B N 1
ATOM 2567 C CA . GLN B 1 136 ? 7.199 -23.031 -8.531 1 89.69 136 GLN B CA 1
ATOM 2568 C C . GLN B 1 136 ? 5.852 -22.359 -8.273 1 89.69 136 GLN B C 1
ATOM 2570 O O . GLN B 1 136 ? 5.707 -21.141 -8.461 1 89.69 136 GLN B O 1
ATOM 2575 N N . ILE B 1 137 ? 4.93 -23.219 -7.844 1 91.75 137 ILE B N 1
ATOM 2576 C CA . ILE B 1 137 ? 3.564 -22.734 -7.645 1 91.75 137 ILE B CA 1
ATOM 2577 C C . ILE B 1 137 ? 3.168 -22.922 -6.18 1 91.75 137 ILE B C 1
ATOM 2579 O O . ILE B 1 137 ? 3.211 -24.031 -5.648 1 91.75 137 ILE B O 1
ATOM 2583 N N . TYR B 1 138 ? 2.791 -21.766 -5.59 1 90.25 138 TYR B N 1
ATOM 2584 C CA . TYR B 1 138 ? 2.355 -21.766 -4.199 1 90.25 138 TYR B CA 1
ATOM 2585 C C . TYR B 1 138 ? 0.903 -21.328 -4.082 1 90.25 138 TYR B C 1
ATOM 2587 O O . TYR B 1 138 ? 0.477 -20.391 -4.762 1 90.25 138 TYR B O 1
ATOM 2595 N N . VAL B 1 139 ? 0.238 -22.016 -3.234 1 91.88 139 VAL B N 1
ATOM 2596 C CA . VAL B 1 139 ? -1.158 -21.688 -2.979 1 91.88 139 VAL B CA 1
ATOM 2597 C C . VAL B 1 139 ? -1.293 -21.062 -1.592 1 91.88 139 VAL B C 1
ATOM 2599 O O . VAL B 1 139 ? -0.709 -21.547 -0.624 1 91.88 139 VAL B O 1
ATOM 2602 N N . THR B 1 140 ? -2.062 -19.984 -1.577 1 88.94 140 THR B N 1
ATOM 2603 C CA . THR B 1 140 ? -2.207 -19.266 -0.31 1 88.94 140 THR B CA 1
ATOM 2604 C C . THR B 1 140 ? -3.021 -20.094 0.682 1 88.94 140 THR B C 1
ATOM 2606 O O . THR B 1 140 ? -4.008 -20.734 0.306 1 88.94 140 THR B O 1
ATOM 2609 N N . THR B 1 141 ? -2.619 -20.016 1.899 1 85.81 141 THR B N 1
ATOM 2610 C CA . THR B 1 141 ? -3.305 -20.75 2.961 1 85.81 141 THR B CA 1
ATOM 2611 C C . THR B 1 141 ? -4.508 -19.969 3.471 1 85.81 141 THR B C 1
ATOM 2613 O O . THR B 1 141 ? -4.633 -18.766 3.195 1 85.81 141 THR B O 1
ATOM 2616 N N . GLU B 1 142 ? -5.297 -20.703 4.23 1 87 142 GLU B N 1
ATOM 2617 C CA . GLU B 1 142 ? -6.434 -20.062 4.879 1 87 142 GLU B CA 1
ATOM 2618 C C . GLU B 1 142 ? -5.973 -19 5.879 1 87 142 GLU B C 1
ATOM 2620 O O . GLU B 1 142 ? -6.582 -17.938 5.996 1 87 142 GLU B O 1
ATOM 2625 N N . LYS B 1 143 ? -4.996 -19.328 6.617 1 86.94 143 LYS B N 1
ATOM 2626 C CA . LYS B 1 143 ? -4.465 -18.406 7.613 1 86.94 143 LYS B CA 1
ATOM 2627 C C . LYS B 1 143 ? -4.004 -17.094 6.961 1 86.94 143 LYS B C 1
ATOM 2629 O O . LYS B 1 143 ? -4.281 -16.016 7.473 1 86.94 143 LYS B O 1
ATOM 2634 N N . ARG B 1 144 ? -3.35 -17.203 5.832 1 84.69 144 ARG B N 1
ATOM 2635 C CA . ARG B 1 144 ? -2.881 -16.016 5.125 1 84.69 144 ARG B CA 1
ATOM 2636 C C . ARG B 1 144 ? -4.051 -15.188 4.602 1 84.69 144 ARG B C 1
ATOM 2638 O O . ARG B 1 144 ? -4.035 -13.953 4.68 1 84.69 144 ARG B O 1
ATOM 2645 N N . MET B 1 145 ? -5.051 -15.867 4.066 1 88.81 145 MET B N 1
ATOM 2646 C CA . MET B 1 145 ? -6.234 -15.172 3.58 1 88.81 145 MET B CA 1
ATOM 2647 C C . MET B 1 145 ? -6.953 -14.453 4.719 1 88.81 145 MET B C 1
ATOM 2649 O O . MET B 1 145 ? -7.406 -13.32 4.555 1 88.81 145 MET B O 1
ATOM 2653 N N . SER B 1 146 ? -6.969 -15.117 5.824 1 88.81 146 SER B N 1
ATOM 2654 C CA . SER B 1 146 ? -7.602 -14.516 6.996 1 88.81 146 SER B CA 1
ATOM 2655 C C . SER B 1 146 ? -6.836 -13.281 7.461 1 88.81 146 SER B C 1
ATOM 2657 O O . SER B 1 146 ? -7.438 -12.289 7.871 1 88.81 146 SER B O 1
ATOM 2659 N N . TYR B 1 147 ? -5.59 -13.43 7.43 1 87.44 147 TYR B N 1
ATOM 2660 C CA . TYR B 1 147 ? -4.758 -12.281 7.773 1 87.44 147 TYR B CA 1
ATOM 2661 C C . TYR B 1 147 ? -5.039 -11.102 6.852 1 87.44 147 TYR B C 1
ATOM 2663 O O . TYR B 1 147 ? -5.25 -9.984 7.316 1 87.44 147 TYR B O 1
ATOM 2671 N N . CYS B 1 148 ? -5.031 -11.273 5.578 1 88.38 148 CYS B N 1
ATOM 2672 C CA . CYS B 1 148 ? -5.32 -10.219 4.609 1 88.38 148 CYS B CA 1
ATOM 2673 C C . CYS B 1 148 ? -6.707 -9.633 4.84 1 88.38 148 CYS B C 1
ATOM 2675 O O . CYS B 1 148 ? -6.895 -8.414 4.746 1 88.38 148 CYS B O 1
ATOM 2677 N N . ASP B 1 149 ? -7.625 -10.492 5.168 1 89.56 149 ASP B N 1
ATOM 2678 C CA . ASP B 1 149 ? -8.977 -10.031 5.473 1 89.56 149 ASP B CA 1
ATOM 2679 C C . ASP B 1 149 ? -8.992 -9.141 6.711 1 89.56 149 ASP B C 1
ATOM 2681 O O . ASP B 1 149 ? -9.758 -8.18 6.789 1 89.56 149 ASP B O 1
ATOM 2685 N N . GLY B 1 150 ? -8.258 -9.539 7.664 1 89.62 150 GLY B N 1
ATOM 2686 C CA . GLY B 1 150 ? -8.141 -8.711 8.852 1 89.62 150 GLY B CA 1
ATOM 2687 C C . GLY B 1 150 ? -7.617 -7.316 8.562 1 89.62 150 GLY B C 1
ATOM 2688 O O . GLY B 1 150 ? -8.148 -6.328 9.07 1 89.62 150 GLY B O 1
ATOM 2689 N N . ILE B 1 151 ? -6.559 -7.258 7.738 1 86.19 151 ILE B N 1
ATOM 2690 C CA . ILE B 1 151 ? -6.004 -5.969 7.348 1 86.19 151 ILE B CA 1
ATOM 2691 C C . ILE B 1 151 ? -7.055 -5.16 6.586 1 86.19 151 ILE B C 1
ATOM 2693 O O . ILE B 1 151 ? -7.211 -3.959 6.816 1 86.19 151 ILE B O 1
ATOM 2697 N N . PHE B 1 152 ? -7.785 -5.84 5.727 1 89 152 PHE B N 1
ATOM 2698 C CA . PHE B 1 152 ? -8.852 -5.199 4.969 1 89 152 PHE B CA 1
ATOM 2699 C C . PHE B 1 152 ? -9.883 -4.57 5.902 1 89 152 PHE B C 1
ATOM 2701 O O . PHE B 1 152 ? -10.281 -3.42 5.715 1 89 152 PHE B O 1
ATOM 2708 N N . LYS B 1 153 ? -10.266 -5.312 6.836 1 91.25 153 LYS B N 1
ATOM 2709 C CA . LYS B 1 153 ? -11.25 -4.816 7.789 1 91.25 153 LYS B CA 1
ATOM 2710 C C . LYS B 1 153 ? -10.711 -3.619 8.57 1 91.25 153 LYS B C 1
ATOM 2712 O O . LYS B 1 153 ? -11.43 -2.637 8.781 1 91.25 153 LYS B O 1
ATOM 2717 N N . LYS B 1 154 ? -9.523 -3.715 8.961 1 87.12 154 LYS B N 1
ATOM 2718 C CA . LYS B 1 154 ? -8.906 -2.619 9.703 1 87.12 154 LYS B CA 1
ATOM 2719 C C . LYS B 1 154 ? -8.852 -1.348 8.859 1 87.12 154 LYS B C 1
ATOM 2721 O O . LYS B 1 154 ? -9.117 -0.252 9.359 1 87.12 154 LYS B O 1
ATOM 2726 N N . GLU B 1 155 ? -8.547 -1.48 7.582 1 83.88 155 GLU B N 1
ATOM 2727 C CA . GLU B 1 155 ? -8.32 -0.336 6.707 1 83.88 155 GLU B CA 1
ATOM 2728 C C . GLU B 1 155 ? -9.641 0.219 6.172 1 83.88 155 GLU B C 1
ATOM 2730 O O . GLU B 1 155 ? -9.703 1.373 5.746 1 83.88 155 GLU B O 1
ATOM 2735 N N . THR B 1 156 ? -10.711 -0.597 6.219 1 87.25 156 THR B N 1
ATOM 2736 C CA . THR B 1 156 ? -11.93 -0.152 5.559 1 87.25 156 THR B CA 1
ATOM 2737 C C . THR B 1 156 ? -13.086 -0.089 6.551 1 87.25 156 THR B C 1
ATOM 2739 O O . THR B 1 156 ? -14.125 0.506 6.258 1 87.25 156 THR B O 1
ATOM 2742 N N . GLY B 1 157 ? -12.961 -0.792 7.633 1 88.62 157 GLY B N 1
ATOM 2743 C CA . GLY B 1 157 ? -14.016 -0.873 8.633 1 88.62 157 GLY B CA 1
ATOM 2744 C C . GLY B 1 157 ? -15.07 -1.917 8.297 1 88.62 157 GLY B C 1
ATOM 2745 O O . GLY B 1 157 ? -16.062 -2.055 9.016 1 88.62 157 GLY B O 1
ATOM 2746 N N . LYS B 1 158 ? -14.836 -2.656 7.191 1 92.62 158 LYS B N 1
ATOM 2747 C CA . LYS B 1 158 ? -15.836 -3.627 6.75 1 92.62 158 LYS B CA 1
ATOM 2748 C C . LYS B 1 158 ? -15.211 -5.012 6.574 1 92.62 158 LYS B C 1
ATOM 2750 O O . LYS B 1 158 ? -14.086 -5.133 6.094 1 92.62 158 LYS B O 1
ATOM 2755 N N . ASP B 1 159 ? -15.992 -5.988 7.02 1 92.69 159 ASP B N 1
ATOM 2756 C CA . ASP B 1 159 ? -15.625 -7.363 6.695 1 92.69 159 ASP B CA 1
ATOM 2757 C C . ASP B 1 159 ? -15.781 -7.637 5.199 1 92.69 159 ASP B C 1
ATOM 2759 O O . ASP B 1 159 ? -16.859 -7.438 4.641 1 92.69 159 ASP B O 1
ATOM 2763 N N . ARG B 1 160 ? -14.742 -8.094 4.664 1 90.75 160 ARG B N 1
ATOM 2764 C CA . ARG B 1 160 ? -14.719 -8.242 3.211 1 90.75 160 ARG B CA 1
ATOM 2765 C C . ARG B 1 160 ? -15.805 -9.203 2.734 1 90.75 160 ARG B C 1
ATOM 2767 O O . ARG B 1 160 ? -16.547 -8.891 1.807 1 90.75 160 ARG B O 1
ATOM 2774 N N . VAL B 1 161 ? -15.875 -10.328 3.352 1 89.69 161 VAL B N 1
ATOM 2775 C CA . VAL B 1 161 ? -16.812 -11.367 2.928 1 89.69 161 VAL B CA 1
ATOM 2776 C C . VAL B 1 161 ? -18.25 -10.922 3.211 1 89.69 161 VAL B C 1
ATOM 2778 O O . VAL B 1 161 ? -19.109 -10.984 2.332 1 89.69 161 VAL B O 1
ATOM 2781 N N . GLN B 1 162 ? -18.5 -10.336 4.379 1 91.62 162 GLN B N 1
ATOM 2782 C CA . GLN B 1 162 ? -19.844 -9.922 4.773 1 91.62 162 GLN B CA 1
ATOM 2783 C C . GLN B 1 162 ? -20.312 -8.742 3.93 1 91.62 162 GLN B C 1
ATOM 2785 O O . GLN B 1 162 ? -21.516 -8.633 3.633 1 91.62 162 GLN B O 1
ATOM 2790 N N . SER B 1 163 ? -19.422 -7.898 3.529 1 92.25 163 SER B N 1
ATOM 2791 C CA . SER B 1 163 ? -19.797 -6.707 2.77 1 92.25 163 SER B CA 1
ATOM 2792 C C . SER B 1 163 ? -19.891 -7.008 1.277 1 92.25 163 SER B C 1
ATOM 2794 O O . SER B 1 163 ? -20.344 -6.168 0.496 1 92.25 163 SER B O 1
ATOM 2796 N N . GLY B 1 164 ? -19.469 -8.203 0.893 1 90.38 164 GLY B N 1
ATOM 2797 C CA . GLY B 1 164 ? -19.484 -8.57 -0.516 1 90.38 164 GLY B CA 1
ATOM 2798 C C . GLY B 1 164 ? -18.406 -7.855 -1.315 1 90.38 164 GLY B C 1
ATOM 2799 O O . GLY B 1 164 ? -18.547 -7.668 -2.525 1 90.38 164 GLY B O 1
ATOM 2800 N N . SER B 1 165 ? -17.406 -7.359 -0.584 1 89.69 165 SER B N 1
ATOM 2801 C CA . SER B 1 165 ? -16.281 -6.73 -1.249 1 89.69 165 SER B CA 1
ATOM 2802 C C . SER B 1 165 ? -15.289 -7.777 -1.756 1 89.69 165 SER B C 1
ATOM 2804 O O . SER B 1 165 ? -15.344 -8.938 -1.35 1 89.69 165 SER B O 1
ATOM 2806 N N . TYR B 1 166 ? -14.547 -7.379 -2.732 1 85.5 166 TYR B N 1
ATOM 2807 C CA . TYR B 1 166 ? -13.461 -8.266 -3.154 1 85.5 166 TYR B CA 1
ATOM 2808 C C . TYR B 1 166 ? -12.102 -7.625 -2.896 1 85.5 166 TYR B C 1
ATOM 2810 O O . TYR B 1 166 ? -12.008 -6.41 -2.697 1 85.5 166 TYR B O 1
ATOM 2818 N N . LEU B 1 167 ? -11.141 -8.5 -2.723 1 86.56 167 LEU B N 1
ATOM 2819 C CA . LEU B 1 167 ? -9.75 -8.07 -2.744 1 86.56 167 LEU B CA 1
ATOM 2820 C C . LEU B 1 167 ? -9.188 -8.125 -4.16 1 86.56 167 LEU B C 1
ATOM 2822 O O . LEU B 1 167 ? -9.273 -9.164 -4.828 1 86.56 167 LEU B O 1
ATOM 2826 N N . SER B 1 168 ? -8.711 -7 -4.617 1 89.81 168 SER B N 1
ATOM 2827 C CA . SER B 1 168 ? -8.023 -7.074 -5.898 1 89.81 168 SER B CA 1
ATOM 2828 C C . SER B 1 168 ? -6.68 -7.793 -5.762 1 89.81 168 SER B C 1
ATOM 2830 O O . SER B 1 168 ? -6.129 -7.883 -4.664 1 89.81 168 SER B O 1
ATOM 2832 N N . THR B 1 169 ? -6.254 -8.367 -6.906 1 93.12 169 THR B N 1
ATOM 2833 C CA . THR B 1 169 ? -4.93 -8.977 -6.883 1 93.12 169 THR B CA 1
ATOM 2834 C C . THR B 1 169 ? -3.869 -7.957 -6.488 1 93.12 169 THR B C 1
ATOM 2836 O O . THR B 1 169 ? -2.902 -8.297 -5.801 1 93.12 169 THR B O 1
ATOM 2839 N N . GLY B 1 170 ? -4.086 -6.73 -6.898 1 90 170 GLY B N 1
ATOM 2840 C CA . GLY B 1 170 ? -3.176 -5.668 -6.512 1 90 170 GLY B CA 1
ATOM 2841 C C . GLY B 1 170 ? -3.074 -5.484 -5.008 1 90 170 GLY B C 1
ATOM 2842 O O . GLY B 1 170 ? -1.975 -5.355 -4.465 1 90 170 GLY B O 1
ATOM 2843 N N . TRP B 1 171 ? -4.199 -5.48 -4.363 1 87.81 171 TRP B N 1
ATOM 2844 C CA . TRP B 1 171 ? -4.219 -5.359 -2.91 1 87.81 171 TRP B CA 1
ATOM 2845 C C . TRP B 1 171 ? -3.473 -6.52 -2.258 1 87.81 171 TRP B C 1
ATOM 2847 O O . TRP B 1 171 ? -2.645 -6.309 -1.368 1 87.81 171 TRP B O 1
ATOM 2857 N N . PHE B 1 172 ? -3.742 -7.656 -2.666 1 90 172 PHE B N 1
ATOM 2858 C CA . PHE B 1 172 ? -3.092 -8.844 -2.127 1 90 172 PHE B CA 1
ATOM 2859 C C . PHE B 1 172 ? -1.587 -8.789 -2.355 1 90 172 PHE B C 1
ATOM 2861 O O . PHE B 1 172 ? -0.805 -9.07 -1.442 1 90 172 PHE B O 1
ATOM 2868 N N . THR B 1 173 ? -1.186 -8.453 -3.539 1 91.88 173 THR B N 1
ATOM 2869 C CA . THR B 1 173 ? 0.227 -8.352 -3.889 1 91.88 173 THR B CA 1
ATOM 2870 C C . THR B 1 173 ? 0.934 -7.344 -2.986 1 91.88 173 THR B C 1
ATOM 2872 O O . THR B 1 173 ? 2.027 -7.613 -2.484 1 91.88 173 THR B O 1
ATOM 2875 N N . PHE B 1 174 ? 0.299 -6.293 -2.801 1 88.25 174 PHE B N 1
ATOM 2876 C CA . PHE B 1 174 ? 0.861 -5.246 -1.956 1 88.25 174 PHE B CA 1
ATOM 2877 C C . PHE B 1 174 ? 1.134 -5.77 -0.552 1 88.25 174 PHE B C 1
ATOM 2879 O O . PHE B 1 174 ? 2.213 -5.547 0.001 1 88.25 174 PHE B O 1
ATOM 2886 N N . LEU B 1 175 ? 0.213 -6.414 0.01 1 87.5 175 LEU B N 1
ATOM 2887 C CA . LEU B 1 175 ? 0.366 -6.938 1.362 1 87.5 175 LEU B CA 1
ATOM 2888 C C . LEU B 1 175 ? 1.501 -7.957 1.425 1 87.5 175 LEU B C 1
ATOM 2890 O O . LEU B 1 175 ? 2.309 -7.934 2.355 1 87.5 175 LEU B O 1
ATOM 2894 N N . LEU B 1 176 ? 1.576 -8.758 0.433 1 88.38 176 LEU B N 1
ATOM 2895 C CA . LEU B 1 176 ? 2.631 -9.766 0.411 1 88.38 176 LEU B CA 1
ATOM 2896 C C . LEU B 1 176 ? 4 -9.117 0.242 1 88.38 176 LEU B C 1
ATOM 2898 O O . LEU B 1 176 ? 4.957 -9.484 0.925 1 88.38 176 LEU B O 1
ATOM 2902 N N . ALA B 1 177 ? 4.066 -8.188 -0.668 1 90.19 177 ALA B N 1
ATOM 2903 C CA . ALA B 1 177 ? 5.34 -7.531 -0.957 1 90.19 177 ALA B CA 1
ATOM 2904 C C . ALA B 1 177 ? 5.82 -6.715 0.24 1 90.19 177 ALA B C 1
ATOM 2906 O O . ALA B 1 177 ? 7.016 -6.676 0.531 1 90.19 177 ALA B O 1
ATOM 2907 N N . MET B 1 178 ? 4.875 -6.059 0.89 1 87.06 178 MET B N 1
ATOM 2908 C CA . MET B 1 178 ? 5.25 -5.277 2.064 1 87.06 178 MET B CA 1
ATOM 2909 C C . MET B 1 178 ? 5.836 -6.172 3.152 1 87.06 178 MET B C 1
ATOM 2911 O O . MET B 1 178 ? 6.688 -5.734 3.928 1 87.06 178 MET B O 1
ATOM 2915 N N . ASP B 1 179 ? 5.43 -7.316 3.166 1 82.44 179 ASP B N 1
ATOM 2916 C CA . ASP B 1 179 ? 5.918 -8.289 4.145 1 82.44 179 ASP B CA 1
ATOM 2917 C C . ASP B 1 179 ? 7.273 -8.852 3.729 1 82.44 179 ASP B C 1
ATOM 2919 O O . ASP B 1 179 ? 8.133 -9.102 4.578 1 82.44 179 ASP B O 1
ATOM 2923 N N . ALA B 1 180 ? 7.477 -8.977 2.477 1 85.81 180 ALA B N 1
ATOM 2924 C CA . ALA B 1 180 ? 8.641 -9.703 1.979 1 85.81 180 ALA B CA 1
ATOM 2925 C C . ALA B 1 180 ? 9.766 -8.75 1.6 1 85.81 180 ALA B C 1
ATOM 2927 O O . ALA B 1 180 ? 10.938 -9.141 1.565 1 85.81 180 ALA B O 1
ATOM 2928 N N . CYS B 1 181 ? 9.414 -7.516 1.299 1 88.81 181 CYS B N 1
ATOM 2929 C CA . CYS B 1 181 ? 10.391 -6.586 0.743 1 88.81 181 CYS B CA 1
ATOM 2930 C C . CYS B 1 181 ? 10.688 -5.461 1.725 1 88.81 181 CYS B C 1
ATOM 2932 O O . CYS B 1 181 ? 9.789 -4.969 2.41 1 88.81 181 CYS B O 1
ATOM 2934 N N . TYR B 1 182 ? 11.984 -5.047 1.725 1 88.19 182 TYR B N 1
ATOM 2935 C CA . TYR B 1 182 ? 12.328 -3.891 2.547 1 88.19 182 TYR B CA 1
ATOM 2936 C C . TYR B 1 182 ? 11.602 -2.641 2.057 1 88.19 182 TYR B C 1
ATOM 2938 O O . TYR B 1 182 ? 11.016 -1.902 2.854 1 88.19 182 TYR B O 1
ATOM 2946 N N . GLY B 1 183 ? 11.664 -2.438 0.793 1 91.06 183 GLY B N 1
ATOM 2947 C CA . GLY B 1 183 ? 10.969 -1.34 0.14 1 91.06 183 GLY B CA 1
ATOM 2948 C C . GLY B 1 183 ? 10.305 -1.744 -1.163 1 91.06 183 GLY B C 1
ATOM 2949 O O . GLY B 1 183 ? 10.734 -2.697 -1.815 1 91.06 183 GLY B O 1
ATOM 2950 N N . ILE B 1 184 ? 9.297 -0.913 -1.508 1 92.62 184 ILE B N 1
ATOM 2951 C CA . ILE B 1 184 ? 8.602 -1.257 -2.74 1 92.62 184 ILE B CA 1
ATOM 2952 C C . ILE B 1 184 ? 8.398 -0.003 -3.59 1 92.62 184 ILE B C 1
ATOM 2954 O O . ILE B 1 184 ? 8.227 1.095 -3.055 1 92.62 184 ILE B O 1
ATOM 2958 N N . HIS B 1 185 ? 8.555 -0.18 -4.855 1 93.19 185 HIS B N 1
ATOM 2959 C CA . HIS B 1 185 ? 8.133 0.785 -5.863 1 93.19 185 HIS B CA 1
ATOM 2960 C C . HIS B 1 185 ? 7 0.226 -6.719 1 93.19 185 HIS B C 1
ATOM 2962 O O . HIS B 1 185 ? 7.141 -0.838 -7.324 1 93.19 185 HIS B O 1
ATOM 2968 N N . VAL B 1 186 ? 5.902 1.01 -6.734 1 90.69 186 VAL B N 1
ATOM 2969 C CA . VAL B 1 186 ? 4.719 0.53 -7.441 1 90.69 186 VAL B CA 1
ATOM 2970 C C . VAL B 1 186 ? 4.59 1.248 -8.781 1 90.69 186 VAL B C 1
ATOM 2972 O O . VAL B 1 186 ? 4.602 2.48 -8.836 1 90.69 186 VAL B O 1
ATOM 2975 N N . TYR B 1 187 ? 4.477 0.435 -9.812 1 91.19 187 TYR B N 1
ATOM 2976 C CA . TYR B 1 187 ? 4.324 0.97 -11.164 1 91.19 187 TYR B CA 1
ATOM 2977 C C . TYR B 1 187 ? 2.91 0.737 -11.68 1 91.19 187 TYR B C 1
ATOM 2979 O O . TYR B 1 187 ? 2.418 -0.393 -11.68 1 91.19 187 TYR B O 1
ATOM 2987 N N . GLY B 1 188 ? 2.229 1.828 -12.078 1 83.81 188 GLY B N 1
ATOM 2988 C CA . GLY B 1 188 ? 0.996 1.687 -12.836 1 83.81 188 GLY B CA 1
ATOM 2989 C C . GLY B 1 188 ? -0.242 1.638 -11.961 1 83.81 188 GLY B C 1
ATOM 2990 O O . GLY B 1 188 ? -1.342 1.366 -12.445 1 83.81 188 GLY B O 1
ATOM 2991 N N . MET B 1 189 ? -0.171 1.652 -10.688 1 73.56 189 MET B N 1
ATOM 2992 C CA . MET B 1 189 ? -1.361 1.612 -9.844 1 73.56 189 MET B CA 1
ATOM 2993 C C . MET B 1 189 ? -1.949 3.008 -9.664 1 73.56 189 MET B C 1
ATOM 2995 O O . MET B 1 189 ? -3.164 3.162 -9.523 1 73.56 189 MET B O 1
ATOM 2999 N N . ILE B 1 190 ? -1.112 3.941 -9.492 1 61.97 190 ILE B N 1
ATOM 3000 C CA . ILE B 1 190 ? -1.562 5.316 -9.32 1 61.97 190 ILE B CA 1
ATOM 3001 C C . ILE B 1 190 ? -1.278 6.121 -10.586 1 61.97 190 ILE B C 1
ATOM 3003 O O . ILE B 1 190 ? -0.249 5.922 -11.234 1 61.97 190 ILE B O 1
ATOM 3007 N N . ASN B 1 191 ? -2.383 6.738 -11.055 1 56.81 191 ASN B N 1
ATOM 3008 C CA . ASN B 1 191 ? -2.211 7.562 -12.25 1 56.81 191 ASN B CA 1
ATOM 3009 C C . ASN B 1 191 ? -1.229 8.703 -12.008 1 56.81 191 ASN B C 1
ATOM 3011 O O . ASN B 1 191 ? -1.304 9.383 -10.984 1 56.81 191 ASN B O 1
ATOM 3015 N N . ASP B 1 192 ? -0.139 8.633 -12.797 1 51.44 192 ASP B N 1
ATOM 3016 C CA . ASP B 1 192 ? 0.901 9.648 -12.727 1 51.44 192 ASP B CA 1
ATOM 3017 C C . ASP B 1 192 ? 0.304 11.055 -12.836 1 51.44 192 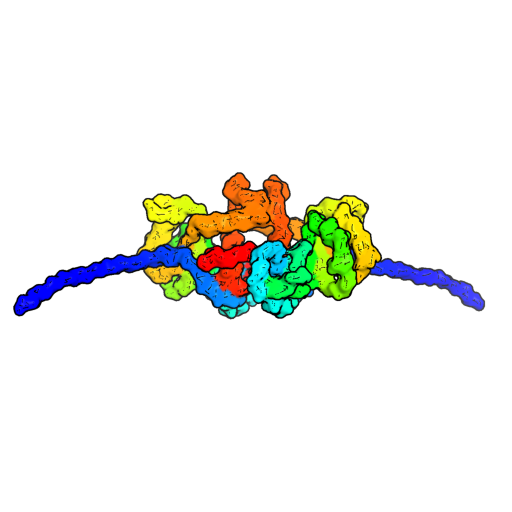ASP B C 1
ATOM 3019 O O . ASP B 1 192 ? 0.855 12.016 -12.297 1 51.44 192 ASP B O 1
ATOM 3023 N N . THR B 1 193 ? -0.757 11.18 -13.508 1 43.41 193 THR B N 1
ATOM 3024 C CA . THR B 1 193 ? -1.229 12.523 -13.812 1 43.41 193 THR B CA 1
ATOM 3025 C C . THR B 1 193 ? -1.855 13.172 -12.578 1 43.41 193 THR B C 1
ATOM 3027 O O . THR B 1 193 ? -2.141 14.367 -12.578 1 43.41 193 THR B O 1
ATOM 3030 N N . TYR B 1 194 ? -2.129 12.406 -11.805 1 40.62 194 TYR B N 1
ATOM 3031 C CA . TYR B 1 194 ? -2.865 13.047 -10.727 1 40.62 194 TYR B CA 1
ATOM 3032 C C . TYR B 1 194 ? -1.986 14.055 -9.984 1 40.62 194 TYR B C 1
ATOM 3034 O O . TYR B 1 194 ? -2.465 15.102 -9.547 1 40.62 194 TYR B O 1
ATOM 3042 N N . CYS B 1 195 ? -0.755 13.836 -9.711 1 37.56 195 CYS B N 1
ATOM 3043 C CA . CYS B 1 195 ? 0.047 14.828 -9 1 37.56 195 CYS B CA 1
ATOM 3044 C C . CYS B 1 195 ? 0.671 15.82 -9.969 1 37.56 195 CYS B C 1
ATOM 3046 O O . CYS B 1 195 ? 1.355 16.75 -9.547 1 37.56 195 CYS B O 1
ATOM 3048 N N . LYS B 1 196 ? 0.505 15.633 -11.109 1 34.59 196 LYS B N 1
ATOM 3049 C CA . LYS B 1 196 ? 1.088 16.672 -11.953 1 34.59 196 LYS B CA 1
ATOM 3050 C C . LYS B 1 196 ? 0.138 17.859 -12.109 1 34.59 196 LYS B C 1
ATOM 3052 O O . LYS B 1 196 ? -1.081 17.672 -12.156 1 34.59 196 LYS B O 1
#